Protein 8GHP (pdb70)

Structure (mmCIF, N/CA/C/O backbone):
data_8GHP
#
_entry.id   8GHP
#
_cell.length_a   199.629
_cell.length_b   199.629
_cell.length_c   123.267
_cell.angle_alpha   90.00
_cell.angle_beta   90.00
_cell.angle_gamma   120.00
#
_symmetry.space_group_name_H-M   'H 3'
#
loop_
_entity.id
_entity.type
_entity.pdbx_description
1 polymer 'Guanylyl cyclase C'
2 polymer 'anti-GUCY2C-scFv antibody heavy chain'
3 polymer 'anti-GUCY2C-scFv antibody light chain'
4 branched 2-acetamido-2-deoxy-beta-D-glucopyranose-(1-4)-2-acetamido-2-deoxy-beta-D-glucopyranose-(1-4)-2-acetamido-2-deoxy-beta-D-glucopyranose
#
loop_
_atom_site.group_PDB
_atom_site.id
_atom_site.type_symbol
_atom_site.label_atom_id
_atom_site.label_alt_id
_atom_site.label_comp_id
_atom_site.label_asym_id
_atom_site.label_entity_id
_atom_site.label_seq_id
_atom_site.pdbx_PDB_ins_code
_atom_site.Cartn_x
_atom_site.Cartn_y
_atom_site.Cartn_z
_atom_site.occupancy
_atom_site.B_iso_or_equiv
_atom_site.auth_seq_id
_atom_site.auth_comp_id
_atom_site.auth_asym_id
_atom_site.auth_atom_id
_atom_site.pdbx_PDB_model_num
ATOM 1 N N . SER A 1 7 ? -1.042 -40.042 39.516 1.00 94.67 4 SER A N 1
ATOM 2 C CA . SER A 1 7 ? -1.224 -40.857 38.319 1.00 94.67 4 SER A CA 1
ATOM 3 C C . SER A 1 7 ? -1.056 -40.010 37.042 1.00 94.67 4 SER A C 1
ATOM 4 O O . SER A 1 7 ? -1.852 -40.127 36.109 1.00 94.67 4 SER A O 1
ATOM 7 N N . GLN A 1 8 ? -0.029 -39.146 37.008 1.00 101.88 5 GLN A N 1
ATOM 8 C CA . GLN A 1 8 ? 0.225 -38.284 35.851 1.00 101.88 5 GLN A CA 1
ATOM 9 C C . GLN A 1 8 ? 1.649 -38.396 35.314 1.00 101.88 5 GLN A C 1
ATOM 10 O O . GLN A 1 8 ? 1.856 -38.267 34.106 1.00 101.88 5 GLN A O 1
ATOM 16 N N . ASN A 1 9 ? 2.625 -38.628 36.208 1.00 112.92 6 ASN A N 1
ATOM 17 C CA . ASN A 1 9 ? 4.047 -38.706 35.867 1.00 112.92 6 ASN A CA 1
ATOM 18 C C . ASN A 1 9 ? 4.625 -40.127 35.940 1.00 112.92 6 ASN A C 1
ATOM 19 O O . ASN A 1 9 ? 5.844 -40.297 35.859 1.00 112.92 6 ASN A O 1
ATOM 24 N N . CYS A 1 10 ? 3.749 -41.135 36.081 1.00 122.36 7 CYS A N 1
ATOM 25 C CA . CYS A 1 10 ? 4.109 -42.546 36.178 1.00 122.36 7 CYS A CA 1
ATOM 26 C C . CYS A 1 10 ? 3.381 -43.367 35.163 1.00 122.36 7 CYS A C 1
ATOM 27 O O . CYS A 1 10 ? 2.888 -44.454 35.476 1.00 122.36 7 CYS A O 1
ATOM 30 N N . HIS A 1 11 ? 3.288 -42.850 33.952 1.00 118.23 8 HIS A N 1
ATOM 31 C CA . HIS A 1 11 ? 2.564 -43.583 32.952 1.00 118.23 8 HIS A CA 1
ATOM 32 C C . HIS A 1 11 ? 3.472 -44.191 31.914 1.00 118.23 8 HIS A C 1
ATOM 33 O O . HIS A 1 11 ? 4.687 -44.274 32.109 1.00 118.23 8 HIS A O 1
ATOM 40 N N . ASN A 1 12 ? 2.858 -44.684 30.843 1.00 115.98 9 ASN A N 1
ATOM 41 C CA . ASN A 1 12 ? 3.480 -45.357 29.718 1.00 115.98 9 ASN A CA 1
ATOM 42 C C . ASN A 1 12 ? 4.655 -44.579 29.141 1.00 115.98 9 ASN A C 1
ATOM 43 O O . ASN A 1 12 ? 4.478 -43.496 28.573 1.00 115.98 9 ASN A O 1
ATOM 48 N N . GLY A 1 13 ? 5.848 -45.127 29.378 1.00 123.93 10 GLY A N 1
ATOM 49 C CA . GLY A 1 13 ? 7.128 -44.579 28.944 1.00 123.93 10 GLY A CA 1
ATOM 50 C C . GLY A 1 13 ? 7.420 -43.194 29.481 1.00 123.93 10 GLY A C 1
ATOM 51 O O . GLY A 1 13 ? 7.946 -42.353 28.753 1.00 123.93 10 GLY A O 1
ATOM 52 N N . SER A 1 14 ? 7.032 -42.935 30.738 1.00 130.39 11 SER A N 1
ATOM 53 C CA . SER A 1 14 ? 7.234 -41.661 31.422 1.00 130.39 11 SER A CA 1
ATOM 54 C C . SER A 1 14 ? 7.324 -41.968 32.892 1.00 130.39 11 SER A C 1
ATOM 55 O O . SER A 1 14 ? 6.302 -42.124 33.562 1.00 130.39 11 SER A O 1
ATOM 58 N N . TYR A 1 15 ? 8.544 -42.109 33.389 1.00 133.17 12 TYR A N 1
ATOM 59 C CA . TYR A 1 15 ? 8.720 -42.430 34.791 1.00 133.17 12 TYR A CA 1
ATOM 60 C C . TYR A 1 15 ? 9.531 -41.359 35.470 1.00 133.17 12 TYR A C 1
ATOM 61 O O . TYR A 1 15 ? 10.606 -40.992 34.990 1.00 133.17 12 TYR A O 1
ATOM 70 N N . GLU A 1 16 ? 8.947 -40.771 36.520 1.00 133.18 13 GLU A N 1
ATOM 71 C CA . GLU A 1 16 ? 9.569 -39.671 37.237 1.00 133.18 13 GLU A CA 1
ATOM 72 C C . GLU A 1 16 ? 9.929 -40.020 38.664 1.00 133.18 13 GLU A C 1
ATOM 73 O O . GLU A 1 16 ? 9.163 -40.690 39.353 1.00 133.18 13 GLU A O 1
ATOM 79 N N . ILE A 1 17 ? 11.118 -39.579 39.091 1.00 134.79 14 ILE A N 1
ATOM 80 C CA . ILE A 1 17 ? 11.646 -39.794 40.434 1.00 134.79 14 ILE A CA 1
ATOM 81 C C . ILE A 1 17 ? 11.666 -38.453 41.169 1.00 134.79 14 ILE A C 1
ATOM 82 O O . ILE A 1 17 ? 12.302 -37.508 40.698 1.00 134.79 14 ILE A O 1
ATOM 87 N N . SER A 1 18 ? 10.983 -38.376 42.321 1.00 132.83 15 SER A N 1
ATOM 88 C CA . SER A 1 18 ? 10.960 -37.167 43.138 1.00 132.83 15 SER A CA 1
ATOM 89 C C . SER A 1 18 ? 12.125 -37.220 44.118 1.00 132.83 15 SER A C 1
ATOM 90 O O . SER A 1 18 ? 12.184 -38.123 44.955 1.00 132.83 15 SER A O 1
ATOM 93 N N . VAL A 1 19 ? 13.083 -36.291 43.975 1.00 132.66 16 VAL A N 1
ATOM 94 C CA . VAL A 1 19 ? 14.269 -36.243 44.832 1.00 132.66 16 VAL A CA 1
ATOM 95 C C . VAL A 1 19 ? 14.210 -35.020 45.748 1.00 132.66 16 VAL A C 1
ATOM 96 O O . VAL A 1 19 ? 14.229 -33.883 45.266 1.00 132.66 16 VAL A O 1
ATOM 100 N N . LEU A 1 20 ? 14.121 -35.262 47.068 1.00 126.32 17 LEU A N 1
ATOM 101 C CA . LEU A 1 20 ? 14.078 -34.199 48.067 1.00 126.32 17 LEU A CA 1
ATOM 102 C C . LEU A 1 20 ? 15.483 -33.796 48.432 1.00 126.32 17 LEU A C 1
ATOM 103 O O . LEU A 1 20 ? 16.253 -34.621 48.931 1.00 126.32 17 LEU A O 1
ATOM 108 N N . MET A 1 21 ? 15.829 -32.538 48.169 1.00 122.32 18 MET A N 1
ATOM 109 C CA . MET A 1 21 ? 17.149 -32.028 48.504 1.00 122.32 18 MET A CA 1
ATOM 110 C C . MET A 1 21 ? 16.961 -30.968 49.577 1.00 122.32 18 MET A C 1
ATOM 111 O O . MET A 1 21 ? 16.812 -29.780 49.278 1.00 122.32 18 MET A O 1
ATOM 116 N N . MET A 1 22 ? 16.911 -31.418 50.839 1.00 114.60 19 MET A N 1
ATOM 117 C CA . MET A 1 22 ? 16.771 -30.538 51.993 1.00 114.60 19 MET A CA 1
ATOM 118 C C . MET A 1 22 ? 18.133 -29.891 52.280 1.00 114.60 19 MET 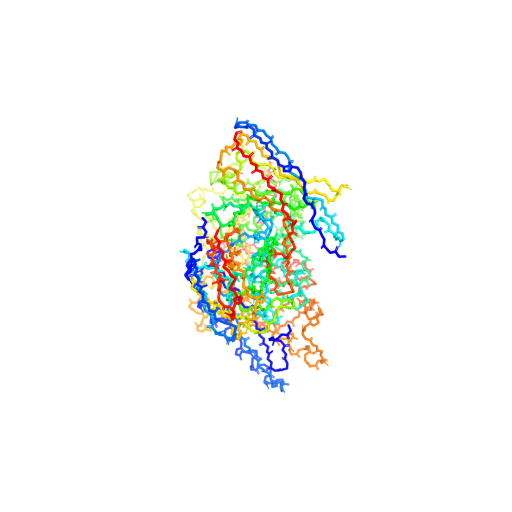A C 1
ATOM 119 O O . MET A 1 22 ? 19.007 -29.881 51.412 1.00 114.60 19 MET A O 1
ATOM 124 N N . GLY A 1 23 ? 18.301 -29.341 53.468 1.00 107.28 20 GLY A N 1
ATOM 125 C CA . GLY A 1 23 ? 19.554 -28.701 53.836 1.00 107.28 20 GLY A CA 1
ATOM 126 C C . GLY A 1 23 ? 19.692 -28.469 55.320 1.00 107.28 20 GLY A C 1
ATOM 127 O O . GLY A 1 23 ? 18.763 -28.748 56.086 1.00 107.28 20 GLY A O 1
ATOM 128 N N . ASN A 1 24 ? 20.875 -27.955 55.726 1.00 106.21 21 ASN A N 1
ATOM 129 C CA . ASN A 1 24 ? 21.239 -27.666 57.116 1.00 106.21 21 ASN A CA 1
ATOM 130 C C . ASN A 1 24 ? 20.901 -28.825 58.068 1.00 106.21 21 ASN A C 1
ATOM 131 O O . ASN A 1 24 ? 20.425 -28.623 59.187 1.00 106.21 21 ASN A O 1
ATOM 136 N N . SER A 1 25 ? 21.111 -30.045 57.571 1.00 101.89 22 SER A N 1
ATOM 137 C CA . SER A 1 25 ? 20.932 -31.304 58.281 1.00 101.89 22 SER A CA 1
ATOM 138 C C . SER A 1 25 ? 22.365 -31.793 58.442 1.00 101.89 22 SER A C 1
ATOM 139 O O . SER A 1 25 ? 23.277 -30.958 58.473 1.00 101.89 22 SER A O 1
ATOM 142 N N . ALA A 1 26 ? 22.590 -33.121 58.500 1.00 101.23 23 ALA A N 1
ATOM 143 C CA . ALA A 1 26 ? 23.949 -33.656 58.520 1.00 101.23 23 ALA A CA 1
ATOM 144 C C . ALA A 1 26 ? 24.540 -33.206 57.185 1.00 101.23 23 ALA A C 1
ATOM 145 O O . ALA A 1 26 ? 25.553 -32.507 57.162 1.00 101.23 23 ALA A O 1
ATOM 147 N N . PHE A 1 27 ? 23.794 -33.479 56.099 1.00 106.43 24 PHE A N 1
ATOM 148 C CA . PHE A 1 27 ? 24.143 -33.159 54.731 1.00 106.43 24 PHE A CA 1
ATOM 149 C C . PHE A 1 27 ? 23.600 -31.803 54.244 1.00 106.43 24 PHE A C 1
ATOM 150 O O . PHE A 1 27 ? 22.472 -31.701 53.756 1.00 106.43 24 PHE A O 1
ATOM 158 N N . ALA A 1 28 ? 24.434 -30.767 54.380 1.00 102.07 25 ALA A N 1
ATOM 159 C CA . ALA A 1 28 ? 24.196 -29.431 53.847 1.00 102.07 25 ALA A CA 1
ATOM 160 C C . ALA A 1 28 ? 25.230 -29.304 52.731 1.00 102.07 25 ALA A C 1
ATOM 161 O O . ALA A 1 28 ? 25.366 -28.246 52.114 1.00 102.07 25 ALA A O 1
ATOM 163 N N . GLU A 1 29 ? 25.948 -30.423 52.465 1.00 106.19 26 GLU A N 1
ATOM 164 C CA . GLU A 1 29 ? 26.982 -30.509 51.446 1.00 106.19 26 GLU A CA 1
ATOM 165 C C . GLU A 1 29 ? 26.433 -30.223 50.080 1.00 106.19 26 GLU A C 1
ATOM 166 O O . GLU A 1 29 ? 25.239 -30.455 49.848 1.00 106.19 26 GLU A O 1
ATOM 172 N N . PRO A 1 30 ? 27.253 -29.579 49.209 1.00 113.34 27 PRO A N 1
ATOM 173 C CA . PRO A 1 30 ? 26.745 -29.170 47.901 1.00 113.34 27 PRO A CA 1
ATOM 174 C C . PRO A 1 30 ? 25.824 -30.194 47.296 1.00 113.34 27 PRO A C 1
ATOM 175 O O . PRO A 1 30 ? 26.218 -31.327 47.015 1.00 113.34 27 PRO A O 1
ATOM 179 N N . LEU A 1 31 ? 24.555 -29.799 47.209 1.00 121.55 28 LEU A N 1
ATOM 180 C CA . LEU A 1 31 ? 23.496 -30.618 46.656 1.00 121.55 28 LEU A CA 1
ATOM 181 C C . LEU A 1 31 ? 23.832 -30.927 45.214 1.00 121.55 28 LEU A C 1
ATOM 182 O O . LEU A 1 31 ? 23.311 -31.893 44.688 1.00 121.55 28 LEU A O 1
ATOM 187 N N . LYS A 1 32 ? 24.795 -30.178 44.617 1.00 123.11 29 LYS A N 1
ATOM 188 C CA . LYS A 1 32 ? 25.320 -30.432 43.280 1.00 123.11 29 LYS A CA 1
ATOM 189 C C . LYS A 1 32 ? 25.945 -31.819 43.272 1.00 123.11 29 LYS A C 1
ATOM 190 O O . LYS A 1 32 ? 25.651 -32.581 42.365 1.00 123.11 29 LYS A O 1
ATOM 196 N N . ASN A 1 33 ? 26.770 -32.159 44.292 1.00 120.72 30 ASN A N 1
ATOM 197 C CA . ASN A 1 33 ? 27.383 -33.487 44.417 1.00 120.72 30 ASN A CA 1
ATOM 198 C C . ASN A 1 33 ? 26.277 -34.527 44.404 1.00 120.72 30 ASN A C 1
ATOM 199 O O . ASN A 1 33 ? 26.276 -35.410 43.548 1.00 120.72 30 ASN A O 1
ATOM 204 N N . LEU A 1 34 ? 25.287 -34.357 45.300 1.00 123.64 31 LEU A N 1
ATOM 205 C CA . LEU A 1 34 ? 24.124 -35.225 45.411 1.00 123.64 31 LEU A CA 1
ATOM 206 C C . LEU A 1 34 ? 23.355 -35.327 44.095 1.00 123.64 31 LEU A C 1
ATOM 207 O O . LEU A 1 34 ? 22.933 -36.418 43.727 1.00 123.64 31 LEU A O 1
ATOM 212 N N . GLU A 1 35 ? 23.224 -34.203 43.374 1.00 129.65 32 GLU A N 1
ATOM 213 C CA . GLU A 1 35 ? 22.561 -34.080 42.076 1.00 129.65 32 GLU A CA 1
ATOM 214 C C . GLU A 1 35 ? 23.354 -34.860 41.019 1.00 129.65 32 GLU A C 1
ATOM 215 O O . GLU A 1 35 ? 22.750 -35.549 40.197 1.00 129.65 32 GLU A O 1
ATOM 221 N N . ASP A 1 36 ? 24.701 -34.777 41.068 1.00 128.74 33 ASP A N 1
ATOM 222 C CA . ASP A 1 36 ? 25.623 -35.474 40.169 1.00 128.74 33 ASP A CA 1
ATOM 223 C C . ASP A 1 36 ? 25.563 -36.980 40.415 1.00 128.74 33 ASP A C 1
ATOM 224 O O . ASP A 1 36 ? 25.660 -37.753 39.463 1.00 128.74 33 ASP A O 1
ATOM 229 N N . ALA A 1 37 ? 25.378 -37.390 41.689 1.00 128.29 34 ALA A N 1
ATOM 230 C CA . ALA A 1 37 ? 25.250 -38.792 42.087 1.00 128.29 34 ALA A CA 1
ATOM 231 C C . ALA A 1 37 ? 23.948 -39.371 41.532 1.00 128.29 34 ALA A C 1
ATOM 232 O O . ALA A 1 37 ? 23.968 -40.463 40.969 1.00 128.29 34 ALA A O 1
ATOM 234 N N . VAL A 1 38 ? 22.833 -38.613 41.647 1.00 133.15 35 VAL A N 1
ATOM 235 C CA . VAL A 1 38 ? 21.506 -38.989 41.147 1.00 133.15 35 VAL A CA 1
ATOM 236 C C . VAL A 1 38 ? 21.547 -39.128 39.617 1.00 133.15 35 VAL A C 1
ATOM 237 O O . VAL A 1 38 ? 21.066 -40.130 39.084 1.00 133.15 35 VAL A O 1
ATOM 241 N N . ASN A 1 39 ? 22.169 -38.152 38.929 1.00 134.73 36 ASN A N 1
ATOM 242 C CA . ASN A 1 39 ? 22.309 -38.145 37.474 1.00 134.73 36 ASN A CA 1
ATOM 243 C C . ASN A 1 39 ? 23.157 -39.302 36.952 1.00 134.73 36 ASN A C 1
ATOM 244 O O . ASN A 1 39 ? 22.847 -39.839 35.888 1.00 134.73 36 ASN A O 1
ATOM 249 N N . GLU A 1 40 ? 24.202 -39.704 37.710 1.00 132.32 37 GLU A N 1
ATOM 250 C CA . GLU A 1 40 ? 25.065 -40.837 37.357 1.00 132.32 37 GLU A CA 1
ATOM 251 C C . GLU A 1 40 ? 24.259 -42.132 37.468 1.00 132.32 37 GLU A C 1
ATOM 252 O O . GLU A 1 40 ? 24.389 -43.008 36.614 1.00 132.32 37 GLU A O 1
ATOM 258 N N . GLY A 1 41 ? 23.416 -42.208 38.499 1.00 134.09 38 GLY A N 1
ATOM 259 C CA . GLY A 1 41 ? 22.529 -43.335 38.753 1.00 134.09 38 GLY A CA 1
ATOM 260 C C . GLY A 1 41 ? 21.485 -43.493 37.666 1.00 134.09 38 GLY A C 1
ATOM 261 O O . GLY A 1 41 ? 21.186 -44.618 37.263 1.00 134.09 38 GLY A O 1
ATOM 262 N N . LEU A 1 42 ? 20.945 -42.356 37.171 1.00 136.34 39 LEU A N 1
ATOM 263 C CA . LEU A 1 42 ? 19.945 -42.310 36.098 1.00 136.34 39 LEU A CA 1
ATOM 264 C C . LEU A 1 42 ? 20.501 -42.866 34.791 1.00 136.34 39 LEU A C 1
ATOM 265 O O . LEU A 1 42 ? 19.794 -43.596 34.097 1.00 136.34 39 LEU A O 1
ATOM 270 N N . GLU A 1 43 ? 21.770 -42.534 34.470 1.00 135.07 40 GLU A N 1
ATOM 271 C CA . GLU A 1 43 ? 22.468 -42.992 33.266 1.00 135.07 40 GLU A CA 1
ATOM 272 C C . GLU A 1 43 ? 22.678 -44.505 33.266 1.00 135.07 40 GLU A C 1
ATOM 273 O O . GLU A 1 43 ? 22.557 -45.132 32.212 1.00 135.07 40 GLU A O 1
ATOM 279 N N . ILE A 1 44 ? 22.969 -45.087 34.450 1.00 135.30 41 ILE A N 1
ATOM 280 C CA . ILE A 1 44 ? 23.155 -46.532 34.627 1.00 135.30 41 ILE A CA 1
ATOM 281 C C . ILE A 1 44 ? 21.798 -47.234 34.456 1.00 135.30 41 ILE A C 1
ATOM 282 O O . ILE A 1 44 ? 21.727 -48.240 33.752 1.00 135.30 41 ILE A O 1
ATOM 287 N N . VAL A 1 45 ? 20.726 -46.670 35.059 1.00 137.01 42 VAL A N 1
ATOM 288 C CA . VAL A 1 45 ? 19.346 -47.173 34.983 1.00 137.01 42 VAL A CA 1
ATOM 289 C C . VAL A 1 45 ? 18.856 -47.172 33.526 1.00 137.01 42 VAL A C 1
ATOM 290 O O . VAL A 1 45 ? 18.356 -48.197 33.058 1.00 137.01 42 VAL A O 1
ATOM 294 N N . ARG A 1 46 ? 19.049 -46.040 32.808 1.00 137.08 43 ARG A N 1
ATOM 295 C CA . ARG A 1 46 ? 18.689 -45.879 31.392 1.00 137.08 43 ARG A CA 1
ATOM 296 C C . ARG A 1 46 ? 19.401 -46.927 30.542 1.00 137.08 43 ARG A C 1
ATOM 297 O O . ARG A 1 46 ? 18.777 -47.533 29.672 1.00 137.08 43 ARG A O 1
ATOM 305 N N . GLY A 1 47 ? 20.683 -47.147 30.835 1.00 135.23 44 GLY A N 1
ATOM 306 C CA . GLY A 1 47 ? 21.513 -48.146 30.176 1.00 135.23 44 GLY A CA 1
ATOM 307 C C . GLY A 1 47 ? 21.009 -49.547 30.448 1.00 135.23 44 GLY A C 1
ATOM 308 O O . GLY A 1 47 ? 20.898 -50.346 29.520 1.00 135.23 44 GLY A O 1
ATOM 309 N N . ARG A 1 48 ? 20.649 -49.829 31.720 1.00 136.64 45 ARG A N 1
ATOM 310 C CA . ARG A 1 48 ? 20.122 -51.116 32.182 1.00 136.64 45 ARG A CA 1
ATOM 311 C C . ARG A 1 48 ? 18.796 -51.485 31.536 1.00 136.64 45 ARG A C 1
ATOM 312 O O . ARG A 1 48 ? 18.608 -52.640 31.151 1.00 136.64 45 ARG A O 1
ATOM 320 N N . LEU A 1 49 ? 17.885 -50.505 31.407 1.00 135.69 46 LEU A N 1
ATOM 321 C CA . LEU A 1 49 ? 16.566 -50.707 30.809 1.00 135.69 46 LEU A CA 1
ATOM 322 C C . LEU A 1 49 ? 16.629 -50.873 29.294 1.00 135.69 46 LEU A C 1
ATOM 323 O O . LEU A 1 49 ? 15.918 -51.722 28.753 1.00 135.69 46 LEU A O 1
ATOM 328 N N . GLN A 1 50 ? 17.493 -50.085 28.614 1.00 134.74 47 GLN A N 1
ATOM 329 C CA . GLN A 1 50 ? 17.712 -50.159 27.163 1.00 134.74 47 GLN A CA 1
ATOM 330 C C . GLN A 1 50 ? 18.293 -51.536 26.820 1.00 134.74 47 GLN A C 1
ATOM 331 O O . GLN A 1 50 ? 17.921 -52.124 25.805 1.00 134.74 47 GLN A O 1
ATOM 337 N N . ASN A 1 51 ? 19.178 -52.051 27.696 1.00 134.00 48 ASN A N 1
ATOM 338 C CA . ASN A 1 51 ? 19.809 -53.360 27.570 1.00 134.00 48 ASN A CA 1
ATOM 339 C C . ASN A 1 51 ? 18.817 -54.499 27.803 1.00 134.00 48 ASN A C 1
ATOM 340 O O . ASN A 1 51 ? 18.949 -55.556 27.188 1.00 134.00 48 ASN A O 1
ATOM 345 N N . ALA A 1 52 ? 17.792 -54.264 28.644 1.00 133.63 49 ALA A N 1
ATOM 346 C CA . ALA A 1 52 ? 16.729 -55.234 28.916 1.00 133.63 49 ALA A CA 1
ATOM 347 C C . ALA A 1 52 ? 15.696 -55.243 27.771 1.00 133.63 49 ALA A C 1
ATOM 348 O O . ALA A 1 52 ? 14.777 -56.067 27.768 1.00 133.63 49 ALA A O 1
ATOM 350 N N . GLY A 1 53 ? 15.877 -54.334 26.811 1.00 132.16 50 GLY A N 1
ATOM 351 C CA . GLY A 1 53 ? 15.009 -54.169 25.651 1.00 132.16 50 GLY A CA 1
ATOM 352 C C . GLY A 1 53 ? 13.774 -53.344 25.955 1.00 132.16 50 GLY A C 1
ATOM 353 O O . GLY A 1 53 ? 12.809 -53.368 25.188 1.00 132.16 50 GLY A O 1
ATOM 354 N N . LEU A 1 54 ? 13.801 -52.609 27.080 1.00 131.34 51 LEU A N 1
ATOM 355 C CA . LEU A 1 54 ? 12.690 -51.775 27.528 1.00 131.34 51 LEU A CA 1
ATOM 356 C C . LEU A 1 54 ? 12.892 -50.327 27.092 1.00 131.34 51 LEU A C 1
ATOM 357 O O . LEU A 1 54 ? 13.788 -49.644 27.596 1.00 131.34 51 LEU A O 1
ATOM 362 N N . ASN A 1 55 ? 12.078 -49.875 26.126 1.00 127.92 52 ASN A N 1
ATOM 363 C CA . ASN A 1 55 ? 12.140 -48.512 25.607 1.00 127.92 52 ASN A CA 1
ATOM 364 C C . ASN A 1 55 ? 11.296 -47.575 26.478 1.00 127.92 52 ASN A C 1
ATOM 365 O O . ASN A 1 55 ? 10.177 -47.209 26.111 1.00 127.92 52 ASN A O 1
ATOM 370 N N . VAL A 1 56 ? 11.831 -47.226 27.660 1.00 132.28 53 VAL A N 1
ATOM 371 C CA . VAL A 1 56 ? 11.179 -46.335 28.629 1.00 132.28 53 VAL A CA 1
ATOM 372 C C . VAL A 1 56 ? 12.086 -45.164 29.013 1.00 132.28 53 VAL A C 1
ATOM 373 O O . VAL A 1 56 ? 13.311 -45.304 29.008 1.00 132.28 53 VAL A O 1
ATOM 377 N N . THR A 1 57 ? 11.479 -44.015 29.346 1.00 132.12 54 THR A N 1
ATOM 378 C CA . THR A 1 57 ? 12.207 -42.813 29.750 1.00 132.12 54 THR A CA 1
ATOM 379 C C . THR A 1 57 ? 12.116 -42.626 31.253 1.00 132.12 54 THR A C 1
ATOM 380 O O . THR A 1 57 ? 11.024 -42.705 31.823 1.00 132.12 54 THR A O 1
ATOM 384 N N . VAL A 1 58 ? 13.268 -42.386 31.894 1.00 134.95 55 VAL A N 1
ATOM 385 C CA . VAL A 1 58 ? 13.344 -42.157 33.333 1.00 134.95 55 VAL A CA 1
ATOM 386 C C . VAL A 1 58 ? 13.944 -40.778 33.577 1.00 134.95 55 VAL A C 1
ATOM 387 O O . VAL A 1 58 ? 15.129 -40.550 33.318 1.00 134.95 55 VAL A O 1
ATOM 391 N N . ASN A 1 59 ? 13.101 -39.861 34.056 1.00 135.36 56 ASN A N 1
ATOM 392 C CA . ASN A 1 59 ? 13.462 -38.483 34.358 1.00 135.36 56 ASN A CA 1
ATOM 393 C C . ASN A 1 59 ? 13.298 -38.187 35.836 1.00 135.36 56 ASN A C 1
ATOM 394 O O . ASN A 1 59 ? 12.570 -38.904 36.515 1.00 135.36 56 ASN A O 1
ATOM 399 N N . ALA A 1 60 ? 13.997 -37.164 36.350 1.00 134.21 57 ALA A N 1
ATOM 400 C CA . ALA A 1 60 ? 13.924 -36.846 37.772 1.00 134.21 57 ALA A CA 1
ATOM 401 C C . ALA A 1 60 ? 13.542 -35.409 38.084 1.00 134.21 57 ALA A C 1
ATOM 402 O O . ALA A 1 60 ? 14.127 -34.473 37.537 1.00 134.21 57 ALA A O 1
ATOM 404 N N . THR A 1 61 ? 12.561 -35.244 38.986 1.00 131.83 58 THR A N 1
ATOM 405 C CA . THR A 1 61 ? 12.098 -33.940 39.457 1.00 131.83 58 THR A CA 1
ATOM 406 C C . THR A 1 61 ? 12.831 -33.655 40.767 1.00 131.83 58 THR A C 1
ATOM 407 O O . THR A 1 61 ? 12.595 -34.332 41.770 1.00 131.83 58 THR A O 1
ATOM 411 N N . PHE A 1 62 ? 13.761 -32.699 40.741 1.00 130.88 59 PHE A N 1
ATOM 412 C CA . PHE A 1 62 ? 14.552 -32.324 41.904 1.00 130.88 59 PHE A CA 1
ATOM 413 C C . PHE A 1 62 ? 13.791 -31.334 42.778 1.00 130.88 59 PHE A C 1
ATOM 414 O O . PHE A 1 62 ? 13.898 -30.119 42.591 1.00 130.88 59 PHE A O 1
ATOM 422 N N . MET A 1 63 ? 13.002 -31.860 43.723 1.00 124.17 60 MET A N 1
ATOM 423 C CA . MET A 1 63 ? 12.222 -31.039 44.643 1.00 124.17 60 MET A CA 1
ATOM 424 C C . MET A 1 63 ? 13.107 -30.533 45.778 1.00 124.17 60 MET A C 1
ATOM 425 O O . MET A 1 63 ? 13.106 -31.097 46.876 1.00 124.17 60 MET A O 1
ATOM 430 N N . TYR A 1 64 ? 13.894 -29.482 45.484 1.00 30.00 61 TYR A N 1
ATOM 431 C CA . TYR A 1 64 ? 14.783 -28.813 46.439 1.00 30.00 61 TYR A CA 1
ATOM 432 C C . TYR A 1 64 ? 13.912 -28.193 47.531 1.00 30.00 61 TYR A C 1
ATOM 433 O O . TYR A 1 64 ? 12.857 -27.627 47.225 1.00 30.00 61 TYR A O 1
ATOM 442 N N . SER A 1 65 ? 14.313 -28.343 48.799 1.00 30.00 62 SER A N 1
ATOM 443 C CA . SER A 1 65 ? 13.514 -27.817 49.901 1.00 30.00 62 SER A CA 1
ATOM 444 C C . SER A 1 65 ? 14.304 -26.898 50.841 1.00 30.00 62 SER A C 1
ATOM 445 O O . SER A 1 65 ? 14.164 -25.674 50.734 1.00 30.00 62 SER A O 1
ATOM 448 N N . ASP A 1 66 ? 15.122 -27.482 51.759 1.00 30.00 63 ASP A N 1
ATOM 449 C CA . ASP A 1 66 ? 15.882 -26.779 52.808 1.00 30.00 63 ASP A CA 1
ATOM 450 C C . ASP A 1 66 ? 14.911 -25.845 53.577 1.00 30.00 63 ASP A C 1
ATOM 451 O O . ASP A 1 66 ? 15.149 -24.639 53.723 1.00 30.00 63 ASP A O 1
ATOM 456 N N . GLY A 1 67 ? 13.787 -26.427 53.990 1.00 96.01 64 GLY A N 1
ATOM 457 C CA . GLY A 1 67 ? 12.727 -25.721 54.690 1.00 96.01 64 GLY A CA 1
ATOM 458 C C . GLY A 1 67 ? 12.632 -26.092 56.150 1.00 96.01 64 GLY A C 1
ATOM 459 O O . GLY A 1 67 ? 12.633 -25.202 57.006 1.00 96.01 64 GLY A O 1
ATOM 460 N N . LEU A 1 68 ? 12.546 -27.419 56.436 1.00 90.59 65 LEU A N 1
ATOM 461 C CA . LEU A 1 68 ? 12.388 -28.006 57.778 1.00 90.59 65 LEU A CA 1
ATOM 462 C C . LEU A 1 68 ? 11.172 -27.390 58.515 1.00 90.59 65 LEU A C 1
ATOM 463 O O . LEU A 1 68 ? 11.180 -27.222 59.739 1.00 90.59 65 LEU A O 1
ATOM 468 N N . ILE A 1 69 ? 10.128 -27.056 57.727 1.00 88.56 66 ILE A N 1
ATOM 469 C CA . ILE A 1 69 ? 8.877 -26.421 58.150 1.00 88.56 66 ILE A CA 1
ATOM 470 C C . ILE A 1 69 ? 8.043 -27.374 59.005 1.00 88.56 66 ILE A C 1
ATOM 471 O O . ILE A 1 69 ? 8.070 -28.590 58.793 1.00 88.56 66 ILE A O 1
ATOM 476 N N . HIS A 1 70 ? 7.306 -26.804 59.973 1.00 85.63 67 HIS A N 1
ATOM 477 C CA . HIS A 1 70 ? 6.407 -27.521 60.875 1.00 85.63 67 HIS A CA 1
ATOM 478 C C . HIS A 1 70 ? 5.190 -27.998 60.077 1.00 85.63 67 HIS A C 1
ATOM 479 O O . HIS A 1 70 ? 4.645 -27.245 59.261 1.00 85.63 67 HIS A O 1
ATOM 486 N N . ASN A 1 71 ? 4.791 -29.262 60.295 1.00 84.00 68 ASN A N 1
ATOM 487 C CA . ASN A 1 71 ? 3.684 -29.912 59.587 1.00 84.00 68 ASN A CA 1
ATOM 488 C C . ASN A 1 71 ? 2.277 -29.434 60.031 1.00 84.00 68 ASN A C 1
ATOM 489 O O . ASN A 1 71 ? 2.162 -28.443 60.752 1.00 84.00 68 ASN A O 1
ATOM 494 N N . SER A 1 72 ? 1.212 -30.134 59.573 1.00 87.97 69 SER A N 1
ATOM 495 C CA . SER A 1 72 ? -0.196 -29.829 59.848 1.00 87.97 69 SER A CA 1
ATOM 496 C C . SER A 1 72 ? -0.623 -29.993 61.320 1.00 87.97 69 SER A C 1
ATOM 497 O O . SER A 1 72 ? -1.708 -29.524 61.682 1.00 87.97 69 SER A O 1
ATOM 500 N N . GLY A 1 73 ? 0.226 -30.635 62.137 1.00 90.98 70 GLY A N 1
ATOM 501 C CA . GLY A 1 73 ? 0.002 -30.851 63.566 1.00 90.98 70 GLY A CA 1
ATOM 502 C C . GLY A 1 73 ? -0.352 -29.579 64.315 1.00 90.98 70 GLY A C 1
ATOM 503 O O . GLY A 1 73 ? -1.267 -29.582 65.145 1.00 90.98 70 GLY A O 1
ATOM 504 N N . ASP A 1 74 ? 0.349 -28.471 63.985 1.00 97.86 71 ASP A N 1
ATOM 505 C CA . ASP A 1 74 ? 0.097 -27.151 64.559 1.00 97.86 71 ASP A CA 1
ATOM 506 C C . ASP A 1 74 ? -0.687 -26.259 63.580 1.00 97.86 71 ASP A C 1
ATOM 507 O O . ASP A 1 74 ? -0.166 -25.878 62.525 1.00 97.86 71 ASP A O 1
ATOM 512 N N . CYS A 1 75 ? -1.967 -25.981 63.911 1.00 29.97 72 CYS A N 1
ATOM 513 C CA . CYS A 1 75 ? -2.834 -25.130 63.090 1.00 29.26 72 CYS A CA 1
ATOM 514 C C . CYS A 1 75 ? -3.527 -24.023 63.906 1.00 34.70 72 CYS A C 1
ATOM 515 O O . CYS A 1 75 ? -4.534 -24.279 64.586 1.00 35.13 72 CYS A O 1
ATOM 518 N N . ARG A 1 76 ? -2.963 -22.785 63.819 1.00 30.96 73 ARG A N 1
ATOM 519 C CA . ARG A 1 76 ? -3.429 -21.567 64.496 1.00 31.46 73 ARG A CA 1
ATOM 520 C C . ARG A 1 76 ? -4.904 -21.257 64.187 1.00 32.50 73 ARG A C 1
ATOM 521 O O . ARG A 1 76 ? -5.640 -20.830 65.083 1.00 31.57 73 ARG A O 1
ATOM 529 N N . SER A 1 77 ? -5.330 -21.484 62.921 1.00 26.52 74 SER A N 1
ATOM 530 C CA . SER A 1 77 ? -6.705 -21.240 62.458 1.00 24.58 74 SER A CA 1
ATOM 531 C C . SER A 1 77 ? -7.184 -22.241 61.361 1.00 23.89 74 SER A C 1
ATOM 532 O O . SER A 1 77 ? -6.508 -23.247 61.086 1.00 22.38 74 SER A O 1
ATOM 535 N N . SER A 1 78 ? -8.377 -21.966 60.775 1.00 18.60 75 SER A N 1
ATOM 536 C CA . SER A 1 78 ? -8.997 -22.744 59.693 1.00 16.47 75 SER A CA 1
ATOM 537 C C . SER A 1 78 ? -8.211 -22.553 58.408 1.00 20.47 75 SER A C 1
ATOM 538 O O . SER A 1 78 ? -8.010 -23.511 57.653 1.00 20.04 75 SER A O 1
ATOM 541 N N . THR A 1 79 ? -7.825 -21.277 58.148 1.00 18.48 76 THR A N 1
ATOM 542 C CA . THR A 1 79 ? -7.056 -20.792 56.999 1.00 18.81 76 THR A CA 1
ATOM 543 C C . THR A 1 79 ? -5.771 -21.619 56.875 1.00 22.52 76 THR A C 1
ATOM 544 O O . THR A 1 79 ? -5.458 -22.090 55.780 1.00 19.78 76 THR A O 1
ATOM 548 N N . CYS A 1 80 ? -5.094 -21.857 58.024 1.00 21.52 77 CYS A N 1
ATOM 549 C CA . CYS A 1 80 ? -3.904 -22.691 58.171 1.00 22.67 77 CYS A CA 1
ATOM 550 C C . CYS A 1 80 ? -4.147 -24.057 57.475 1.00 23.11 77 CYS A C 1
ATOM 551 O O . CYS A 1 80 ? -3.363 -24.432 56.593 1.00 22.06 77 CYS A O 1
ATOM 554 N N . GLU A 1 81 ? -5.266 -24.750 57.832 1.00 19.62 78 GLU A N 1
ATOM 555 C CA . GLU A 1 81 ? -5.658 -26.064 57.292 1.00 19.02 78 GLU A CA 1
ATOM 556 C C . GLU A 1 81 ? -5.852 -26.029 55.780 1.00 22.55 78 GLU A C 1
ATOM 557 O O . GLU A 1 81 ? -5.315 -26.891 55.079 1.00 22.24 78 GLU A O 1
ATOM 563 N N . GLY A 1 82 ? -6.621 -25.039 55.306 1.00 19.13 79 GLY A N 1
ATOM 564 C CA . GLY A 1 82 ? -6.908 -24.822 53.892 1.00 19.14 79 GLY A CA 1
ATOM 565 C C . GLY A 1 82 ? -5.649 -24.582 53.079 1.00 21.86 79 GLY A C 1
ATOM 566 O O . GLY A 1 82 ? -5.503 -25.126 51.974 1.00 20.66 79 GLY A O 1
ATOM 567 N N . LEU A 1 83 ? -4.719 -23.774 53.645 1.00 18.44 80 LEU A N 1
ATOM 568 C CA . LEU A 1 83 ? -3.418 -23.458 53.048 1.00 17.56 80 LEU A CA 1
ATOM 569 C C . LEU A 1 83 ? -2.560 -24.720 52.976 1.00 22.61 80 LEU A C 1
ATOM 570 O O . LEU A 1 83 ? -1.921 -24.965 51.950 1.00 21.66 80 LEU A O 1
ATOM 575 N N . ASP A 1 84 ? -2.580 -25.536 54.057 1.00 20.88 81 ASP A N 1
ATOM 576 C CA . ASP A 1 84 ? -1.841 -26.800 54.149 1.00 21.25 81 ASP A CA 1
ATOM 577 C C . ASP A 1 84 ? -2.261 -27.746 53.027 1.00 25.62 81 ASP A C 1
ATOM 578 O O . ASP A 1 84 ? -1.391 -28.269 52.327 1.00 24.29 81 ASP A O 1
ATOM 583 N N . LEU A 1 85 ? -3.596 -27.901 52.828 1.00 23.70 82 LEU A N 1
ATOM 584 C CA . LEU A 1 85 ? -4.215 -28.742 51.798 1.00 25.06 82 LEU A CA 1
ATOM 585 C C . LEU A 1 85 ? -3.846 -28.323 50.374 1.00 28.11 82 LEU A C 1
ATOM 586 O O . LEU A 1 85 ? -3.685 -29.197 49.514 1.00 28.73 82 LEU A O 1
ATOM 591 N N . LEU A 1 86 ? -3.722 -26.991 50.126 1.00 23.55 83 LEU A N 1
ATOM 592 C CA . LEU A 1 86 ? -3.352 -26.448 48.815 1.00 23.14 83 LEU A CA 1
ATOM 593 C C . LEU A 1 86 ? -1.863 -26.687 48.498 1.00 28.74 83 LEU A C 1
ATOM 594 O O . LEU A 1 86 ? -1.524 -26.994 47.349 1.00 29.59 83 LEU A O 1
ATOM 599 N N . ARG A 1 87 ? -0.987 -26.588 49.521 1.00 24.39 84 ARG A N 1
ATOM 600 C CA . ARG A 1 87 ? 0.448 -26.861 49.385 1.00 24.38 84 ARG A CA 1
ATOM 601 C C . ARG A 1 87 ? 0.626 -28.374 49.090 1.00 29.08 84 ARG A C 1
ATOM 602 O O . ARG A 1 87 ? 1.486 -28.760 48.289 1.00 27.77 84 ARG A O 1
ATOM 610 N N . LYS A 1 88 ? -0.245 -29.201 49.704 1.00 26.94 85 LYS A N 1
ATOM 611 C CA . LYS A 1 88 ? -0.304 -30.653 49.573 1.00 28.22 85 LYS A CA 1
ATOM 612 C C . LYS A 1 88 ? -0.670 -31.108 48.155 1.00 35.84 85 LYS A C 1
ATOM 613 O O . LYS A 1 88 ? 0.035 -31.958 47.605 1.00 35.91 85 LYS A O 1
ATOM 619 N N . ILE A 1 89 ? -1.762 -30.550 47.569 1.00 34.27 86 ILE A N 1
ATOM 620 C CA . ILE A 1 89 ? -2.251 -30.918 46.227 1.00 34.93 86 ILE A CA 1
ATOM 621 C C . ILE A 1 89 ? -1.202 -30.621 45.135 1.00 40.49 86 ILE A C 1
ATOM 622 O O . ILE A 1 89 ? -1.012 -31.450 44.238 1.00 41.72 86 ILE A O 1
ATOM 627 N N . SER A 1 90 ? -0.505 -29.464 45.243 1.00 36.01 87 SER A N 1
ATOM 628 C CA . SER A 1 90 ? 0.555 -29.022 44.330 1.00 43.83 87 SER A CA 1
ATOM 629 C C . SER A 1 90 ? 1.709 -30.043 44.347 1.00 84.04 87 SER A C 1
ATOM 630 O O . SER A 1 90 ? 2.144 -30.502 43.285 1.00 48.96 87 SER A O 1
ATOM 633 N N . ASN A 1 91 ? 2.147 -30.423 45.568 1.00 30.00 88 ASN A N 1
ATOM 634 C CA . ASN A 1 91 ? 3.188 -31.413 45.846 1.00 30.00 88 ASN A CA 1
ATOM 635 C C . ASN A 1 91 ? 2.832 -32.797 45.347 1.00 30.00 88 ASN A C 1
ATOM 636 O O . ASN A 1 91 ? 3.703 -33.507 44.832 1.00 30.00 88 ASN A O 1
ATOM 641 N N . ALA A 1 92 ? 1.553 -33.177 45.516 1.00 30.00 89 ALA A N 1
ATOM 642 C CA . ALA A 1 92 ? 1.021 -34.473 45.114 1.00 30.00 89 ALA A CA 1
ATOM 643 C C . ALA A 1 92 ? 0.989 -34.641 43.594 1.00 30.00 89 ALA A C 1
ATOM 644 O O . ALA A 1 92 ? 1.292 -35.730 43.105 1.00 30.00 89 ALA A O 1
ATOM 646 N N . GLN A 1 93 ? 0.636 -33.571 42.854 1.00 114.40 90 GLN A N 1
ATOM 647 C CA . GLN A 1 93 ? 0.562 -33.594 41.392 1.00 114.40 90 GLN A CA 1
ATOM 648 C C . GLN A 1 93 ? 1.941 -33.667 40.733 1.00 114.40 90 GLN A C 1
ATOM 649 O O . GLN A 1 93 ? 2.091 -34.318 39.697 1.00 114.40 90 GLN A O 1
ATOM 655 N N . ARG A 1 94 ? 2.945 -33.020 41.346 1.00 117.02 91 ARG A N 1
ATOM 656 C CA . ARG A 1 94 ? 4.318 -33.017 40.850 1.00 117.02 91 ARG A CA 1
ATOM 657 C C . ARG A 1 94 ? 5.098 -34.269 41.237 1.00 117.02 91 ARG A C 1
ATOM 658 O O . ARG A 1 94 ? 6.008 -34.663 40.502 1.00 117.02 91 ARG A O 1
ATOM 666 N N . MET A 1 95 ? 4.749 -34.888 42.387 1.00 123.20 92 MET A N 1
ATOM 667 C CA . MET A 1 95 ? 5.383 -36.104 42.903 1.00 123.20 92 MET A CA 1
ATOM 668 C C . MET A 1 95 ? 5.252 -37.259 41.910 1.00 123.20 92 MET A C 1
ATOM 669 O O . MET A 1 95 ? 4.195 -37.440 41.305 1.00 123.20 92 MET A O 1
ATOM 674 N N . GLY A 1 96 ? 6.337 -38.006 41.750 1.00 127.84 93 GLY A N 1
ATOM 675 C CA . GLY A 1 96 ? 6.414 -39.121 40.817 1.00 127.84 93 GLY A CA 1
ATOM 676 C C . GLY A 1 96 ? 6.213 -40.500 41.408 1.00 127.84 93 GLY A C 1
ATOM 677 O O . GLY A 1 96 ? 5.399 -40.690 42.313 1.00 127.84 93 GLY A O 1
ATOM 678 N N . CYS A 1 97 ? 6.970 -41.470 40.866 1.00 131.10 94 CYS A N 1
ATOM 679 C CA . CYS A 1 97 ? 6.934 -42.902 41.179 1.00 131.10 94 CYS A CA 1
ATOM 680 C C . CYS A 1 97 ? 7.541 -43.246 42.506 1.00 131.10 94 CYS A C 1
ATOM 681 O O . CYS A 1 97 ? 7.014 -44.104 43.206 1.00 131.10 94 CYS A O 1
ATOM 684 N N . VAL A 1 98 ? 8.684 -42.628 42.826 1.00 133.50 95 VAL A N 1
ATOM 685 C CA . VAL A 1 98 ? 9.407 -42.877 44.064 1.00 133.50 95 VAL A CA 1
ATOM 686 C C . VAL A 1 98 ? 9.925 -41.563 44.667 1.00 133.50 95 VAL A C 1
ATOM 687 O O . VAL A 1 98 ? 10.234 -40.618 43.935 1.00 133.50 95 VAL A O 1
ATOM 691 N N . LEU A 1 99 ? 9.975 -41.501 46.002 1.00 132.77 96 LEU A N 1
ATOM 692 C CA . LEU A 1 99 ? 10.455 -40.333 46.722 1.00 132.77 96 LEU A CA 1
ATOM 693 C C . LEU A 1 99 ? 11.758 -40.667 47.439 1.00 132.77 96 LEU A C 1
ATOM 694 O O . LEU A 1 99 ? 11.761 -41.423 48.413 1.00 132.77 96 LEU A O 1
ATOM 699 N N . ILE A 1 100 ? 12.867 -40.120 46.928 1.00 134.36 97 ILE A N 1
ATOM 700 C CA . ILE A 1 100 ? 14.203 -40.313 47.495 1.00 134.36 97 ILE A CA 1
ATOM 701 C C . ILE A 1 100 ? 14.512 -39.077 48.326 1.00 134.36 97 ILE A C 1
ATOM 702 O O . ILE A 1 100 ? 14.552 -37.969 47.777 1.00 134.36 97 ILE A O 1
ATOM 707 N N . GLY A 1 101 ? 14.688 -39.262 49.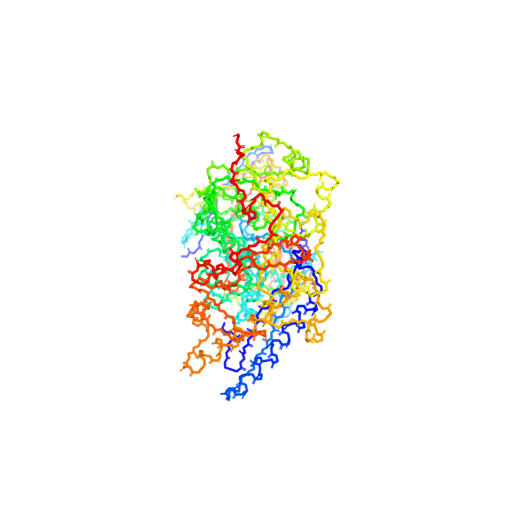633 1.00 125.19 98 GLY A N 1
ATOM 708 C CA . GLY A 1 101 ? 14.932 -38.139 50.526 1.00 125.19 98 GLY A CA 1
ATOM 709 C C . GLY A 1 101 ? 15.740 -38.411 51.782 1.00 125.19 98 GLY A C 1
ATOM 710 O O . GLY A 1 101 ? 16.183 -39.538 52.020 1.00 125.19 98 GLY A O 1
ATOM 711 N N . PRO A 1 102 ? 15.896 -37.372 52.641 1.00 30.00 99 PRO A N 1
ATOM 712 C CA . PRO A 1 102 ? 16.752 -37.508 53.834 1.00 30.00 99 PRO A CA 1
ATOM 713 C C . PRO A 1 102 ? 16.071 -37.602 55.208 1.00 30.00 99 PRO A C 1
ATOM 714 O O . PRO A 1 102 ? 16.783 -37.748 56.212 1.00 30.00 99 PRO A O 1
ATOM 718 N N . SER A 1 103 ? 14.735 -37.446 55.287 1.00 30.00 100 SER A N 1
ATOM 719 C CA . SER A 1 103 ? 14.075 -37.537 56.585 1.00 30.00 100 SER A CA 1
ATOM 720 C C . SER A 1 103 ? 12.993 -38.627 56.602 1.00 30.00 100 SER A C 1
ATOM 721 O O . SER A 1 103 ? 13.038 -39.538 55.765 1.00 30.00 100 SER A O 1
ATOM 724 N N . CYS A 1 104 ? 12.053 -38.556 57.558 1.00 30.00 101 CYS A N 1
ATOM 725 C CA . CYS A 1 104 ? 11.158 -39.646 57.815 1.00 30.00 101 CYS A CA 1
ATOM 726 C C . CYS A 1 104 ? 9.663 -39.322 57.900 1.00 30.00 101 CYS A C 1
ATOM 727 O O . CYS A 1 104 ? 8.867 -39.922 57.156 1.00 30.00 101 CYS A O 1
ATOM 730 N N . THR A 1 105 ? 9.281 -38.481 58.895 1.00 80.20 102 THR A N 1
ATOM 731 C CA . THR A 1 105 ? 7.907 -38.294 59.357 1.00 80.20 102 THR A CA 1
ATOM 732 C C . THR A 1 105 ? 7.130 -36.977 59.049 1.00 80.20 102 THR A C 1
ATOM 733 O O . THR A 1 105 ? 5.982 -36.860 59.484 1.00 80.20 102 THR A O 1
ATOM 737 N N . TYR A 1 106 ? 7.694 -36.013 58.319 1.00 76.37 103 TYR A N 1
ATOM 738 C CA . TYR A 1 106 ? 6.936 -34.790 57.960 1.00 76.37 103 TYR A CA 1
ATOM 739 C C . TYR A 1 106 ? 6.107 -35.121 56.714 1.00 76.37 103 TYR A C 1
ATOM 740 O O . TYR A 1 106 ? 5.183 -34.396 56.335 1.00 76.37 103 TYR A O 1
ATOM 749 N N . SER A 1 107 ? 6.515 -36.209 56.060 1.00 75.85 104 SER A N 1
ATOM 750 C CA . SER A 1 107 ? 5.943 -36.779 54.863 1.00 75.85 104 SER A CA 1
ATOM 751 C C . SER A 1 107 ? 4.854 -37.774 55.250 1.00 75.85 104 SER A C 1
ATOM 752 O O . SER A 1 107 ? 4.182 -38.270 54.357 1.00 75.85 104 SER A O 1
ATOM 755 N N . THR A 1 108 ? 4.676 -38.066 56.566 1.00 80.10 105 THR A N 1
ATOM 756 C CA . THR A 1 108 ? 3.725 -39.079 57.041 1.00 80.10 105 THR A CA 1
ATOM 757 C C . THR A 1 108 ? 2.278 -38.570 57.258 1.00 80.10 105 THR A C 1
ATOM 758 O O . THR A 1 108 ? 1.375 -39.409 57.320 1.00 80.10 105 THR A O 1
ATOM 762 N N . PHE A 1 109 ? 2.031 -37.238 57.325 1.00 79.38 106 PHE A N 1
ATOM 763 C CA . PHE A 1 109 ? 0.645 -36.744 57.393 1.00 79.38 106 PHE A CA 1
ATOM 764 C C . PHE A 1 109 ? 0.126 -36.768 55.960 1.00 79.38 106 PHE A C 1
ATOM 765 O O . PHE A 1 109 ? -1.066 -36.982 55.712 1.00 79.38 106 PHE A O 1
ATOM 773 N N . GLN A 1 110 ? 1.064 -36.555 55.020 1.00 75.20 107 GLN A N 1
ATOM 774 C CA . GLN A 1 110 ? 0.858 -36.563 53.584 1.00 75.20 107 GLN A CA 1
ATOM 775 C C . GLN A 1 110 ? 1.254 -37.930 52.974 1.00 75.20 107 GLN A C 1
ATOM 776 O O . GLN A 1 110 ? 1.242 -38.087 51.750 1.00 75.20 107 GLN A O 1
ATOM 782 N N . MET A 1 111 ? 1.571 -38.927 53.826 1.00 76.80 108 MET A N 1
ATOM 783 C CA . MET A 1 111 ? 1.874 -40.280 53.358 1.00 76.80 108 MET A CA 1
ATOM 784 C C . MET A 1 111 ? 0.517 -40.919 53.141 1.00 76.80 108 MET A C 1
ATOM 785 O O . MET A 1 111 ? 0.342 -41.723 52.222 1.00 76.80 108 MET A O 1
ATOM 790 N N . TYR A 1 112 ? -0.458 -40.502 53.980 1.00 76.54 109 TYR A N 1
ATOM 791 C CA . TYR A 1 112 ? -1.833 -40.979 53.970 1.00 76.54 109 TYR A CA 1
ATOM 792 C C . TYR A 1 112 ? -2.731 -40.175 53.029 1.00 76.54 109 TYR A C 1
ATOM 793 O O . TYR A 1 112 ? -3.891 -40.556 52.837 1.00 76.54 109 TYR A O 1
ATOM 802 N N . LEU A 1 113 ? -2.186 -39.112 52.383 1.00 71.36 110 LEU A N 1
ATOM 803 C CA . LEU A 1 113 ? -2.916 -38.416 51.326 1.00 71.36 110 LEU A CA 1
ATOM 804 C C . LEU A 1 113 ? -2.792 -39.381 50.148 1.00 71.36 110 LEU A C 1
ATOM 805 O O . LEU A 1 113 ? -1.806 -40.130 50.091 1.00 71.36 110 LEU A O 1
ATOM 810 N N . ASP A 1 114 ? -3.812 -39.447 49.273 1.00 59.85 111 ASP A N 1
ATOM 811 C CA . ASP A 1 114 ? -3.857 -40.429 48.184 1.00 59.85 111 ASP A CA 1
ATOM 812 C C . ASP A 1 114 ? -2.541 -40.600 47.430 1.00 59.85 111 ASP A C 1
ATOM 813 O O . ASP A 1 114 ? -2.022 -41.726 47.414 1.00 59.85 111 ASP A O 1
ATOM 818 N N . THR A 1 115 ? -1.965 -39.487 46.896 1.00 58.84 112 THR A N 1
ATOM 819 C CA . THR A 1 115 ? -0.699 -39.463 46.142 1.00 58.84 112 THR A CA 1
ATOM 820 C C . THR A 1 115 ? -0.710 -40.611 45.097 1.00 58.84 112 THR A C 1
ATOM 821 O O . THR A 1 115 ? -1.593 -40.623 44.239 1.00 58.84 112 THR A O 1
ATOM 825 N N . GLU A 1 116 ? 0.202 -41.598 45.216 1.00 59.61 113 GLU A N 1
ATOM 826 C CA . GLU A 1 116 ? 0.252 -42.778 44.343 1.00 59.61 113 GLU A CA 1
ATOM 827 C C . GLU A 1 116 ? 0.239 -44.014 45.239 1.00 59.61 113 GLU A C 1
ATOM 828 O O . GLU A 1 116 ? 1.173 -44.828 45.194 1.00 59.61 113 GLU A O 1
ATOM 834 N N . LEU A 1 117 ? -0.813 -44.115 46.090 1.00 62.73 114 LEU A N 1
ATOM 835 C CA . LEU A 1 117 ? -1.035 -45.199 47.057 1.00 62.73 114 LEU A CA 1
ATOM 836 C C . LEU A 1 117 ? 0.211 -45.464 47.914 1.00 62.73 114 LEU A C 1
ATOM 837 O O . LEU A 1 117 ? 0.897 -46.487 47.758 1.00 62.73 114 LEU A O 1
ATOM 842 N N . SER A 1 118 ? 0.503 -44.482 48.801 1.00 145.11 115 SER A N 1
ATOM 843 C CA . SER A 1 118 ? 1.649 -44.403 49.710 1.00 143.64 115 SER A CA 1
ATOM 844 C C . SER A 1 118 ? 2.938 -44.492 48.903 1.00 137.90 115 SER A C 1
ATOM 845 O O . SER A 1 118 ? 3.551 -45.556 48.820 1.00 137.00 115 SER A O 1
ATOM 848 N N . TYR A 1 119 ? 3.299 -43.377 48.251 1.00 144.82 116 TYR A N 1
ATOM 849 C CA . TYR A 1 119 ? 4.492 -43.253 47.421 1.00 140.13 116 TYR A CA 1
ATOM 850 C C . TYR A 1 119 ? 5.658 -44.017 48.008 1.00 136.52 116 TYR A C 1
ATOM 851 O O . TYR A 1 119 ? 6.018 -43.799 49.171 1.00 137.18 116 TYR A O 1
ATOM 860 N N . PRO A 1 120 ? 6.192 -45.000 47.241 1.00 145.12 117 PRO A N 1
ATOM 861 C CA . PRO A 1 120 ? 7.357 -45.753 47.725 1.00 142.39 117 PRO A CA 1
ATOM 862 C C . PRO A 1 120 ? 8.426 -44.759 48.155 1.00 140.82 117 PRO A C 1
ATOM 863 O O . PRO A 1 120 ? 8.763 -43.857 47.386 1.00 140.24 117 PRO A O 1
ATOM 867 N N . MET A 1 121 ? 8.847 -44.830 49.411 1.00 133.06 118 MET A N 1
ATOM 868 C CA . MET A 1 121 ? 9.829 -43.886 49.908 1.00 133.06 118 MET A CA 1
ATOM 869 C C . MET A 1 121 ? 11.140 -44.559 50.147 1.00 133.06 118 MET A C 1
ATOM 870 O O . MET A 1 121 ? 11.196 -45.598 50.806 1.00 133.06 118 MET A O 1
ATOM 875 N N . ILE A 1 122 ? 12.205 -43.960 49.623 1.00 136.35 119 ILE A N 1
ATOM 876 C CA . ILE A 1 122 ? 13.556 -44.455 49.832 1.00 136.35 119 ILE A CA 1
ATOM 877 C C . ILE A 1 122 ? 14.332 -43.346 50.510 1.00 136.35 119 ILE A C 1
ATOM 878 O O . ILE A 1 122 ? 14.534 -42.279 49.928 1.00 136.35 119 ILE A O 1
ATOM 883 N N . SER A 1 123 ? 14.743 -43.591 51.748 1.00 133.05 120 SER A N 1
ATOM 884 C CA . SER A 1 123 ? 15.506 -42.621 52.499 1.00 133.05 120 SER A CA 1
ATOM 885 C C . SER A 1 123 ? 16.960 -43.019 52.586 1.00 133.05 120 SER A C 1
ATOM 886 O O . SER A 1 123 ? 17.281 -44.178 52.850 1.00 133.05 120 SER A O 1
ATOM 889 N N . ALA A 1 124 ? 17.840 -42.041 52.371 1.00 124.55 121 ALA A N 1
ATOM 890 C CA . ALA A 1 124 ? 19.283 -42.205 52.474 1.00 124.55 121 ALA A CA 1
ATOM 891 C C . ALA A 1 124 ? 19.725 -41.771 53.878 1.00 124.55 121 ALA A C 1
ATOM 892 O O . ALA A 1 124 ? 20.883 -41.425 54.098 1.00 124.55 121 ALA A O 1
ATOM 894 N N . GLY A 1 125 ? 18.774 -41.791 54.805 1.00 115.70 122 GLY A N 1
ATOM 895 C CA . GLY A 1 125 ? 18.960 -41.439 56.205 1.00 115.70 122 GLY A CA 1
ATOM 896 C C . GLY A 1 125 ? 17.961 -42.169 57.074 1.00 115.70 122 GLY A C 1
ATOM 897 O O . GLY A 1 125 ? 17.745 -43.372 56.889 1.00 115.70 122 GLY A O 1
ATOM 898 N N . SER A 1 126 ? 17.329 -41.435 58.015 1.00 127.22 123 SER A N 1
ATOM 899 C CA . SER A 1 126 ? 16.311 -41.920 58.960 1.00 127.22 123 SER A CA 1
ATOM 900 C C . SER A 1 126 ? 16.839 -43.035 59.889 1.00 127.22 123 SER A C 1
ATOM 901 O O . SER A 1 126 ? 16.231 -44.100 60.012 1.00 127.22 123 SER A O 1
ATOM 904 N N . PHE A 1 127 ? 17.969 -42.762 60.558 1.00 129.10 124 PHE A N 1
ATOM 905 C CA . PHE A 1 127 ? 18.650 -43.689 61.466 1.00 129.10 124 PHE A CA 1
ATOM 906 C C . PHE A 1 127 ? 17.847 -44.048 62.720 1.00 129.10 124 PHE A C 1
ATOM 907 O O . PHE A 1 127 ? 17.968 -45.171 63.210 1.00 129.10 124 PHE A O 1
ATOM 915 N N . GLY A 1 128 ? 17.043 -43.100 63.209 1.00 129.03 125 GLY A N 1
ATOM 916 C CA . GLY A 1 128 ? 16.223 -43.225 64.412 1.00 129.03 125 GLY A CA 1
ATOM 917 C C . GLY A 1 128 ? 15.284 -44.413 64.479 1.00 129.03 125 GLY A C 1
ATOM 918 O O . GLY A 1 128 ? 14.807 -44.890 63.445 1.00 129.03 125 GLY A O 1
ATOM 919 N N . LEU A 1 129 ? 15.006 -44.884 65.718 1.00 130.73 126 LEU A N 1
ATOM 920 C CA . LEU A 1 129 ? 14.121 -46.019 66.019 1.00 130.73 126 LEU A CA 1
ATOM 921 C C . LEU A 1 129 ? 12.656 -45.721 65.677 1.00 130.73 126 LEU A C 1
ATOM 922 O O . LEU A 1 129 ? 11.862 -46.653 65.531 1.00 130.73 126 LEU A O 1
ATOM 927 N N . SER A 1 130 ? 12.307 -44.423 65.545 1.00 128.17 127 SER A N 1
ATOM 928 C CA . SER A 1 130 ? 10.971 -43.921 65.205 1.00 128.17 127 SER A CA 1
ATOM 929 C C . SER A 1 130 ? 10.546 -44.287 63.775 1.00 128.17 127 SER A C 1
ATOM 930 O O . SER A 1 130 ? 9.356 -44.240 63.453 1.00 128.17 127 SER A O 1
ATOM 933 N N . CYS A 1 131 ? 11.520 -44.649 62.929 1.00 129.90 128 CYS A N 1
ATOM 934 C CA . CYS A 1 131 ? 11.328 -45.008 61.527 1.00 129.90 128 CYS A CA 1
ATOM 935 C C . CYS A 1 131 ? 11.261 -46.503 61.293 1.00 129.90 128 CYS A C 1
ATOM 936 O O . CYS A 1 131 ? 10.973 -46.939 60.174 1.00 129.90 128 CYS A O 1
ATOM 939 N N . ASP A 1 132 ? 11.548 -47.288 62.337 1.00 130.85 129 ASP A N 1
ATOM 940 C CA . ASP A 1 132 ? 11.532 -48.736 62.252 1.00 130.85 129 ASP A CA 1
ATOM 941 C C . ASP A 1 132 ? 10.151 -49.254 61.934 1.00 130.85 129 ASP A C 1
ATOM 942 O O . ASP A 1 132 ? 9.150 -48.722 62.416 1.00 130.85 129 ASP A O 1
ATOM 947 N N . TYR A 1 133 ? 10.114 -50.284 61.094 1.00 130.52 130 TYR A N 1
ATOM 948 C CA . TYR A 1 133 ? 8.931 -51.034 60.707 1.00 130.52 130 TYR A CA 1
ATOM 949 C C . TYR A 1 133 ? 7.900 -50.256 59.859 1.00 130.52 130 TYR A C 1
ATOM 950 O O . TYR A 1 133 ? 6.734 -50.655 59.813 1.00 130.52 130 TYR A O 1
ATOM 959 N N . LYS A 1 134 ? 8.335 -49.216 59.129 1.00 131.29 131 LYS A N 1
ATOM 960 C CA . LYS A 1 134 ? 7.422 -48.460 58.266 1.00 131.29 131 LYS A CA 1
ATOM 961 C C . LYS A 1 134 ? 7.216 -49.179 56.925 1.00 131.29 131 LYS A C 1
ATOM 962 O O . LYS A 1 134 ? 8.189 -49.554 56.268 1.00 131.29 131 LYS A O 1
ATOM 968 N N . GLU A 1 135 ? 5.938 -49.382 56.548 1.00 128.14 132 GLU A N 1
ATOM 969 C CA . GLU A 1 135 ? 5.469 -50.117 55.368 1.00 128.14 132 GLU A CA 1
ATOM 970 C C . GLU A 1 135 ? 5.876 -49.545 53.984 1.00 128.14 132 GLU A C 1
ATOM 971 O O . GLU A 1 135 ? 5.896 -50.288 53.000 1.00 128.14 132 GLU A O 1
ATOM 977 N N . THR A 1 136 ? 6.166 -48.268 53.862 1.00 131.06 133 THR A N 1
ATOM 978 C CA . THR A 1 136 ? 6.552 -47.831 52.518 1.00 131.06 133 THR A CA 1
ATOM 979 C C . THR A 1 136 ? 7.943 -47.215 52.514 1.00 131.06 133 THR A C 1
ATOM 980 O O . THR A 1 136 ? 8.375 -46.671 51.496 1.00 131.06 133 THR A O 1
ATOM 984 N N . LEU A 1 137 ? 8.666 -47.362 53.635 1.00 134.02 134 LEU A N 1
ATOM 985 C CA . LEU A 1 137 ? 10.000 -46.806 53.814 1.00 134.02 134 LEU A CA 1
ATOM 986 C C . LEU A 1 137 ? 11.126 -47.815 53.625 1.00 134.02 134 LEU A C 1
ATOM 987 O O . LEU A 1 137 ? 11.100 -48.909 54.196 1.00 134.02 134 LEU A O 1
ATOM 992 N N . THR A 1 138 ? 12.128 -47.409 52.835 1.00 136.88 135 THR A N 1
ATOM 993 C CA . THR A 1 138 ? 13.337 -48.171 52.543 1.00 136.88 135 THR A CA 1
ATOM 994 C C . THR A 1 138 ? 14.531 -47.339 52.999 1.00 136.88 135 THR A C 1
ATOM 995 O O . THR A 1 138 ? 14.640 -46.178 52.614 1.00 136.88 135 THR A O 1
ATOM 999 N N . ARG A 1 139 ? 15.409 -47.916 53.829 1.00 135.56 136 ARG A N 1
ATOM 1000 C CA . ARG A 1 139 ? 16.578 -47.198 54.333 1.00 135.56 136 ARG A CA 1
ATOM 1001 C C . ARG A 1 139 ? 17.858 -47.780 53.754 1.00 135.56 136 ARG A C 1
ATOM 1002 O O . ARG A 1 139 ? 18.123 -48.970 53.931 1.00 135.56 136 ARG A O 1
ATOM 1010 N N . LEU A 1 140 ? 18.628 -46.951 53.021 1.00 135.01 137 LEU A N 1
ATOM 1011 C CA . LEU A 1 140 ? 19.864 -47.384 52.365 1.00 135.01 137 LEU A CA 1
ATOM 1012 C C . LEU A 1 140 ? 21.142 -47.048 53.153 1.00 135.01 137 LEU A C 1
ATOM 1013 O O . LEU A 1 140 ? 22.249 -47.167 52.621 1.00 135.01 137 LEU A O 1
ATOM 1018 N N . MET A 1 141 ? 20.980 -46.707 54.444 1.00 131.93 138 MET A N 1
ATOM 1019 C CA . MET A 1 141 ? 22.061 -46.459 55.401 1.00 131.93 138 MET A CA 1
ATOM 1020 C C . MET A 1 141 ? 21.693 -47.149 56.710 1.00 131.93 138 MET A C 1
ATOM 1021 O O . MET A 1 141 ? 20.544 -47.042 57.145 1.00 131.93 138 MET A O 1
ATOM 1026 N N . SER A 1 142 ? 22.642 -47.919 57.286 1.00 132.57 139 SER A N 1
ATOM 1027 C CA . SER A 1 142 ? 22.475 -48.718 58.509 1.00 132.57 139 SER A CA 1
ATOM 1028 C C . SER A 1 142 ? 21.714 -48.002 59.633 1.00 132.57 139 SER A C 1
ATOM 1029 O O . SER A 1 142 ? 22.248 -47.056 60.216 1.00 132.57 139 SER A O 1
ATOM 1032 N N . PRO A 1 143 ? 20.455 -48.411 59.934 1.00 134.85 140 PRO A N 1
ATOM 1033 C CA . PRO A 1 143 ? 19.712 -47.742 61.015 1.00 134.85 140 PRO A CA 1
ATOM 1034 C C . PRO A 1 143 ? 20.276 -48.095 62.384 1.00 134.85 140 PRO A C 1
ATOM 1035 O O . PRO A 1 143 ? 20.983 -49.096 62.516 1.00 134.85 140 PRO A O 1
ATOM 1039 N N . ALA A 1 144 ? 19.949 -47.286 63.403 1.00 108.83 141 ALA A N 1
ATOM 1040 C CA . ALA A 1 144 ? 20.403 -47.481 64.780 1.00 108.83 141 ALA A CA 1
ATOM 1041 C C . ALA A 1 144 ? 20.005 -48.842 65.357 1.00 108.83 141 ALA A C 1
ATOM 1042 O O . ALA A 1 144 ? 20.694 -49.351 66.242 1.00 108.83 141 ALA A O 1
ATOM 1044 N N . ARG A 1 145 ? 18.919 -49.437 64.823 1.00 108.60 142 ARG A N 1
ATOM 1045 C CA . ARG A 1 145 ? 18.393 -50.747 65.199 1.00 108.60 142 ARG A CA 1
ATOM 1046 C C . ARG A 1 145 ? 19.423 -51.853 64.933 1.00 108.60 142 ARG A C 1
ATOM 1047 O O . ARG A 1 145 ? 19.594 -52.734 65.775 1.00 108.60 142 ARG A O 1
ATOM 1055 N N . LYS A 1 146 ? 20.106 -51.796 63.774 1.00 108.57 143 LYS A N 1
ATOM 1056 C CA . LYS A 1 146 ? 21.116 -52.780 63.376 1.00 108.57 143 LYS A CA 1
ATOM 1057 C C . LYS A 1 146 ? 22.377 -52.698 64.224 1.00 108.57 143 LYS A C 1
ATOM 1058 O O . LYS A 1 146 ? 22.959 -53.736 64.543 1.00 108.57 143 LYS A O 1
ATOM 1064 N N . LEU A 1 147 ? 22.776 -51.474 64.615 1.00 109.32 144 LEU A N 1
ATOM 1065 C CA . LEU A 1 147 ? 23.931 -51.217 65.475 1.00 109.32 144 LEU A CA 1
ATOM 1066 C C . LEU A 1 147 ? 23.648 -51.783 66.866 1.00 109.32 144 LEU A C 1
ATOM 1067 O O . LEU A 1 147 ? 24.514 -52.421 67.469 1.00 109.32 144 LEU A O 1
ATOM 1072 N N . MET A 1 148 ? 22.423 -51.536 67.356 1.00 109.27 145 MET A N 1
ATOM 1073 C CA . MET A 1 148 ? 21.902 -51.988 68.639 1.00 109.27 145 MET A CA 1
ATOM 1074 C C . MET A 1 148 ? 21.912 -53.519 68.692 1.00 109.27 145 MET A C 1
ATOM 1075 O O . MET A 1 148 ? 22.357 -54.079 69.691 1.00 109.27 145 MET A O 1
ATOM 1080 N N . TYR A 1 149 ? 21.482 -54.187 67.600 1.00 109.11 146 TYR A N 1
ATOM 1081 C CA . TYR A 1 149 ? 21.469 -55.648 67.515 1.00 109.11 146 TYR A CA 1
ATOM 1082 C C . TYR A 1 149 ? 22.852 -56.241 67.601 1.00 109.11 146 TYR A C 1
ATOM 1083 O O . TYR A 1 149 ? 22.997 -57.334 68.147 1.00 109.11 146 TYR A O 1
ATOM 1092 N N . PHE A 1 150 ? 23.862 -55.539 67.049 1.00 111.09 147 PHE A N 1
ATOM 1093 C CA . PHE A 1 150 ? 25.248 -55.985 67.099 1.00 111.09 147 PHE A CA 1
ATOM 1094 C C . PHE A 1 150 ? 25.761 -55.912 68.526 1.00 111.09 147 PHE A C 1
ATOM 1095 O O . PHE A 1 150 ? 26.371 -56.870 68.999 1.00 111.09 147 PHE A O 1
ATOM 1103 N N . LEU A 1 151 ? 25.558 -54.759 69.187 1.00 110.96 148 LEU A N 1
ATOM 1104 C CA . LEU A 1 151 ? 26.034 -54.519 70.544 1.00 110.96 148 LEU A CA 1
ATOM 1105 C C . LEU A 1 151 ? 25.437 -55.480 71.562 1.00 110.96 148 LEU A C 1
ATOM 1106 O O . LEU A 1 151 ? 26.177 -55.967 72.412 1.00 110.96 148 LEU A O 1
ATOM 1111 N N . VAL A 1 152 ? 24.132 -55.806 71.445 1.00 108.88 149 VAL A N 1
ATOM 1112 C CA . VAL A 1 152 ? 23.464 -56.758 72.345 1.00 108.88 149 VAL A CA 1
ATOM 1113 C C . VAL A 1 152 ? 24.064 -58.157 72.146 1.00 108.88 149 VAL A C 1
ATOM 1114 O O . VAL A 1 152 ? 24.407 -58.817 73.131 1.00 108.88 149 VAL A O 1
ATOM 1118 N N . ASN A 1 153 ? 24.223 -58.582 70.874 1.00 108.96 150 ASN A N 1
ATOM 1119 C CA . ASN A 1 153 ? 24.806 -59.873 70.514 1.00 108.96 150 ASN A CA 1
ATOM 1120 C C . ASN A 1 153 ? 26.244 -59.980 71.032 1.00 108.96 150 ASN A C 1
ATOM 1121 O O . ASN A 1 153 ? 26.579 -60.992 71.640 1.00 108.96 150 ASN A O 1
ATOM 1126 N N . PHE A 1 154 ? 27.064 -58.920 70.840 1.00 110.43 151 PHE A N 1
ATOM 1127 C CA . PHE A 1 154 ? 28.454 -58.865 71.298 1.00 110.43 151 PHE A CA 1
ATOM 1128 C C . PHE A 1 154 ? 28.558 -58.896 72.824 1.00 110.43 151 PHE A C 1
ATOM 1129 O O . PHE A 1 154 ? 29.450 -59.558 73.349 1.00 110.43 151 PHE A O 1
ATOM 1137 N N . TRP A 1 155 ? 27.640 -58.204 73.526 1.00 110.06 152 TRP A N 1
ATOM 1138 C CA . TRP A 1 155 ? 27.582 -58.150 74.991 1.00 110.06 152 TRP A CA 1
ATOM 1139 C C . TRP A 1 155 ? 27.305 -59.529 75.587 1.00 110.06 152 TRP A C 1
ATOM 1140 O O . TRP A 1 155 ? 27.941 -59.905 76.567 1.00 110.06 152 TRP A O 1
ATOM 1151 N N . LYS A 1 156 ? 26.378 -60.286 74.979 1.00 108.65 153 LYS A N 1
ATOM 1152 C CA . LYS A 1 156 ? 25.994 -61.625 75.428 1.00 108.65 153 LYS A CA 1
ATOM 1153 C C . LYS A 1 156 ? 27.072 -62.681 75.171 1.00 108.65 153 LYS A C 1
ATOM 1154 O O . LYS A 1 156 ? 27.148 -63.656 75.920 1.00 108.65 153 LYS A O 1
ATOM 1160 N N . THR A 1 157 ? 27.899 -62.484 74.120 1.00 106.71 154 THR A N 1
ATOM 1161 C CA . THR A 1 157 ? 28.973 -63.399 73.718 1.00 106.71 154 THR A CA 1
ATOM 1162 C C . THR A 1 157 ? 30.027 -63.573 74.815 1.00 106.71 154 THR A C 1
ATOM 1163 O O . THR A 1 157 ? 30.629 -62.595 75.261 1.00 106.71 154 THR A O 1
ATOM 1167 N N . ASN A 1 158 ? 30.234 -64.828 75.240 1.00 106.12 155 ASN A N 1
ATOM 1168 C CA . ASN A 1 158 ? 31.199 -65.214 76.270 1.00 106.12 155 ASN A CA 1
ATOM 1169 C C . ASN A 1 158 ? 31.918 -66.511 75.883 1.00 106.12 155 ASN A C 1
ATOM 1170 O O . ASN A 1 158 ? 32.712 -67.037 76.668 1.00 106.12 155 ASN A O 1
ATOM 1175 N N . ASP A 1 159 ? 31.645 -67.013 74.664 1.00 106.31 156 ASP A N 1
ATOM 1176 C CA . ASP A 1 159 ? 32.210 -68.256 74.146 1.00 106.31 156 ASP A CA 1
ATOM 1177 C C . ASP A 1 159 ? 33.459 -68.074 73.251 1.00 106.31 156 ASP A C 1
ATOM 1178 O O . ASP A 1 159 ? 33.967 -69.062 72.724 1.00 106.31 156 ASP A O 1
ATOM 1183 N N . LEU A 1 160 ? 33.983 -66.845 73.119 1.00 107.74 157 LEU A N 1
ATOM 1184 C CA . LEU A 1 160 ? 35.178 -66.596 72.304 1.00 107.74 157 LEU A CA 1
ATOM 1185 C C . LEU A 1 160 ? 36.473 -66.710 73.131 1.00 107.74 157 LEU A C 1
ATOM 1186 O O . LEU A 1 160 ? 36.431 -66.401 74.322 1.00 107.74 157 LEU A O 1
ATOM 1191 N N . PRO A 1 161 ? 37.625 -67.148 72.553 1.00 107.36 158 PRO A N 1
ATOM 1192 C CA . PRO A 1 161 ? 38.857 -67.270 73.362 1.00 107.36 158 PRO A CA 1
ATOM 1193 C C . PRO A 1 161 ? 39.386 -65.945 73.905 1.00 107.36 158 PRO A C 1
ATOM 1194 O O . PRO A 1 161 ? 40.074 -65.941 74.924 1.00 107.36 158 PRO A O 1
ATOM 1198 N N . PHE A 1 162 ? 39.056 -64.831 73.230 1.00 109.15 159 PHE A N 1
ATOM 1199 C CA . PHE A 1 162 ? 39.436 -63.475 73.628 1.00 109.15 159 PHE A CA 1
ATOM 1200 C C . PHE A 1 162 ? 38.344 -62.803 74.471 1.00 109.15 159 PHE A C 1
ATOM 1201 O O . PHE A 1 162 ? 38.668 -61.999 75.347 1.00 109.15 159 PHE A O 1
ATOM 1209 N N . LYS A 1 163 ? 37.057 -63.122 74.204 1.00 109.40 160 LYS A N 1
ATOM 1210 C CA . LYS A 1 163 ? 35.929 -62.588 74.969 1.00 109.40 160 LYS A CA 1
ATOM 1211 C C . LYS A 1 163 ? 35.291 -63.710 75.773 1.00 109.40 160 LYS A C 1
ATOM 1212 O O . LYS A 1 163 ? 34.451 -64.465 75.280 1.00 109.40 160 LYS A O 1
ATOM 1218 N N . THR A 1 164 ? 35.703 -63.792 77.028 1.00 105.65 161 THR A N 1
ATOM 1219 C CA . THR A 1 164 ? 35.361 -64.849 77.965 1.00 105.65 161 THR A CA 1
ATOM 1220 C C . THR A 1 164 ? 34.317 -64.443 79.014 1.00 105.65 161 THR A C 1
ATOM 1221 O O . THR A 1 164 ? 33.912 -65.270 79.836 1.00 105.65 161 THR A O 1
ATOM 1225 N N . TYR A 1 165 ? 33.845 -63.197 78.950 1.00 107.46 162 TYR A N 1
ATOM 1226 C CA . TYR A 1 165 ? 32.844 -62.683 79.876 1.00 107.46 162 TYR A CA 1
ATOM 1227 C C . TYR A 1 165 ? 31.639 -62.145 79.134 1.00 107.46 162 TYR A C 1
ATOM 1228 O O . TYR A 1 165 ? 31.781 -61.541 78.067 1.00 107.46 162 TYR A O 1
ATOM 1237 N N . SER A 1 166 ? 30.455 -62.331 79.723 1.00 109.01 163 SER A N 1
ATOM 1238 C CA . SER A 1 166 ? 29.219 -61.786 79.182 1.00 109.01 163 SER A CA 1
ATOM 1239 C C . SER A 1 166 ? 29.051 -60.418 79.838 1.00 109.01 163 SER A C 1
ATOM 1240 O O . SER A 1 166 ? 29.017 -60.327 81.068 1.00 109.01 163 SER A O 1
ATOM 1243 N N . TRP A 1 167 ? 29.031 -59.356 79.029 1.00 111.09 164 TRP A N 1
ATOM 1244 C CA . TRP A 1 167 ? 28.907 -57.988 79.520 1.00 111.09 164 TRP A CA 1
ATOM 1245 C C . TRP A 1 167 ? 27.466 -57.617 79.829 1.00 111.09 164 TRP A C 1
ATOM 1246 O O . TRP A 1 167 ? 26.547 -58.051 79.130 1.00 111.09 164 TRP A O 1
ATOM 1257 N N . SER A 1 168 ? 27.278 -56.820 80.892 1.00 109.23 165 SER A N 1
ATOM 1258 C CA . SER A 1 168 ? 25.968 -56.375 81.371 1.00 109.23 165 SER A CA 1
ATOM 1259 C C . SER A 1 168 ? 25.968 -54.913 81.808 1.00 109.23 165 SER A C 1
ATOM 1260 O O . SER A 1 168 ? 24.900 -54.392 82.132 1.00 109.23 165 SER A O 1
ATOM 1263 N N . THR A 1 169 ? 27.154 -54.268 81.871 1.00 110.85 166 THR A N 1
ATOM 1264 C CA . THR A 1 169 ? 27.320 -52.865 82.282 1.00 110.85 166 THR A CA 1
ATOM 1265 C C . THR A 1 169 ? 28.005 -52.061 81.175 1.00 110.85 166 THR A C 1
ATOM 1266 O O . THR A 1 169 ? 28.874 -52.603 80.487 1.00 110.85 166 THR A O 1
ATOM 1270 N N . SER A 1 170 ? 27.635 -50.768 81.018 1.00 111.07 167 SER A N 1
ATOM 1271 C CA . SER A 1 170 ? 28.220 -49.857 80.020 1.00 111.07 167 SER A CA 1
ATOM 1272 C C . SER A 1 170 ? 27.930 -48.376 80.279 1.00 111.07 167 SER A C 1
ATOM 1273 O O . SER A 1 170 ? 26.876 -48.033 80.815 1.00 111.07 167 SER A O 1
ATOM 1276 N N . TYR A 1 171 ? 28.867 -47.506 79.861 1.00 112.01 168 TYR A N 1
ATOM 1277 C CA . TYR A 1 171 ? 28.748 -46.050 79.921 1.00 112.01 168 TYR A CA 1
ATOM 1278 C C . TYR A 1 171 ? 28.570 -45.564 78.485 1.00 112.01 168 TYR A C 1
ATOM 1279 O O . TYR A 1 171 ? 29.286 -46.030 77.601 1.00 112.01 168 TYR A O 1
ATOM 1288 N N . VAL A 1 172 ? 27.610 -44.665 78.235 1.00 111.65 169 VAL A N 1
ATOM 1289 C CA . VAL A 1 172 ? 27.374 -44.145 76.884 1.00 111.65 169 VAL A CA 1
ATOM 1290 C C . VAL A 1 172 ? 27.697 -42.649 76.860 1.00 111.65 169 VAL A C 1
ATOM 1291 O O . VAL A 1 172 ? 26.965 -41.856 77.454 1.00 111.65 169 VAL A O 1
ATOM 1295 N N . TYR A 1 173 ? 28.803 -42.265 76.200 1.00 111.76 170 TYR A N 1
ATOM 1296 C CA . TYR A 1 173 ? 29.188 -40.856 76.122 1.00 111.76 170 TYR A CA 1
ATOM 1297 C C . TYR A 1 173 ? 28.404 -40.118 75.030 1.00 111.76 170 TYR A C 1
ATOM 1298 O O . TYR A 1 173 ? 28.409 -40.547 73.875 1.00 111.76 170 TYR A O 1
ATOM 1307 N N . LYS A 1 174 ? 27.759 -38.992 75.401 1.00 108.63 171 LYS A N 1
ATOM 1308 C CA . LYS A 1 174 ? 26.956 -38.153 74.504 1.00 108.63 171 LYS A CA 1
ATOM 1309 C C . LYS A 1 174 ? 26.906 -36.688 74.993 1.00 108.63 171 LYS A C 1
ATOM 1310 O O . LYS A 1 174 ? 26.210 -36.400 75.969 1.00 108.63 171 LYS A O 1
ATOM 1316 N N . ASN A 1 175 ? 27.621 -35.766 74.298 1.00 101.49 172 ASN A N 1
ATOM 1317 C CA . ASN A 1 175 ? 27.682 -34.339 74.659 1.00 101.49 172 ASN A CA 1
ATOM 1318 C C . ASN A 1 175 ? 26.703 -33.425 73.880 1.00 101.49 172 ASN A C 1
ATOM 1319 O O . ASN A 1 175 ? 26.483 -32.285 74.295 1.00 101.49 172 ASN A O 1
ATOM 1324 N N . GLY A 1 176 ? 26.148 -33.925 72.776 1.00 95.50 173 GLY A N 1
ATOM 1325 C CA . GLY A 1 176 ? 25.199 -33.191 71.942 1.00 95.50 173 GLY A CA 1
ATOM 1326 C C . GLY A 1 176 ? 25.800 -32.411 70.786 1.00 95.50 173 GLY A C 1
ATOM 1327 O O . GLY A 1 176 ? 25.075 -31.693 70.093 1.00 95.50 173 GLY A O 1
ATOM 1328 N N . THR A 1 177 ? 27.124 -32.543 70.566 1.00 97.62 174 THR A N 1
ATOM 1329 C CA . THR A 1 177 ? 27.848 -31.857 69.483 1.00 97.62 174 THR A CA 1
ATOM 1330 C C . THR A 1 177 ? 28.245 -32.821 68.346 1.00 97.62 174 THR A C 1
ATOM 1331 O O . THR A 1 177 ? 28.990 -32.440 67.439 1.00 97.62 174 THR A O 1
ATOM 1335 N N . GLU A 1 178 ? 27.728 -34.061 68.394 1.00 95.34 175 GLU A N 1
ATOM 1336 C CA . GLU A 1 178 ? 27.998 -35.119 67.415 1.00 95.34 175 GLU A CA 1
ATOM 1337 C C . GLU A 1 178 ? 27.268 -34.867 66.093 1.00 95.34 175 GLU A C 1
ATOM 1338 O O . GLU A 1 178 ? 26.352 -34.042 66.034 1.00 95.34 175 GLU A O 1
ATOM 1344 N N . THR A 1 179 ? 27.655 -35.621 65.043 1.00 95.81 176 THR A N 1
ATOM 1345 C CA . THR A 1 179 ? 27.035 -35.603 63.711 1.00 95.81 176 THR A CA 1
ATOM 1346 C C . THR A 1 179 ? 25.659 -36.287 63.819 1.00 95.81 176 THR A C 1
ATOM 1347 O O . THR A 1 179 ? 25.466 -37.082 64.744 1.00 95.81 176 THR A O 1
ATOM 1351 N N . GLU A 1 180 ? 24.706 -35.983 62.898 1.00 94.15 177 GLU A N 1
ATOM 1352 C CA . GLU A 1 180 ? 23.342 -36.543 62.938 1.00 94.15 177 GLU A CA 1
ATOM 1353 C C . GLU A 1 180 ? 23.305 -38.068 63.136 1.00 94.15 177 GLU A C 1
ATOM 1354 O O . GLU A 1 180 ? 22.590 -38.532 64.030 1.00 94.15 177 GLU A O 1
ATOM 1360 N N . ASP A 1 181 ? 24.082 -38.829 62.337 1.00 99.08 178 ASP A N 1
ATOM 1361 C CA . ASP A 1 181 ? 24.144 -40.288 62.443 1.00 99.08 178 ASP A CA 1
ATOM 1362 C C . ASP A 1 181 ? 24.524 -40.713 63.863 1.00 99.08 178 ASP A C 1
ATOM 1363 O O . ASP A 1 181 ? 23.783 -41.478 64.478 1.00 99.08 178 ASP A O 1
ATOM 1368 N N . CYS A 1 182 ? 25.603 -40.120 64.413 1.00 106.07 179 CYS A N 1
ATOM 1369 C CA . CYS A 1 182 ? 26.112 -40.364 65.761 1.00 106.07 179 CYS A CA 1
ATOM 1370 C C . CYS A 1 182 ? 25.105 -40.013 66.850 1.00 106.07 179 CYS A C 1
ATOM 1371 O O . CYS A 1 182 ? 25.010 -40.739 67.839 1.00 106.07 179 CYS A O 1
ATOM 1374 N N . PHE A 1 183 ? 24.347 -38.916 66.655 1.00 104.54 180 PHE A N 1
ATOM 1375 C CA . PHE A 1 183 ? 23.310 -38.445 67.576 1.00 104.54 180 PHE A CA 1
ATOM 1376 C C . PHE A 1 183 ? 22.195 -39.486 67.706 1.00 104.54 180 PHE A C 1
ATOM 1377 O O . PHE A 1 183 ? 21.823 -39.831 68.828 1.00 104.54 180 PHE A O 1
ATOM 1385 N N . TRP A 1 184 ? 21.713 -40.023 66.567 1.00 105.49 181 TRP A N 1
ATOM 1386 C CA . TRP A 1 184 ? 20.664 -41.041 66.532 1.00 105.49 181 TRP A CA 1
ATOM 1387 C C . TRP A 1 184 ? 21.125 -42.399 67.048 1.00 105.49 181 TRP A C 1
ATOM 1388 O O . TRP A 1 184 ? 20.349 -43.079 67.722 1.00 105.49 181 TRP A O 1
ATOM 1399 N N . TYR A 1 185 ? 22.383 -42.789 66.742 1.00 108.79 182 TYR A N 1
ATOM 1400 C CA . TYR A 1 185 ? 22.969 -44.053 67.199 1.00 108.79 182 TYR A CA 1
ATOM 1401 C C . TYR A 1 185 ? 23.081 -44.059 68.723 1.00 108.79 182 TYR A C 1
ATOM 1402 O O . TYR A 1 185 ? 22.693 -45.043 69.357 1.00 108.79 182 TYR A O 1
ATOM 1411 N N . LEU A 1 186 ? 23.566 -42.942 69.307 1.00 109.82 183 LEU A N 1
ATOM 1412 C CA . LEU A 1 186 ? 23.702 -42.787 70.754 1.00 109.82 183 LEU A CA 1
ATOM 1413 C C . LEU A 1 186 ? 22.341 -42.590 71.430 1.00 109.82 183 LEU A C 1
ATOM 1414 O O . LEU A 1 186 ? 22.194 -42.958 72.595 1.00 109.82 183 LEU A O 1
ATOM 1419 N N . ASN A 1 187 ? 21.343 -42.048 70.689 1.00 107.36 184 ASN A N 1
ATOM 1420 C CA . ASN A 1 187 ? 19.968 -41.849 71.165 1.00 107.36 184 ASN A CA 1
ATOM 1421 C C . ASN A 1 187 ? 19.287 -43.188 71.356 1.00 107.36 184 ASN A C 1
ATOM 1422 O O . ASN A 1 187 ? 18.548 -43.364 72.324 1.00 107.36 184 ASN A O 1
ATOM 1427 N N . ALA A 1 188 ? 19.532 -44.127 70.420 1.00 107.43 185 ALA A N 1
ATOM 1428 C CA . ALA A 1 188 ? 18.991 -45.483 70.449 1.00 107.43 185 ALA A CA 1
ATOM 1429 C C . ALA A 1 188 ? 19.531 -46.238 71.652 1.00 107.43 185 ALA A C 1
ATOM 1430 O O . ALA A 1 188 ? 18.796 -47.006 72.259 1.00 107.43 185 ALA A O 1
ATOM 1432 N N . LEU A 1 189 ? 20.799 -45.998 72.015 1.00 109.01 186 LEU A N 1
ATOM 1433 C CA . LEU A 1 189 ? 21.415 -46.632 73.175 1.00 109.01 186 LEU A CA 1
ATOM 1434 C C . LEU A 1 189 ? 20.943 -45.966 74.468 1.00 109.01 186 LEU A C 1
ATOM 1435 O O . LEU A 1 189 ? 20.905 -46.623 75.504 1.00 109.01 186 LEU A O 1
ATOM 1440 N N . GLU A 1 190 ? 20.544 -44.679 74.393 1.00 106.96 187 GLU A N 1
ATOM 1441 C CA . GLU A 1 190 ? 20.050 -43.877 75.519 1.00 106.96 187 GLU A CA 1
ATOM 1442 C C . GLU A 1 190 ? 18.584 -44.186 75.862 1.00 106.96 187 GLU A C 1
ATOM 1443 O O . GLU A 1 190 ? 18.241 -44.240 77.045 1.00 106.96 187 GLU A O 1
ATOM 1449 N N . ALA A 1 191 ? 17.725 -44.349 74.832 1.00 104.43 188 ALA A N 1
ATOM 1450 C CA . ALA A 1 191 ? 16.288 -44.618 74.965 1.00 104.43 188 ALA A CA 1
ATOM 1451 C C . ALA A 1 191 ? 15.990 -45.838 75.835 1.00 104.43 188 ALA A C 1
ATOM 1452 O O . ALA A 1 191 ? 16.479 -46.930 75.552 1.00 104.43 188 ALA A O 1
ATOM 1454 N N . SER A 1 192 ? 15.199 -45.635 76.904 1.00 95.56 189 SER A N 1
ATOM 1455 C CA . SER A 1 192 ? 14.806 -46.664 77.876 1.00 95.56 189 SER A CA 1
ATOM 1456 C C . SER A 1 192 ? 14.029 -47.841 77.262 1.00 95.56 189 SER A C 1
ATOM 1457 O O . SER A 1 192 ? 14.115 -48.960 77.775 1.00 95.56 189 SER A O 1
ATOM 1460 N N . VAL A 1 193 ? 13.281 -47.583 76.169 1.00 97.23 190 VAL A N 1
ATOM 1461 C CA . VAL A 1 193 ? 12.467 -48.581 75.461 1.00 97.23 190 VAL A CA 1
ATOM 1462 C C . VAL A 1 193 ? 13.282 -49.440 74.477 1.00 97.23 190 VAL A C 1
ATOM 1463 O O . VAL A 1 193 ? 12.762 -50.442 73.975 1.00 97.23 190 VAL A O 1
ATOM 1467 N N . SER A 1 194 ? 14.543 -49.053 74.200 1.00 100.53 191 SER A N 1
ATOM 1468 C CA . SER A 1 194 ? 15.419 -49.768 73.272 1.00 100.53 191 SER A CA 1
ATOM 1469 C C . SER A 1 194 ? 15.828 -51.143 73.783 1.00 100.53 191 SER A C 1
ATOM 1470 O O . SER A 1 194 ? 15.919 -51.346 74.996 1.00 100.53 191 SER A O 1
ATOM 1473 N N . TYR A 1 195 ? 16.105 -52.072 72.847 1.00 104.95 192 TYR A N 1
ATOM 1474 C CA . TYR A 1 195 ? 16.534 -53.443 73.128 1.00 104.95 192 TYR A CA 1
ATOM 1475 C C . TYR A 1 195 ? 17.838 -53.483 73.933 1.00 104.95 192 TYR A C 1
ATOM 1476 O O . TYR A 1 195 ? 18.004 -54.376 74.760 1.00 104.95 192 TYR A O 1
ATOM 1485 N N . PHE A 1 196 ? 18.729 -52.488 73.725 1.00 106.91 193 PHE A N 1
ATOM 1486 C CA . PHE A 1 196 ? 20.006 -52.351 74.428 1.00 106.91 193 PHE A CA 1
ATOM 1487 C C . PHE A 1 196 ? 19.794 -52.035 75.907 1.00 106.91 193 PHE A C 1
ATOM 1488 O O . PHE A 1 196 ? 20.410 -52.681 76.753 1.00 106.91 193 PHE A O 1
ATOM 1496 N N . SER A 1 197 ? 18.905 -51.067 76.213 1.00 105.13 194 SER A N 1
ATOM 1497 C CA . SER A 1 197 ? 18.572 -50.650 77.579 1.00 105.13 194 SER A CA 1
ATOM 1498 C C . SER A 1 197 ? 17.897 -51.773 78.359 1.00 105.13 194 SER A C 1
ATOM 1499 O O . SER A 1 197 ? 18.214 -51.976 79.533 1.00 105.13 194 SER A O 1
ATOM 1502 N N . HIS A 1 198 ? 16.987 -52.517 77.695 1.00 105.65 195 HIS A N 1
ATOM 1503 C CA . HIS A 1 198 ? 16.287 -53.663 78.270 1.00 105.65 195 HIS A CA 1
ATOM 1504 C C . HIS A 1 198 ? 17.297 -54.768 78.593 1.00 105.65 195 HIS A C 1
ATOM 1505 O O . HIS A 1 198 ? 17.194 -55.395 79.648 1.00 105.65 195 HIS A O 1
ATOM 1512 N N . GLU A 1 199 ? 18.308 -54.955 77.713 1.00 104.79 196 GLU A N 1
ATOM 1513 C CA . GLU A 1 199 ? 19.375 -55.945 77.893 1.00 104.79 196 GLU A CA 1
ATOM 1514 C C . GLU A 1 199 ? 20.619 -55.363 78.608 1.00 104.79 196 GLU A C 1
ATOM 1515 O O . GLU A 1 199 ? 21.723 -55.897 78.461 1.00 104.79 196 GLU A O 1
ATOM 1521 N N . LEU A 1 200 ? 20.436 -54.288 79.402 1.00 105.77 197 LEU A N 1
ATOM 1522 C CA . LEU A 1 200 ? 21.523 -53.696 80.179 1.00 105.77 197 LEU A CA 1
ATOM 1523 C C . LEU A 1 200 ? 21.089 -53.337 81.600 1.00 105.77 197 LEU A C 1
ATOM 1524 O O . LEU A 1 200 ? 20.195 -52.507 81.793 1.00 105.77 197 LEU A O 1
ATOM 1529 N N . GLY A 1 201 ? 21.714 -54.015 82.567 1.00 103.16 198 GLY A N 1
ATOM 1530 C CA . GLY A 1 201 ? 21.461 -53.886 84.002 1.00 103.16 198 GLY A CA 1
ATOM 1531 C C . GLY A 1 201 ? 22.008 -52.627 84.646 1.00 103.16 198 GLY A C 1
ATOM 1532 O O . GLY A 1 201 ? 21.546 -52.225 85.718 1.00 103.16 198 GLY A O 1
ATOM 1533 N N . PHE A 1 202 ? 23.027 -52.028 84.015 1.00 107.33 199 PHE A N 1
ATOM 1534 C CA . PHE A 1 202 ? 23.636 -50.766 84.416 1.00 107.33 199 PHE A CA 1
ATOM 1535 C C . PHE A 1 202 ? 23.996 -50.016 83.153 1.00 107.33 199 PHE A C 1
ATOM 1536 O O . PHE A 1 202 ? 24.774 -50.510 82.333 1.00 107.33 199 PHE A O 1
ATOM 1544 N N . LYS A 1 203 ? 23.424 -48.824 82.999 1.00 108.49 200 LYS A N 1
ATOM 1545 C CA . LYS A 1 203 ? 23.664 -47.974 81.846 1.00 108.49 200 LYS A CA 1
ATOM 1546 C C . LYS A 1 203 ? 23.523 -46.527 82.276 1.00 108.49 200 LYS A C 1
ATOM 1547 O O . LYS A 1 203 ? 22.466 -46.127 82.767 1.00 108.49 200 LYS A O 1
ATOM 1553 N N . VAL A 1 204 ? 24.612 -45.762 82.139 1.00 109.52 201 VAL A N 1
ATOM 1554 C CA . VAL A 1 204 ? 24.672 -44.352 82.513 1.00 109.52 201 VAL A CA 1
ATOM 1555 C C . VAL A 1 204 ? 25.194 -43.518 81.347 1.00 109.52 201 VAL A C 1
ATOM 1556 O O . VAL A 1 204 ? 26.236 -43.843 80.770 1.00 109.52 201 VAL A O 1
ATOM 1560 N N . VAL A 1 205 ? 24.448 -42.456 80.992 1.00 109.43 202 VAL A N 1
ATOM 1561 C CA . VAL A 1 205 ? 24.796 -41.551 79.898 1.00 109.43 202 VAL A CA 1
ATOM 1562 C C . VAL A 1 205 ? 25.691 -40.417 80.410 1.00 109.43 202 VAL A C 1
ATOM 1563 O O . VAL A 1 205 ? 25.281 -39.649 81.282 1.00 109.43 202 VAL A O 1
ATOM 1567 N N . LEU A 1 206 ? 26.919 -40.334 79.872 1.00 109.70 203 LEU A N 1
ATOM 1568 C CA . LEU A 1 206 ? 27.891 -39.303 80.233 1.00 109.70 203 LEU A CA 1
ATOM 1569 C C . LEU A 1 206 ? 27.682 -38.127 79.301 1.00 109.70 203 LEU A C 1
ATOM 1570 O O . LEU A 1 206 ? 27.895 -38.253 78.094 1.00 109.70 203 LEU A O 1
ATOM 1575 N N . ARG A 1 207 ? 27.211 -37.000 79.854 1.00 108.24 204 ARG A N 1
ATOM 1576 C CA . ARG A 1 207 ? 26.878 -35.804 79.079 1.00 108.24 204 ARG A CA 1
ATOM 1577 C C . ARG A 1 207 ? 27.984 -34.744 79.019 1.00 108.24 204 ARG A C 1
ATOM 1578 O O . ARG A 1 207 ? 28.000 -33.938 78.085 1.00 108.24 204 ARG A O 1
ATOM 1586 N N . GLN A 1 208 ? 28.900 -34.742 79.996 1.00 106.67 205 GLN A N 1
ATOM 1587 C CA . GLN A 1 208 ? 29.987 -33.767 80.049 1.00 106.67 205 GLN A CA 1
ATOM 1588 C C . GLN A 1 208 ? 31.338 -34.393 79.740 1.00 106.67 205 GLN A C 1
ATOM 1589 O O . GLN A 1 208 ? 31.560 -35.566 80.050 1.00 106.67 205 GLN A O 1
ATOM 1595 N N . ASP A 1 209 ? 32.245 -33.594 79.142 1.00 106.89 206 ASP A N 1
ATOM 1596 C CA . ASP A 1 209 ? 33.613 -33.985 78.784 1.00 106.89 206 ASP A CA 1
ATOM 1597 C C . ASP A 1 209 ? 34.422 -34.352 80.025 1.00 106.89 206 ASP A C 1
ATOM 1598 O O . ASP A 1 209 ? 35.280 -35.231 79.958 1.00 106.89 206 ASP A O 1
ATOM 1603 N N . LYS A 1 210 ? 34.125 -33.686 81.157 1.00 105.15 207 LYS A N 1
ATOM 1604 C CA . LYS A 1 210 ? 34.747 -33.915 82.459 1.00 105.15 207 LYS A CA 1
ATOM 1605 C C . LYS A 1 210 ? 34.329 -35.287 83.012 1.00 105.15 207 LYS A C 1
ATOM 1606 O O . LYS A 1 210 ? 35.187 -36.011 83.513 1.00 105.15 207 LYS A O 1
ATOM 1612 N N . GLU A 1 211 ? 33.023 -35.646 82.895 1.00 107.12 208 GLU A N 1
ATOM 1613 C CA . GLU A 1 211 ? 32.448 -36.920 83.355 1.00 107.12 208 GLU A CA 1
ATOM 1614 C C . GLU A 1 211 ? 33.153 -38.123 82.725 1.00 107.12 208 GLU A C 1
ATOM 1615 O O . GLU A 1 211 ? 33.428 -39.104 83.420 1.00 107.12 208 GLU A O 1
ATOM 1621 N N . PHE A 1 212 ? 33.455 -38.030 81.413 1.00 108.24 209 PHE A N 1
ATOM 1622 C CA . PHE A 1 212 ? 34.165 -39.047 80.635 1.00 108.24 209 PHE A CA 1
ATOM 1623 C C . PHE A 1 212 ? 35.618 -39.133 81.119 1.00 108.24 209 PHE A C 1
ATOM 1624 O O . PHE A 1 212 ? 36.108 -40.232 81.387 1.00 108.24 209 PHE A O 1
ATOM 1632 N N . GLN A 1 213 ? 36.292 -37.966 81.216 1.00 108.00 210 GLN A N 1
ATOM 1633 C CA . GLN A 1 213 ? 37.682 -37.801 81.647 1.00 108.00 210 GLN A CA 1
ATOM 1634 C C . GLN A 1 213 ? 37.939 -38.339 83.057 1.00 108.00 210 GLN A C 1
ATOM 1635 O O . GLN A 1 213 ? 38.992 -38.933 83.297 1.00 108.00 210 GLN A O 1
ATOM 1641 N N . ASP A 1 214 ? 36.983 -38.124 83.982 1.00 106.31 211 ASP A N 1
ATOM 1642 C CA . ASP A 1 214 ? 37.077 -38.573 85.371 1.00 106.31 211 ASP A CA 1
ATOM 1643 C C . ASP A 1 214 ? 36.921 -40.091 85.508 1.00 106.31 211 ASP A C 1
ATOM 1644 O O . ASP A 1 214 ? 37.547 -40.683 86.388 1.00 106.31 211 ASP A O 1
ATOM 1649 N N . ILE A 1 215 ? 36.102 -40.716 84.636 1.00 107.10 212 ILE A N 1
ATOM 1650 C CA . ILE A 1 215 ? 35.855 -42.160 84.645 1.00 107.10 212 ILE A CA 1
ATOM 1651 C C . ILE A 1 215 ? 37.070 -42.937 84.091 1.00 107.10 212 ILE A C 1
ATOM 1652 O O . ILE A 1 215 ? 37.326 -44.049 84.560 1.00 107.10 212 ILE A O 1
ATOM 1657 N N . LEU A 1 216 ? 37.852 -42.331 83.164 1.00 107.03 213 LEU A N 1
ATOM 1658 C CA . LEU A 1 216 ? 39.059 -42.941 82.577 1.00 107.03 213 LEU A CA 1
ATOM 1659 C C . LEU A 1 216 ? 40.133 -43.311 83.620 1.00 107.03 213 LEU A C 1
ATOM 1660 O O . LEU A 1 216 ? 40.977 -44.172 83.351 1.00 107.03 213 LEU A O 1
ATOM 1665 N N . MET A 1 217 ? 40.094 -42.655 84.800 1.00 98.79 214 MET A N 1
ATOM 1666 C CA . MET A 1 217 ? 41.044 -42.835 85.902 1.00 98.79 214 MET A CA 1
ATOM 1667 C C . MET A 1 217 ? 40.427 -43.445 87.169 1.00 98.79 214 MET A C 1
ATOM 1668 O O . MET A 1 217 ? 41.153 -44.070 87.946 1.00 98.79 214 MET A O 1
ATOM 1673 N N . ASP A 1 218 ? 39.107 -43.235 87.390 1.00 101.17 215 ASP A N 1
ATOM 1674 C CA . ASP A 1 218 ? 38.363 -43.703 88.567 1.00 101.17 215 ASP A CA 1
ATOM 1675 C C . ASP A 1 218 ? 38.388 -45.225 88.751 1.00 101.17 215 ASP A C 1
ATOM 1676 O O . ASP A 1 218 ? 37.769 -45.950 87.974 1.00 101.17 215 ASP A O 1
ATOM 1681 N N . HIS A 1 219 ? 39.072 -45.694 89.813 1.00 97.39 216 HIS A N 1
ATOM 1682 C CA . HIS A 1 219 ? 39.168 -47.115 90.165 1.00 97.39 216 HIS A CA 1
ATOM 1683 C C . HIS A 1 219 ? 37.852 -47.639 90.773 1.00 97.39 216 HIS A C 1
ATOM 1684 O O . HIS A 1 219 ? 37.689 -48.853 90.922 1.00 97.39 216 HIS A O 1
ATOM 1691 N N . ASN A 1 220 ? 36.917 -46.722 91.107 1.00 98.95 217 ASN A N 1
ATOM 1692 C CA . ASN A 1 220 ? 35.610 -47.029 91.696 1.00 98.95 217 ASN A CA 1
ATOM 1693 C C . ASN A 1 220 ? 34.435 -46.910 90.705 1.00 98.95 217 ASN A C 1
ATOM 1694 O O . ASN A 1 220 ? 33.275 -46.859 91.131 1.00 98.95 217 ASN A O 1
ATOM 1699 N N . ARG A 1 221 ? 34.734 -46.901 89.387 1.00 104.83 218 ARG A N 1
ATOM 1700 C CA . ARG A 1 221 ? 33.737 -46.834 88.308 1.00 104.83 218 ARG A CA 1
ATOM 1701 C C . ARG A 1 221 ? 32.881 -48.116 88.283 1.00 104.83 218 ARG A C 1
ATOM 1702 O O . ARG A 1 221 ? 33.366 -49.181 88.664 1.00 104.83 218 ARG A O 1
ATOM 1710 N N . LYS A 1 222 ? 31.613 -48.013 87.868 1.00 104.85 219 LYS A N 1
ATOM 1711 C CA . LYS A 1 222 ? 30.729 -49.181 87.829 1.00 104.85 219 LYS A CA 1
ATOM 1712 C C . LYS A 1 222 ? 30.888 -50.021 86.555 1.00 104.85 219 LYS A C 1
ATOM 1713 O O . LYS A 1 222 ? 30.489 -51.187 86.545 1.00 104.85 219 LYS A O 1
ATOM 1719 N N . SER A 1 223 ? 31.488 -49.446 85.496 1.00 109.42 220 SER A N 1
ATOM 1720 C CA . SER A 1 223 ? 31.712 -50.153 84.237 1.00 109.42 220 SER A CA 1
ATOM 1721 C C . SER A 1 223 ? 33.055 -49.830 83.597 1.00 109.42 220 SER A C 1
ATOM 1722 O O . SER A 1 223 ? 33.511 -48.688 83.644 1.00 109.42 220 SER A O 1
ATOM 1725 N N . ASN A 1 224 ? 33.666 -50.846 82.975 1.00 110.29 221 ASN A N 1
ATOM 1726 C CA . ASN A 1 224 ? 34.941 -50.747 82.269 1.00 110.29 221 ASN A CA 1
ATOM 1727 C C . ASN A 1 224 ? 34.733 -50.461 80.774 1.00 110.29 221 ASN A C 1
ATOM 1728 O O . ASN A 1 224 ? 35.701 -50.176 80.067 1.00 110.29 221 ASN A O 1
ATOM 1733 N N . VAL A 1 225 ? 33.474 -50.534 80.297 1.00 111.98 222 VAL A N 1
ATOM 1734 C CA . VAL A 1 225 ? 33.133 -50.319 78.888 1.00 111.98 222 VAL A CA 1
ATOM 1735 C C . VAL A 1 225 ? 32.456 -48.967 78.664 1.00 111.98 222 VAL A C 1
ATOM 1736 O O . VAL A 1 225 ? 31.451 -48.665 79.312 1.00 111.98 222 VAL A O 1
ATOM 1740 N N . ILE A 1 226 ? 33.014 -48.163 77.736 1.00 112.18 223 ILE A N 1
ATOM 1741 C CA . ILE A 1 226 ? 32.488 -46.849 77.355 1.00 112.18 223 ILE A CA 1
ATOM 1742 C C . ILE A 1 226 ? 32.211 -46.830 75.845 1.00 112.18 223 ILE A C 1
ATOM 1743 O O . ILE A 1 226 ? 33.123 -47.057 75.052 1.00 112.18 223 ILE A O 1
ATOM 1748 N N . ILE A 1 227 ? 30.951 -46.565 75.457 1.00 112.98 224 ILE A N 1
ATOM 1749 C CA . ILE A 1 227 ? 30.521 -46.475 74.059 1.00 112.98 224 ILE A CA 1
ATOM 1750 C C . ILE A 1 227 ? 30.398 -45.005 73.683 1.00 112.98 224 ILE A C 1
ATOM 1751 O O . ILE A 1 227 ? 29.758 -44.232 74.400 1.00 112.98 224 ILE A O 1
ATOM 1756 N N . MET A 1 228 ? 31.016 -44.629 72.559 1.00 111.99 225 MET A N 1
ATOM 1757 C CA . MET A 1 228 ? 30.992 -43.272 72.019 1.00 111.99 225 MET A CA 1
ATOM 1758 C C . MET A 1 228 ? 30.981 -43.295 70.492 1.00 111.99 225 MET A C 1
ATOM 1759 O O . MET A 1 228 ? 31.409 -44.282 69.892 1.00 111.99 225 MET A O 1
ATOM 1764 N N . CYS A 1 229 ? 30.486 -42.216 69.869 1.00 110.35 226 CYS A N 1
ATOM 1765 C CA . CYS A 1 229 ? 30.432 -42.104 68.416 1.00 110.35 226 CYS A CA 1
ATOM 1766 C C . CYS A 1 229 ? 31.274 -40.933 67.919 1.00 110.35 226 CYS A C 1
ATOM 1767 O O . CYS A 1 229 ? 31.279 -39.868 68.538 1.00 110.35 226 CYS A O 1
ATOM 1770 N N . GLY A 1 230 ? 31.981 -41.152 66.814 1.00 105.93 227 GLY A N 1
ATOM 1771 C CA . GLY A 1 230 ? 32.850 -40.155 66.197 1.00 105.93 227 GLY A CA 1
ATOM 1772 C C . GLY A 1 230 ? 34.171 -40.717 65.717 1.00 105.93 227 GLY A C 1
ATOM 1773 O O . GLY A 1 230 ? 34.388 -41.931 65.753 1.00 105.93 227 GLY A O 1
ATOM 1774 N N . GLY A 1 231 ? 35.047 -39.827 65.264 1.00 104.63 228 GLY A N 1
ATOM 1775 C CA . GLY A 1 231 ? 36.367 -40.186 64.756 1.00 104.63 228 GLY A CA 1
ATOM 1776 C C . GLY A 1 231 ? 37.437 -40.304 65.826 1.00 104.63 228 GLY A C 1
ATOM 1777 O O . GLY A 1 231 ? 37.198 -39.921 66.977 1.00 104.63 228 GLY A O 1
ATOM 1778 N N . PRO A 1 232 ? 38.649 -40.815 65.471 1.00 106.27 229 PRO A N 1
ATOM 1779 C CA . PRO A 1 232 ? 39.729 -40.932 66.473 1.00 106.27 229 PRO A CA 1
ATOM 1780 C C . PRO A 1 232 ? 40.236 -39.581 66.973 1.00 106.27 229 PRO A C 1
ATOM 1781 O O . PRO A 1 232 ? 40.715 -39.489 68.105 1.00 106.27 229 PRO A O 1
ATOM 1785 N N . GLU A 1 233 ? 40.109 -38.533 66.132 1.00 104.76 230 GLU A N 1
ATOM 1786 C CA . GLU A 1 233 ? 40.494 -37.157 66.451 1.00 104.76 230 GLU A CA 1
ATOM 1787 C C . GLU A 1 233 ? 39.581 -36.580 67.529 1.00 104.76 230 GLU A C 1
ATOM 1788 O O . GLU A 1 233 ? 40.042 -35.784 68.350 1.00 104.76 230 GLU A O 1
ATOM 1794 N N . PHE A 1 234 ? 38.292 -36.994 67.528 1.00 105.49 231 PHE A N 1
ATOM 1795 C CA . PHE A 1 234 ? 37.300 -36.580 68.519 1.00 105.49 231 PHE A CA 1
ATOM 1796 C C . PHE A 1 234 ? 37.653 -37.177 69.880 1.00 105.49 231 PHE A C 1
ATOM 1797 O O . PHE A 1 234 ? 37.599 -36.467 70.886 1.00 105.49 231 PHE A O 1
ATOM 1805 N N . LEU A 1 235 ? 38.056 -38.464 69.898 1.00 107.28 232 LEU A N 1
ATOM 1806 C CA . LEU A 1 235 ? 38.472 -39.168 71.110 1.00 107.28 232 LEU A CA 1
ATOM 1807 C C . LEU A 1 235 ? 39.758 -38.562 71.687 1.00 107.28 232 LEU A C 1
ATOM 1808 O O . LEU A 1 235 ? 39.840 -38.402 72.903 1.00 107.28 232 LEU A O 1
ATOM 1813 N N . TYR A 1 236 ? 40.736 -38.202 70.822 1.00 107.89 233 TYR A N 1
ATOM 1814 C CA . TYR A 1 236 ? 42.009 -37.589 71.227 1.00 107.89 233 TYR A CA 1
ATOM 1815 C C . TYR A 1 236 ? 41.806 -36.252 71.950 1.00 107.89 233 TYR A C 1
ATOM 1816 O O . TYR A 1 236 ? 42.449 -36.013 72.974 1.00 107.89 233 TYR A O 1
ATOM 1825 N N . LYS A 1 237 ? 40.921 -35.389 71.407 1.00 106.29 234 LYS A N 1
ATOM 1826 C CA . LYS A 1 237 ? 40.579 -34.081 71.971 1.00 106.29 234 LYS A CA 1
ATOM 1827 C C . LYS A 1 237 ? 39.858 -34.248 73.307 1.00 106.29 234 LYS A C 1
ATOM 1828 O O . LYS A 1 237 ? 40.098 -33.477 74.237 1.00 106.29 234 LYS A O 1
ATOM 1834 N N . LEU A 1 238 ? 38.987 -35.270 73.393 1.00 105.42 235 LEU A N 1
ATOM 1835 C CA . LEU A 1 238 ? 38.187 -35.605 74.568 1.00 105.42 235 LEU A CA 1
ATOM 1836 C C . LEU A 1 238 ? 39.020 -36.211 75.707 1.00 105.42 235 LEU A C 1
ATOM 1837 O O . LEU A 1 238 ? 38.864 -35.795 76.853 1.00 105.42 235 LEU A O 1
ATOM 1842 N N . LYS A 1 239 ? 39.882 -37.196 75.392 1.00 104.22 236 LYS A N 1
ATOM 1843 C CA . LYS A 1 239 ? 40.759 -37.891 76.341 1.00 104.22 236 LYS A CA 1
ATOM 1844 C C . LYS A 1 239 ? 41.896 -36.970 76.815 1.00 104.22 236 LYS A C 1
ATOM 1845 O O . LYS A 1 239 ? 42.152 -36.879 78.018 1.00 104.22 236 LYS A O 1
ATOM 1851 N N . GLY A 1 240 ? 42.554 -36.310 75.861 1.00 99.10 237 GLY A N 1
ATOM 1852 C CA . GLY A 1 240 ? 43.675 -35.416 76.120 1.00 99.10 237 GLY A CA 1
ATOM 1853 C C . GLY A 1 240 ? 44.937 -36.177 76.466 1.00 99.10 237 GLY A C 1
ATOM 1854 O O . GLY A 1 240 ? 45.190 -37.255 75.914 1.00 99.10 237 GLY A O 1
ATOM 1855 N N . ASP A 1 241 ? 45.734 -35.625 77.398 1.00 96.74 238 ASP A N 1
ATOM 1856 C CA . ASP A 1 241 ? 46.985 -36.234 77.861 1.00 96.74 238 ASP A CA 1
ATOM 1857 C C . ASP A 1 241 ? 46.758 -37.226 79.019 1.00 96.74 238 ASP A C 1
ATOM 1858 O O . ASP A 1 241 ? 47.713 -37.870 79.470 1.00 96.74 238 ASP A O 1
ATOM 1863 N N . ARG A 1 242 ? 45.488 -37.360 79.474 1.00 98.35 239 ARG A N 1
ATOM 1864 C CA . ARG A 1 242 ? 45.070 -38.252 80.560 1.00 98.35 239 ARG A CA 1
ATOM 1865 C C . ARG A 1 242 ? 45.290 -39.713 80.188 1.00 98.35 239 ARG A C 1
ATOM 1866 O O . ARG A 1 242 ? 44.924 -40.129 79.089 1.00 98.35 239 ARG A O 1
ATOM 1874 N N . ALA A 1 243 ? 45.892 -40.485 81.105 1.00 98.26 240 ALA A N 1
ATOM 1875 C CA . ALA A 1 243 ? 46.130 -41.913 80.918 1.00 98.26 240 ALA A CA 1
ATOM 1876 C C . ALA A 1 243 ? 44.805 -42.668 81.075 1.00 98.26 240 ALA A C 1
ATOM 1877 O O . ALA A 1 243 ? 43.856 -42.135 81.655 1.00 98.26 240 ALA A O 1
ATOM 1879 N N . VAL A 1 244 ? 44.726 -43.886 80.524 1.00 103.02 241 VAL A N 1
ATOM 1880 C CA . VAL A 1 244 ? 43.518 -44.714 80.595 1.00 103.02 241 VAL A CA 1
ATOM 1881 C C . VAL A 1 244 ? 43.826 -45.987 81.393 1.00 103.02 241 VAL A C 1
ATOM 1882 O O . VAL A 1 244 ? 44.862 -46.619 81.154 1.00 103.02 241 VAL A O 1
ATOM 1886 N N . ALA A 1 245 ? 42.935 -46.342 82.352 1.00 103.39 242 ALA A N 1
ATOM 1887 C CA . ALA A 1 245 ? 43.067 -47.536 83.195 1.00 103.39 242 ALA A CA 1
ATOM 1888 C C . ALA A 1 245 ? 43.201 -48.796 82.335 1.00 103.39 242 ALA A C 1
ATOM 1889 O O . ALA A 1 245 ? 42.477 -48.950 81.347 1.00 103.39 242 ALA A O 1
ATOM 1891 N N . GLU A 1 246 ? 44.160 -49.668 82.700 1.00 102.81 243 GLU A N 1
ATOM 1892 C CA . GLU A 1 246 ? 44.540 -50.903 82.004 1.00 102.81 243 GLU A CA 1
ATOM 1893 C C . GLU A 1 246 ? 43.386 -51.846 81.635 1.00 102.81 243 GLU A C 1
ATOM 1894 O O . GLU A 1 246 ? 43.543 -52.642 80.711 1.00 102.81 243 GLU A O 1
ATOM 1900 N N . ASP A 1 247 ? 42.246 -51.754 82.331 1.00 106.63 244 ASP A N 1
ATOM 1901 C CA . ASP A 1 247 ? 41.093 -52.617 82.083 1.00 106.63 244 ASP A CA 1
ATOM 1902 C C . ASP A 1 247 ? 39.890 -51.889 81.434 1.00 106.63 244 ASP A C 1
ATOM 1903 O O . ASP A 1 247 ? 38.786 -52.436 81.431 1.00 106.63 244 ASP A O 1
ATOM 1908 N N . ILE A 1 248 ? 40.108 -50.692 80.838 1.00 109.12 245 ILE A N 1
ATOM 1909 C CA . ILE A 1 248 ? 39.045 -49.926 80.168 1.00 109.12 245 ILE A CA 1
ATOM 1910 C C . ILE A 1 248 ? 38.985 -50.241 78.670 1.00 109.12 245 ILE A C 1
ATOM 1911 O O . ILE A 1 248 ? 40.019 -50.267 78.000 1.00 109.12 245 ILE A O 1
ATOM 1916 N N . VAL A 1 249 ? 37.755 -50.450 78.156 1.00 111.59 246 VAL A N 1
ATOM 1917 C CA . VAL A 1 249 ? 37.467 -50.706 76.744 1.00 111.59 246 VAL A CA 1
ATOM 1918 C C . VAL A 1 249 ? 36.606 -49.557 76.205 1.00 111.59 246 VAL A C 1
ATOM 1919 O O . VAL A 1 249 ? 35.516 -49.311 76.727 1.00 111.59 246 VAL A O 1
ATOM 1923 N N . ILE A 1 250 ? 37.090 -48.863 75.162 1.00 112.35 247 ILE A N 1
ATOM 1924 C CA . ILE A 1 250 ? 36.339 -47.776 74.538 1.00 112.35 247 ILE A CA 1
ATOM 1925 C C . ILE A 1 250 ? 35.845 -48.244 73.177 1.00 112.35 247 ILE A C 1
ATOM 1926 O O . ILE A 1 250 ? 36.653 -48.519 72.292 1.00 112.35 247 ILE A O 1
ATOM 1931 N N . ILE A 1 251 ? 34.522 -48.362 73.019 1.00 113.26 248 ILE A N 1
ATOM 1932 C CA . ILE A 1 251 ? 33.946 -48.772 71.745 1.00 113.26 248 ILE A CA 1
ATOM 1933 C C . ILE A 1 251 ? 33.609 -47.522 70.947 1.00 113.26 248 ILE A C 1
ATOM 1934 O O . ILE A 1 251 ? 32.655 -46.807 71.265 1.00 113.26 248 ILE A O 1
ATOM 1939 N N . LEU A 1 252 ? 34.455 -47.228 69.950 1.00 113.12 249 LEU A N 1
ATOM 1940 C CA . LEU A 1 252 ? 34.302 -46.068 69.088 1.00 113.12 249 LEU A CA 1
ATOM 1941 C C . LEU A 1 252 ? 33.477 -46.448 67.871 1.00 113.12 249 LEU A C 1
ATOM 1942 O O . LEU A 1 252 ? 33.909 -47.260 67.050 1.00 113.12 249 LEU A O 1
ATOM 1947 N N . VAL A 1 253 ? 32.267 -45.889 67.788 1.00 112.07 250 VAL A N 1
ATOM 1948 C CA . VAL A 1 253 ? 31.342 -46.110 66.684 1.00 112.07 250 VAL A CA 1
ATOM 1949 C C . VAL A 1 253 ? 31.699 -45.106 65.584 1.00 112.07 250 VAL A C 1
ATOM 1950 O O . VAL A 1 253 ? 31.569 -43.897 65.777 1.00 112.07 250 VAL A O 1
ATOM 1954 N N . ASP A 1 254 ? 32.204 -45.616 64.455 1.00 108.55 251 ASP A N 1
ATOM 1955 C CA . ASP A 1 254 ? 32.603 -44.819 63.296 1.00 108.55 251 ASP A CA 1
ATOM 1956 C C . ASP A 1 254 ? 32.344 -45.672 62.057 1.00 108.55 251 ASP A C 1
ATOM 1957 O O . ASP A 1 254 ? 33.275 -46.102 61.374 1.00 108.55 251 ASP A O 1
ATOM 1962 N N . LEU A 1 255 ? 31.054 -45.932 61.796 1.00 104.85 252 LEU A N 1
ATOM 1963 C CA . LEU A 1 255 ? 30.556 -46.785 60.718 1.00 104.85 252 LEU A CA 1
ATOM 1964 C C . LEU A 1 255 ? 30.922 -46.351 59.298 1.00 104.85 252 LEU A C 1
ATOM 1965 O O . LEU A 1 255 ? 31.027 -47.213 58.428 1.00 104.85 252 LEU A O 1
ATOM 1970 N N . PHE A 1 256 ? 31.106 -45.047 59.046 1.00 99.29 253 PHE A N 1
ATOM 1971 C CA . PHE A 1 256 ? 31.363 -44.580 57.681 1.00 99.29 253 PHE A CA 1
ATOM 1972 C C . PHE A 1 256 ? 32.784 -44.016 57.455 1.00 99.29 253 PHE A C 1
ATOM 1973 O O . PHE A 1 256 ? 32.966 -43.084 56.666 1.00 99.29 253 PHE A O 1
ATOM 1981 N N . ASN A 1 257 ? 33.795 -44.644 58.078 1.00 99.63 254 ASN A N 1
ATOM 1982 C CA . ASN A 1 257 ? 35.191 -44.239 57.931 1.00 99.63 254 ASN A CA 1
ATOM 1983 C C . ASN A 1 257 ? 36.026 -45.414 57.425 1.00 99.63 254 ASN A C 1
ATOM 1984 O O . ASN A 1 257 ? 36.207 -46.395 58.147 1.00 99.63 254 ASN A O 1
ATOM 1989 N N . ASP A 1 258 ? 36.502 -45.327 56.171 1.00 96.07 255 ASP A N 1
ATOM 1990 C CA . ASP A 1 258 ? 37.305 -46.374 55.529 1.00 96.07 255 ASP A CA 1
ATOM 1991 C C . ASP A 1 258 ? 38.816 -46.246 55.783 1.00 96.07 255 ASP A C 1
ATOM 1992 O O . ASP A 1 258 ? 39.571 -47.139 55.383 1.00 96.07 255 ASP A O 1
ATOM 1997 N N . GLN A 1 259 ? 39.250 -45.158 56.465 1.00 100.57 256 GLN A N 1
ATOM 1998 C CA . GLN A 1 259 ? 40.657 -44.873 56.782 1.00 100.57 256 GLN A CA 1
ATOM 1999 C C . GLN A 1 259 ? 41.365 -46.010 57.540 1.00 100.57 256 GLN A C 1
ATOM 2000 O O . GLN A 1 259 ? 42.572 -46.179 57.379 1.00 100.57 256 GLN A O 1
ATOM 2006 N N . TYR A 1 260 ? 40.612 -46.793 58.336 1.00 103.97 257 TYR A N 1
ATOM 2007 C CA . TYR A 1 260 ? 41.128 -47.906 59.135 1.00 103.97 257 TYR A CA 1
ATOM 2008 C C . TYR A 1 260 ? 41.609 -49.085 58.285 1.00 103.97 257 TYR A C 1
ATOM 2009 O O . TYR A 1 260 ? 42.404 -49.896 58.765 1.00 103.97 257 TYR A O 1
ATOM 2018 N N . PHE A 1 261 ? 41.127 -49.180 57.032 1.00 102.71 258 PHE A N 1
ATOM 2019 C CA . PHE A 1 261 ? 41.454 -50.264 56.106 1.00 102.71 258 PHE A CA 1
ATOM 2020 C C . PHE A 1 261 ? 42.606 -49.927 55.137 1.00 102.71 258 PHE A C 1
ATOM 2021 O O . PHE A 1 261 ? 43.020 -50.793 54.359 1.00 102.71 258 PHE A O 1
ATOM 2029 N N . GLU A 1 262 ? 43.146 -48.694 55.213 1.00 100.94 259 GLU A N 1
ATOM 2030 C CA . GLU A 1 262 ? 44.279 -48.258 54.387 1.00 100.94 259 GLU A CA 1
ATOM 2031 C C . GLU A 1 262 ? 45.576 -48.845 54.962 1.00 100.94 259 GLU A C 1
ATOM 2032 O O . GLU A 1 262 ? 45.792 -48.775 56.175 1.00 100.94 259 GLU A O 1
ATOM 2038 N N . ASP A 1 263 ? 46.422 -49.434 54.094 1.00 92.70 260 ASP A N 1
ATOM 2039 C CA . ASP A 1 263 ? 47.687 -50.089 54.464 1.00 92.70 260 ASP A CA 1
ATOM 2040 C C . ASP A 1 263 ? 48.724 -49.189 55.151 1.00 92.70 260 ASP A C 1
ATOM 2041 O O . ASP A 1 263 ? 49.470 -49.671 56.007 1.00 92.70 260 ASP A O 1
ATOM 2046 N N . ASN A 1 264 ? 48.783 -47.900 54.769 1.00 97.01 261 ASN A N 1
ATOM 2047 C CA . ASN A 1 264 ? 49.735 -46.922 55.312 1.00 97.01 261 ASN A CA 1
ATOM 2048 C C . ASN A 1 264 ? 49.309 -46.375 56.687 1.00 97.01 261 ASN A C 1
ATOM 2049 O O . ASN A 1 264 ? 50.013 -45.553 57.282 1.00 97.01 261 ASN A O 1
ATOM 2054 N N . VAL A 1 265 ? 48.169 -46.843 57.199 1.00 99.45 262 VAL A N 1
ATOM 2055 C CA . VAL A 1 265 ? 47.646 -46.351 58.460 1.00 99.45 262 VAL A CA 1
ATOM 2056 C C . VAL A 1 265 ? 48.247 -47.090 59.634 1.00 99.45 262 VAL A C 1
ATOM 2057 O O . VAL A 1 265 ? 48.176 -48.319 59.746 1.00 99.45 262 VAL A O 1
ATOM 2061 N N . THR A 1 266 ? 48.895 -46.295 60.477 1.00 104.39 263 THR A N 1
ATOM 2062 C CA . THR A 1 266 ? 49.450 -46.692 61.750 1.00 104.39 263 THR A CA 1
ATOM 2063 C C . THR A 1 266 ? 48.408 -46.242 62.741 1.00 104.39 263 THR A C 1
ATOM 2064 O O . THR A 1 266 ? 47.626 -45.328 62.464 1.00 104.39 263 THR A O 1
ATOM 2068 N N . ALA A 1 267 ? 48.375 -46.889 63.876 1.00 105.34 264 ALA A N 1
ATOM 2069 C CA . ALA A 1 267 ? 47.446 -46.530 64.905 1.00 105.34 264 ALA A CA 1
ATOM 2070 C C . ALA A 1 267 ? 48.080 -45.452 65.714 1.00 105.34 264 ALA A C 1
ATOM 2071 O O . ALA A 1 267 ? 49.292 -45.491 65.953 1.00 105.34 264 ALA A O 1
ATOM 2073 N N . PRO A 1 268 ? 47.274 -44.519 66.235 1.00 105.97 265 PRO A N 1
ATOM 2074 C CA . PRO A 1 268 ? 47.822 -43.562 67.185 1.00 105.97 265 PRO A CA 1
ATOM 2075 C C . PRO A 1 268 ? 48.099 -44.368 68.463 1.00 105.97 265 PRO A C 1
ATOM 2076 O O . PRO A 1 268 ? 47.821 -45.576 68.525 1.00 105.97 265 PRO A O 1
ATOM 2080 N N . ASP A 1 269 ? 48.666 -43.722 69.465 1.00 104.25 266 ASP A N 1
ATOM 2081 C CA . ASP A 1 269 ? 49.006 -44.399 70.706 1.00 104.25 266 ASP A CA 1
ATOM 2082 C C . ASP A 1 269 ? 47.968 -44.136 71.791 1.00 104.25 266 ASP A C 1
ATOM 2083 O O . ASP A 1 269 ? 48.258 -44.258 72.982 1.00 104.25 266 ASP A O 1
ATOM 2088 N N . TYR A 1 270 ? 46.748 -43.778 71.368 1.00 105.81 267 TYR A N 1
ATOM 2089 C CA . TYR A 1 270 ? 45.627 -43.547 72.272 1.00 105.81 267 TYR A CA 1
ATOM 2090 C C . TYR A 1 270 ? 44.527 -44.531 71.952 1.00 105.81 267 TYR A C 1
ATOM 2091 O O . TYR A 1 270 ? 43.788 -44.957 72.843 1.00 105.81 267 TYR A O 1
ATOM 2100 N N . MET A 1 271 ? 44.472 -44.943 70.678 1.00 108.55 268 MET A N 1
ATOM 2101 C CA . MET A 1 271 ? 43.543 -45.937 70.167 1.00 108.55 268 MET A CA 1
ATOM 2102 C C . MET A 1 271 ? 44.208 -47.271 70.417 1.00 108.55 268 MET A C 1
ATOM 2103 O O . MET A 1 271 ? 44.676 -47.896 69.477 1.00 108.55 268 MET A O 1
ATOM 2108 N N . LYS A 1 272 ? 44.350 -47.659 71.682 1.00 107.30 269 LYS A N 1
ATOM 2109 C CA . LYS A 1 272 ? 44.999 -48.914 72.055 1.00 107.30 269 LYS A CA 1
ATOM 2110 C C . LYS A 1 272 ? 44.064 -49.666 72.966 1.00 107.30 269 LYS A C 1
ATOM 2111 O O . LYS A 1 272 ? 43.984 -50.894 72.912 1.00 107.30 269 LYS A O 1
ATOM 2117 N N . ASN A 1 273 ? 43.304 -48.906 73.760 1.00 107.70 270 ASN A N 1
ATOM 2118 C CA . ASN A 1 273 ? 42.266 -49.412 74.643 1.00 107.70 270 ASN A CA 1
ATOM 2119 C C . ASN A 1 273 ? 40.933 -49.133 73.933 1.00 107.70 270 ASN A C 1
ATOM 2120 O O . ASN A 1 273 ? 39.882 -49.022 74.572 1.00 107.70 270 ASN A O 1
ATOM 2125 N N . VAL A 1 274 ? 40.993 -49.030 72.586 1.00 110.97 271 VAL A N 1
ATOM 2126 C CA . VAL A 1 274 ? 39.859 -48.699 71.732 1.00 110.97 271 VAL A CA 1
ATOM 2127 C C . VAL A 1 274 ? 39.546 -49.794 70.716 1.00 110.97 271 VAL A C 1
ATOM 2128 O O . VAL A 1 274 ? 40.435 -50.273 70.007 1.00 110.97 271 VAL A O 1
ATOM 2132 N N . LEU A 1 275 ? 38.260 -50.174 70.659 1.00 112.84 272 LEU A N 1
ATOM 2133 C CA . LEU A 1 275 ? 37.700 -51.118 69.699 1.00 112.84 272 LEU A CA 1
ATOM 2134 C C . LEU A 1 275 ? 36.849 -50.277 68.750 1.00 112.84 272 LEU A C 1
ATOM 2135 O O . LEU A 1 275 ? 35.963 -49.549 69.205 1.00 112.84 272 LEU A O 1
ATOM 2140 N N . VAL A 1 276 ? 37.153 -50.322 67.449 1.00 112.58 273 VAL A N 1
ATOM 2141 C CA . VAL A 1 276 ? 36.443 -49.502 66.469 1.00 112.58 273 VAL A CA 1
ATOM 2142 C C . VAL A 1 276 ? 35.356 -50.278 65.741 1.00 112.58 273 VAL A C 1
ATOM 2143 O O . VAL A 1 276 ? 35.647 -51.262 65.064 1.00 112.58 273 VAL A O 1
ATOM 2147 N N . LEU A 1 277 ? 34.107 -49.808 65.854 1.00 112.21 274 LEU A N 1
ATOM 2148 C CA . LEU A 1 277 ? 32.990 -50.408 65.143 1.00 112.21 274 LEU A CA 1
ATOM 2149 C C . LEU A 1 277 ? 32.743 -49.590 63.886 1.00 112.21 274 LEU A C 1
ATOM 2150 O O . LEU A 1 277 ? 32.372 -48.416 63.957 1.00 112.21 274 LEU A O 1
ATOM 2155 N N . THR A 1 278 ? 32.998 -50.209 62.737 1.00 109.96 275 THR A N 1
ATOM 2156 C CA . THR A 1 278 ? 32.841 -49.597 61.424 1.00 109.96 275 THR A CA 1
ATOM 2157 C C . THR A 1 278 ? 32.143 -50.563 60.477 1.00 109.96 275 THR A C 1
ATOM 2158 O O . THR A 1 278 ? 31.923 -51.721 60.835 1.00 109.96 275 THR A O 1
ATOM 2162 N N . LEU A 1 279 ? 31.804 -50.100 59.275 1.00 105.66 276 LEU A N 1
ATOM 2163 C CA . LEU A 1 279 ? 31.204 -50.978 58.287 1.00 105.66 276 LEU A CA 1
ATOM 2164 C C . LEU A 1 279 ? 32.307 -51.507 57.413 1.00 105.66 276 LEU A C 1
ATOM 2165 O O . LEU A 1 279 ? 33.337 -50.845 57.253 1.00 105.66 276 LEU A O 1
ATOM 2170 N N . SER A 1 280 ? 32.086 -52.696 56.826 1.00 100.25 277 SER A N 1
ATOM 2171 C CA . SER A 1 280 ? 33.011 -53.337 55.893 1.00 100.25 277 SER A CA 1
ATOM 2172 C C . SER A 1 280 ? 33.402 -52.285 54.860 1.00 100.25 277 SER A C 1
ATOM 2173 O O . SER A 1 280 ? 32.534 -51.509 54.433 1.00 100.25 277 SER A O 1
ATOM 2176 N N . PRO A 1 281 ? 34.696 -52.174 54.498 1.00 88.15 278 PRO A N 1
ATOM 2177 C CA . PRO A 1 281 ? 35.084 -51.165 53.506 1.00 88.15 278 PRO A CA 1
ATOM 2178 C C . PRO A 1 281 ? 34.280 -51.363 52.238 1.00 88.15 278 PRO A C 1
ATOM 2179 O O . PRO A 1 281 ? 33.958 -52.516 51.904 1.00 88.15 278 PRO A O 1
ATOM 2183 N N . GLY A 1 282 ? 33.921 -50.259 51.578 1.00 104.92 279 GLY A N 1
ATOM 2184 C CA . GLY A 1 282 ? 33.222 -50.339 50.306 1.00 104.92 279 GLY A CA 1
ATOM 2185 C C . GLY A 1 282 ? 34.030 -51.322 49.493 1.00 104.92 279 GLY A C 1
ATOM 2186 O O . GLY A 1 282 ? 35.249 -51.138 49.360 1.00 104.92 279 GLY A O 1
ATOM 2187 N N . ASN A 1 283 ? 33.405 -52.464 49.116 1.00 93.39 280 ASN A N 1
ATOM 2188 C CA . ASN A 1 283 ? 34.040 -53.583 48.395 1.00 93.39 280 ASN A CA 1
ATOM 2189 C C . ASN A 1 283 ? 35.034 -53.111 47.337 1.00 93.39 280 ASN A C 1
ATOM 2190 O O . ASN A 1 283 ? 36.071 -53.736 47.105 1.00 93.39 280 ASN A O 1
ATOM 2195 N N . SER A 1 284 ? 34.729 -51.958 46.764 1.00 85.86 281 SER A N 1
ATOM 2196 C CA . SER A 1 284 ? 35.574 -51.209 45.868 1.00 85.86 281 SER A CA 1
ATOM 2197 C C . SER A 1 284 ? 35.657 -49.826 46.512 1.00 85.86 281 SER A C 1
ATOM 2198 O O . SER A 1 284 ? 34.647 -49.299 46.999 1.00 85.86 281 SER A O 1
ATOM 2201 N N . LEU A 1 285 ? 36.859 -49.276 46.580 1.00 85.13 282 LEU A N 1
ATOM 2202 C CA . LEU A 1 285 ? 37.061 -47.941 47.121 1.00 85.13 282 LEU A CA 1
ATOM 2203 C C . LEU A 1 285 ? 38.096 -47.225 46.289 1.00 85.13 282 LEU A C 1
ATOM 2204 O O . LEU A 1 285 ? 38.916 -47.881 45.630 1.00 85.13 282 LEU A O 1
ATOM 2209 N N . LEU A 1 286 ? 38.064 -45.880 46.331 1.00 86.76 283 LEU A N 1
ATOM 2210 C CA . LEU A 1 286 ? 39.004 -44.987 45.648 1.00 86.76 283 LEU A CA 1
ATOM 2211 C C . LEU A 1 286 ? 39.272 -45.394 44.206 1.00 86.76 283 LEU A C 1
ATOM 2212 O O . LEU A 1 286 ? 40.380 -45.839 43.875 1.00 86.76 283 LEU A O 1
ATOM 2217 N N . ASN A 1 287 ? 38.249 -45.292 43.359 1.00 87.41 284 ASN A N 1
ATOM 2218 C CA . ASN A 1 287 ? 38.432 -45.668 41.970 1.00 87.41 284 ASN A CA 1
ATOM 2219 C C . ASN A 1 287 ? 37.892 -44.616 41.025 1.00 87.41 284 ASN A C 1
ATOM 2220 O O . ASN A 1 287 ? 38.678 -43.989 40.308 1.00 87.41 284 ASN A O 1
ATOM 2225 N N . SER A 1 288 ? 36.560 -44.405 41.038 1.00 94.96 285 SER A N 1
ATOM 2226 C CA . SER A 1 288 ? 35.896 -43.422 40.188 1.00 94.96 285 SER A CA 1
ATOM 2227 C C . SER A 1 288 ? 36.373 -42.005 40.504 1.00 94.96 285 SER A C 1
ATOM 2228 O O . SER A 1 288 ? 36.726 -41.712 41.652 1.00 94.96 285 SER A O 1
ATOM 2231 N N . SER A 1 289 ? 36.415 -41.146 39.464 1.00 96.34 286 SER A N 1
ATOM 2232 C CA . SER A 1 289 ? 36.829 -39.742 39.533 1.00 96.34 286 SER A CA 1
ATOM 2233 C C . SER A 1 289 ? 36.026 -38.986 40.588 1.00 96.34 286 SER A C 1
ATOM 2234 O O . SER A 1 289 ? 36.603 -38.245 41.388 1.00 96.34 286 SER A O 1
ATOM 2237 N N . PHE A 1 290 ? 34.692 -39.190 40.587 1.00 99.51 287 PHE A N 1
ATOM 2238 C CA . PHE A 1 290 ? 33.779 -38.549 41.522 1.00 99.51 287 PHE A CA 1
ATOM 2239 C C . PHE A 1 290 ? 33.954 -39.079 42.953 1.00 99.51 287 PHE A C 1
ATOM 2240 O O . PHE A 1 290 ? 33.811 -38.293 43.887 1.00 99.51 287 PHE A O 1
ATOM 2248 N N . SER A 1 291 ? 34.360 -40.368 43.131 1.00 97.06 288 SER A N 1
ATOM 2249 C CA . SER A 1 291 ? 34.658 -40.915 44.468 1.00 97.06 288 SER A CA 1
ATOM 2250 C C . SER A 1 291 ? 35.959 -40.285 45.001 1.00 97.06 288 SER A C 1
ATOM 2251 O O . SER A 1 291 ? 36.134 -40.180 46.212 1.00 97.06 288 SER A O 1
ATOM 2254 N N . ARG A 1 292 ? 36.871 -39.883 44.091 1.00 97.02 289 ARG A N 1
ATOM 2255 C CA . ARG A 1 292 ? 38.151 -39.269 44.447 1.00 97.02 289 ARG A CA 1
ATOM 2256 C C . ARG A 1 292 ? 38.032 -37.829 44.989 1.00 97.02 289 ARG A C 1
ATOM 2257 O O . ARG A 1 292 ? 38.928 -37.386 45.713 1.00 97.02 289 ARG A O 1
ATOM 2265 N N . ASN A 1 293 ? 36.947 -37.099 44.639 1.00 97.84 290 ASN A N 1
ATOM 2266 C CA . ASN A 1 293 ? 36.750 -35.711 45.079 1.00 97.84 290 ASN A CA 1
ATOM 2267 C C . ASN A 1 293 ? 35.735 -35.563 46.207 1.00 97.84 290 ASN A C 1
ATOM 2268 O O . ASN A 1 293 ? 35.833 -34.626 47.003 1.00 97.84 290 ASN A O 1
ATOM 2273 N N . LEU A 1 294 ? 34.773 -36.491 46.283 1.00 99.59 291 LEU A N 1
ATOM 2274 C CA . LEU A 1 294 ? 33.809 -36.551 47.380 1.00 99.59 291 LEU A CA 1
ATOM 2275 C C . LEU A 1 294 ? 34.490 -37.465 48.349 1.00 99.59 291 LEU A C 1
ATOM 2276 O O . LEU A 1 294 ? 34.759 -38.619 47.997 1.00 99.59 291 LEU A O 1
ATOM 2281 N N . SER A 1 295 ? 34.816 -36.988 49.547 1.00 99.10 292 SER A N 1
ATOM 2282 C CA . SER A 1 295 ? 35.582 -37.885 50.391 1.00 99.10 292 SER A CA 1
ATOM 2283 C C . SER A 1 295 ? 35.092 -38.134 51.826 1.00 99.10 292 SER A C 1
ATOM 2284 O O . SER A 1 295 ? 35.462 -39.202 52.316 1.00 99.10 292 SER A O 1
ATOM 2287 N N . PRO A 1 296 ? 34.300 -37.295 52.564 1.00 101.88 293 PRO A N 1
ATOM 2288 C CA . PRO A 1 296 ? 33.919 -37.716 53.927 1.00 101.88 293 PRO A CA 1
ATOM 2289 C C . PRO A 1 296 ? 32.951 -38.908 53.922 1.00 101.88 293 PRO A C 1
ATOM 2290 O O . PRO A 1 296 ? 32.783 -39.581 52.902 1.00 101.88 293 PRO A O 1
ATOM 2294 N N . THR A 1 297 ? 32.302 -39.157 55.061 1.00 98.57 294 THR A N 1
ATOM 2295 C CA . THR A 1 297 ? 31.283 -40.191 55.242 1.00 98.57 294 THR A CA 1
ATOM 2296 C C . THR A 1 297 ? 30.104 -39.886 54.303 1.00 98.57 294 THR A C 1
ATOM 2297 O O . THR A 1 297 ? 29.243 -40.737 54.074 1.00 98.57 294 THR A O 1
ATOM 2301 N N . LYS A 1 298 ? 30.074 -38.644 53.785 1.00 103.37 295 LYS A N 1
ATOM 2302 C CA . LYS A 1 298 ? 29.073 -38.142 52.854 1.00 103.37 295 LYS A CA 1
ATOM 2303 C C . LYS A 1 298 ? 29.231 -38.764 51.492 1.00 103.37 295 LYS A C 1
ATOM 2304 O O . LYS A 1 298 ? 28.372 -38.572 50.625 1.00 103.37 295 LYS A O 1
ATOM 2310 N N . ARG A 1 299 ? 30.317 -39.536 51.306 1.00 115.20 296 ARG A N 1
ATOM 2311 C CA . ARG A 1 299 ? 30.509 -40.327 50.109 1.00 115.20 296 ARG A CA 1
ATOM 2312 C C . ARG A 1 299 ? 29.400 -41.363 50.215 1.00 115.20 296 ARG A C 1
ATOM 2313 O O . ARG A 1 299 ? 28.633 -41.521 49.270 1.00 115.20 296 ARG A O 1
ATOM 2321 N N . ASP A 1 300 ? 29.272 -42.001 51.404 1.00 121.16 297 ASP A N 1
ATOM 2322 C CA . ASP A 1 300 ? 28.243 -42.995 51.686 1.00 121.16 297 ASP A CA 1
ATOM 2323 C C . ASP A 1 300 ? 26.840 -42.395 51.683 1.00 121.16 297 ASP A C 1
ATOM 2324 O O . ASP A 1 300 ? 25.914 -43.082 51.252 1.00 121.16 297 ASP A O 1
ATOM 2329 N N . PHE A 1 301 ? 26.685 -41.109 52.100 1.00 122.00 298 PHE A N 1
ATOM 2330 C CA . PHE A 1 301 ? 25.388 -40.425 52.075 1.00 122.00 298 PHE A CA 1
ATOM 2331 C C . PHE A 1 301 ? 24.904 -40.286 50.647 1.00 122.00 298 PHE A C 1
ATOM 2332 O O . PHE A 1 301 ? 23.752 -40.607 50.352 1.00 122.00 298 PHE A O 1
ATOM 2340 N N . ALA A 1 302 ? 25.786 -39.792 49.768 1.00 124.31 299 ALA A N 1
ATOM 2341 C CA . ALA A 1 302 ? 25.504 -39.618 48.355 1.00 124.31 299 ALA A CA 1
ATOM 2342 C C . ALA A 1 302 ? 25.348 -40.969 47.689 1.00 124.31 299 ALA A C 1
ATOM 2343 O O . ALA A 1 302 ? 24.494 -41.107 46.812 1.00 124.31 299 ALA A O 1
ATOM 2345 N N . LEU A 1 303 ? 26.137 -41.977 48.131 1.00 128.05 300 LEU A N 1
ATOM 2346 C CA . LEU A 1 303 ? 26.060 -43.322 47.574 1.00 128.05 300 LEU A CA 1
ATOM 2347 C C . LEU A 1 303 ? 24.681 -43.931 47.706 1.00 128.05 300 LEU A C 1
ATOM 2348 O O . LEU A 1 303 ? 24.219 -44.585 46.769 1.00 128.05 300 LEU A O 1
ATOM 2353 N N . ALA A 1 304 ? 24.018 -43.707 48.850 1.00 131.66 301 ALA A N 1
ATOM 2354 C CA . ALA A 1 304 ? 22.667 -44.210 49.055 1.00 131.66 301 ALA A CA 1
ATOM 2355 C C . ALA A 1 304 ? 21.743 -43.595 48.002 1.00 131.66 301 ALA A C 1
ATOM 2356 O O . ALA A 1 304 ? 21.045 -44.350 47.335 1.00 131.66 301 ALA A O 1
ATOM 2358 N N . TYR A 1 305 ? 21.837 -42.260 47.762 1.00 132.62 302 TYR A N 1
ATOM 2359 C CA . TYR A 1 305 ? 21.053 -41.565 46.735 1.00 132.62 302 TYR A CA 1
ATOM 2360 C C . TYR A 1 305 ? 21.195 -42.220 45.358 1.00 132.62 302 TYR A C 1
ATOM 2361 O O . TYR A 1 305 ? 20.183 -42.443 44.696 1.00 132.62 302 TYR A O 1
ATOM 2370 N N . LEU A 1 306 ? 22.435 -42.597 44.972 1.00 133.83 303 LEU A N 1
ATOM 2371 C CA . LEU A 1 306 ? 22.739 -43.282 43.712 1.00 133.83 303 LEU A CA 1
ATOM 2372 C C . LEU A 1 306 ? 22.103 -44.677 43.694 1.00 133.83 303 LEU A C 1
ATOM 2373 O O . LEU A 1 306 ? 21.438 -45.025 42.718 1.00 133.83 303 LEU A O 1
ATOM 2378 N N . ASN A 1 307 ? 22.298 -45.464 44.774 1.00 135.89 304 ASN A N 1
ATOM 2379 C CA . ASN A 1 307 ? 21.732 -46.808 44.906 1.00 135.89 304 ASN A CA 1
ATOM 2380 C C . ASN A 1 307 ? 20.199 -46.783 44.989 1.00 135.89 3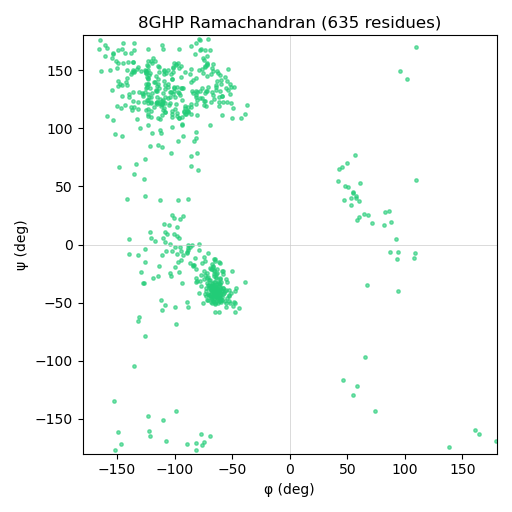04 ASN A C 1
ATOM 2381 O O . ASN A 1 307 ? 19.558 -47.778 44.661 1.00 135.89 304 ASN A O 1
ATOM 2386 N N . GLY A 1 308 ? 19.640 -45.638 45.388 1.00 136.74 305 GLY A N 1
ATOM 2387 C CA . GLY A 1 308 ? 18.206 -45.396 45.486 1.00 136.74 305 GLY A CA 1
ATOM 2388 C C . GLY A 1 308 ? 17.571 -45.354 44.117 1.00 136.74 305 GLY A C 1
ATOM 2389 O O . GLY A 1 308 ? 16.464 -45.863 43.925 1.00 136.74 305 GLY A O 1
ATOM 2390 N N . ILE A 1 309 ? 18.291 -44.752 43.155 1.00 137.97 306 ILE A N 1
ATOM 2391 C CA . ILE A 1 309 ? 17.891 -44.653 41.753 1.00 137.97 306 ILE A CA 1
ATOM 2392 C C . ILE A 1 309 ? 18.004 -46.054 41.134 1.00 137.97 306 ILE A C 1
ATOM 2393 O O . ILE A 1 309 ? 17.098 -46.471 40.411 1.00 137.97 306 ILE A O 1
ATOM 2398 N N . LEU A 1 310 ? 19.099 -46.784 41.457 1.00 138.05 307 LEU A N 1
ATOM 2399 C CA . LEU A 1 310 ? 19.365 -48.144 40.976 1.00 138.05 307 LEU A CA 1
ATOM 2400 C C . LEU A 1 310 ? 18.340 -49.147 41.487 1.00 138.05 307 LEU A C 1
ATOM 2401 O O . LEU A 1 310 ? 17.939 -50.031 40.733 1.00 138.05 307 LEU A O 1
ATOM 2406 N N . LEU A 1 311 ? 17.912 -49.001 42.759 1.00 139.03 308 LEU A N 1
ATOM 2407 C CA . LEU A 1 311 ? 16.893 -49.847 43.382 1.00 139.03 308 LEU A CA 1
ATOM 2408 C C . LEU A 1 311 ? 15.558 -49.611 42.683 1.00 139.03 308 LEU A C 1
ATOM 2409 O O . LEU A 1 311 ? 14.852 -50.578 42.400 1.00 139.03 308 LEU A O 1
ATOM 2414 N N . PHE A 1 312 ? 15.239 -48.336 42.366 1.00 137.96 309 PHE A N 1
ATOM 2415 C CA . PHE A 1 312 ? 14.021 -47.981 41.641 1.00 137.96 309 PHE A CA 1
ATOM 2416 C C . PHE A 1 312 ? 14.069 -48.567 40.234 1.00 137.96 309 PHE A C 1
ATOM 2417 O O . PHE A 1 312 ? 13.074 -49.127 39.788 1.00 137.96 309 PHE A O 1
ATOM 2425 N N . GLY A 1 313 ? 15.221 -48.440 39.569 1.00 137.06 310 GLY A N 1
ATOM 2426 C CA . GLY A 1 313 ? 15.459 -48.964 38.228 1.00 137.06 310 GLY A CA 1
ATOM 2427 C C . GLY A 1 313 ? 15.315 -50.471 38.155 1.00 137.06 310 GLY A C 1
ATOM 2428 O O . GLY A 1 313 ? 14.778 -50.998 37.177 1.00 137.06 310 GLY A O 1
ATOM 2429 N N . HIS A 1 314 ? 15.771 -51.164 39.217 1.00 138.12 311 HIS A N 1
ATOM 2430 C CA . HIS A 1 314 ? 15.687 -52.615 39.370 1.00 138.12 311 HIS A CA 1
ATOM 2431 C C . HIS A 1 314 ? 14.226 -53.036 39.546 1.00 138.12 311 HIS A C 1
ATOM 2432 O O . HIS A 1 314 ? 13.791 -53.984 38.896 1.00 138.12 311 HIS A O 1
ATOM 2439 N N . MET A 1 315 ? 13.470 -52.314 40.401 1.00 136.90 312 MET A N 1
ATOM 2440 C CA . MET A 1 315 ? 12.053 -52.580 40.667 1.00 136.90 312 MET A CA 1
ATOM 2441 C C . MET A 1 315 ? 11.172 -52.230 39.468 1.00 136.90 312 MET A C 1
ATOM 2442 O O . MET A 1 315 ? 10.173 -52.912 39.235 1.00 136.90 312 MET A O 1
ATOM 2447 N N . LEU A 1 316 ? 11.541 -51.168 38.716 1.00 135.46 313 LEU A N 1
ATOM 2448 C CA . LEU A 1 316 ? 10.835 -50.703 37.519 1.00 135.46 313 LEU A CA 1
ATOM 2449 C C . LEU A 1 316 ? 10.937 -51.748 36.422 1.00 135.46 313 LEU A C 1
ATOM 2450 O O . LEU A 1 316 ? 9.933 -52.027 35.765 1.00 135.46 313 LEU A O 1
ATOM 2455 N N . LYS A 1 317 ? 12.140 -52.333 36.237 1.00 135.89 314 LYS A N 1
ATOM 2456 C CA . LYS A 1 317 ? 12.361 -53.383 35.252 1.00 135.89 314 LYS A CA 1
ATOM 2457 C C . LYS A 1 317 ? 11.487 -54.575 35.612 1.00 135.89 314 LYS A C 1
ATOM 2458 O O . LYS A 1 317 ? 10.634 -54.937 34.813 1.00 135.89 314 LYS A O 1
ATOM 2464 N N . ILE A 1 318 ? 11.658 -55.128 36.836 1.00 135.83 315 ILE A N 1
ATOM 2465 C CA . ILE A 1 318 ? 10.923 -56.283 37.368 1.00 135.83 315 ILE A CA 1
ATOM 2466 C C . ILE A 1 318 ? 9.416 -56.169 37.158 1.00 135.83 315 ILE A C 1
ATOM 2467 O O . ILE A 1 318 ? 8.834 -57.051 36.522 1.00 135.83 315 ILE A O 1
ATOM 2472 N N . PHE A 1 319 ? 8.798 -55.093 37.679 1.00 135.08 316 PHE A N 1
ATOM 2473 C CA . PHE A 1 319 ? 7.361 -54.860 37.568 1.00 135.08 316 PHE A CA 1
ATOM 2474 C C . PHE A 1 319 ? 6.872 -54.811 36.143 1.00 135.08 316 PHE A C 1
ATOM 2475 O O . PHE A 1 319 ? 5.795 -55.330 35.853 1.00 135.08 316 PHE A O 1
ATOM 2483 N N . LEU A 1 320 ? 7.680 -54.234 35.247 1.00 132.99 317 LEU A N 1
ATOM 2484 C CA . LEU A 1 320 ? 7.354 -54.154 33.832 1.00 132.99 317 LEU A CA 1
ATOM 2485 C C . LEU A 1 320 ? 7.588 -55.458 33.099 1.00 132.99 317 LEU A C 1
ATOM 2486 O O . LEU A 1 320 ? 6.884 -55.740 32.128 1.00 132.99 317 LEU A O 1
ATOM 2491 N N . GLU A 1 321 ? 8.587 -56.239 33.549 1.00 133.94 318 GLU A N 1
ATOM 2492 C CA . GLU A 1 321 ? 8.940 -57.541 32.992 1.00 133.94 318 GLU A CA 1
ATOM 2493 C C . GLU A 1 321 ? 7.780 -58.473 33.238 1.00 133.94 318 GLU A C 1
ATOM 2494 O O . GLU A 1 321 ? 7.176 -58.953 32.274 1.00 133.94 318 GLU A O 1
ATOM 2500 N N . ASN A 1 322 ? 7.403 -58.646 34.527 1.00 133.09 319 ASN A N 1
ATOM 2501 C CA . ASN A 1 322 ? 6.248 -59.441 34.920 1.00 133.09 319 ASN A CA 1
ATOM 2502 C C . ASN A 1 322 ? 5.033 -58.882 34.189 1.00 133.09 319 ASN A C 1
ATOM 2503 O O . ASN A 1 322 ? 4.346 -59.626 33.491 1.00 133.09 319 ASN A O 1
ATOM 2508 N N . GLY A 1 323 ? 4.864 -57.563 34.250 1.00 127.25 320 GLY A N 1
ATOM 2509 C CA . GLY A 1 323 ? 3.815 -56.873 33.521 1.00 127.25 320 GLY A CA 1
ATOM 2510 C C . GLY A 1 323 ? 2.701 -56.322 34.373 1.00 127.25 320 GLY A C 1
ATOM 2511 O O . GLY A 1 323 ? 1.532 -56.630 34.140 1.00 127.25 320 GLY A O 1
ATOM 2512 N N . GLU A 1 324 ? 3.054 -55.494 35.348 1.00 128.29 321 GLU A N 1
ATOM 2513 C CA . GLU A 1 324 ? 2.052 -54.864 36.186 1.00 128.29 321 GLU A CA 1
ATOM 2514 C C . GLU A 1 324 ? 2.200 -53.359 36.071 1.00 128.29 321 GLU A C 1
ATOM 2515 O O . GLU A 1 324 ? 2.839 -52.866 35.136 1.00 128.29 321 GLU A O 1
ATOM 2521 N N . ASN A 1 325 ? 1.581 -52.629 36.991 1.00 123.04 322 ASN A N 1
ATOM 2522 C CA . ASN A 1 325 ? 1.670 -51.185 37.017 1.00 123.04 322 ASN A CA 1
ATOM 2523 C C . ASN A 1 325 ? 2.475 -50.747 38.220 1.00 123.04 322 ASN A C 1
ATOM 2524 O O . ASN A 1 325 ? 2.853 -51.580 39.047 1.00 123.04 322 ASN A O 1
ATOM 2529 N N . ILE A 1 326 ? 2.786 -49.458 38.293 1.00 124.77 323 ILE A N 1
ATOM 2530 C CA . ILE A 1 326 ? 3.612 -48.918 39.364 1.00 124.77 323 ILE A CA 1
ATOM 2531 C C . ILE A 1 326 ? 2.761 -48.156 40.393 1.00 124.77 323 ILE A C 1
ATOM 2532 O O . ILE A 1 326 ? 3.144 -48.084 41.563 1.00 124.77 323 ILE A O 1
ATOM 2537 N N . THR A 1 327 ? 1.582 -47.656 39.977 1.00 118.67 324 THR A N 1
ATOM 2538 C CA . THR A 1 327 ? 0.651 -46.944 40.859 1.00 118.67 324 THR A CA 1
ATOM 2539 C C . THR A 1 327 ? 0.056 -47.885 41.902 1.00 118.67 324 THR A C 1
ATOM 2540 O O . THR A 1 327 ? -0.487 -47.420 42.905 1.00 118.67 324 THR A O 1
ATOM 2544 N N . THR A 1 328 ? 0.166 -49.209 41.656 1.00 120.42 325 THR A N 1
ATOM 2545 C CA . THR A 1 328 ? -0.306 -50.266 42.544 1.00 120.42 325 THR A CA 1
ATOM 2546 C C . THR A 1 328 ? 0.308 -50.058 43.924 1.00 120.42 325 THR A C 1
ATOM 2547 O O . THR A 1 328 ? 1.505 -49.754 44.009 1.00 120.42 325 THR A O 1
ATOM 2551 N N . PRO A 1 329 ? -0.449 -50.280 45.017 1.00 124.23 326 PRO A N 1
ATOM 2552 C CA . PRO A 1 329 ? 0.168 -50.201 46.348 1.00 124.23 326 PRO A CA 1
ATOM 2553 C C . PRO A 1 329 ? 1.206 -51.316 46.502 1.00 124.23 326 PRO A C 1
ATOM 2554 O O . PRO A 1 329 ? 2.000 -51.264 47.435 1.00 124.23 326 PRO A O 1
ATOM 2558 N N . LYS A 1 330 ? 1.223 -52.310 45.576 1.00 129.68 327 LYS A N 1
ATOM 2559 C CA . LYS A 1 330 ? 2.208 -53.381 45.632 1.00 129.68 327 LYS A CA 1
ATOM 2560 C C . LYS A 1 330 ? 3.601 -52.836 45.426 1.00 129.68 327 LYS A C 1
ATOM 2561 O O . LYS A 1 330 ? 4.444 -53.082 46.281 1.00 129.68 327 LYS A O 1
ATOM 2567 N N . PHE A 1 331 ? 3.825 -52.043 44.350 1.00 131.87 328 PHE A N 1
ATOM 2568 C CA . PHE A 1 331 ? 5.112 -51.402 44.080 1.00 131.87 328 PHE A CA 1
ATOM 2569 C C . PHE A 1 331 ? 5.612 -50.737 45.346 1.00 131.87 328 PHE A C 1
ATOM 2570 O O . PHE A 1 331 ? 6.733 -51.005 45.772 1.00 131.87 328 PHE A O 1
ATOM 2578 N N . ALA A 1 332 ? 4.733 -49.935 45.982 1.00 128.70 329 ALA A N 1
ATOM 2579 C CA . ALA A 1 332 ? 4.960 -49.224 47.235 1.00 128.70 329 ALA A CA 1
ATOM 2580 C C . ALA A 1 332 ? 5.455 -50.160 48.339 1.00 128.70 329 ALA A C 1
ATOM 2581 O O . ALA A 1 332 ? 6.476 -49.869 48.964 1.00 128.70 329 ALA A O 1
ATOM 2583 N N . HIS A 1 333 ? 4.780 -51.310 48.530 1.00 131.48 330 HIS A N 1
ATOM 2584 C CA . HIS A 1 333 ? 5.172 -52.301 49.533 1.00 131.48 330 HIS A CA 1
ATOM 2585 C C . HIS A 1 333 ? 6.009 -53.419 48.912 1.00 131.48 330 HIS A C 1
ATOM 2586 O O . HIS A 1 333 ? 5.838 -54.586 49.265 1.00 131.48 330 HIS A O 1
ATOM 2593 N N . ALA A 1 334 ? 6.887 -53.078 47.968 1.00 134.42 331 ALA A N 1
ATOM 2594 C CA . ALA A 1 334 ? 7.734 -54.076 47.328 1.00 134.42 331 ALA A CA 1
ATOM 2595 C C . ALA A 1 334 ? 9.148 -53.539 47.239 1.00 134.42 331 ALA A C 1
ATOM 2596 O O . ALA A 1 334 ? 9.677 -53.337 46.157 1.00 134.42 331 ALA A O 1
ATOM 2598 N N . PHE A 1 335 ? 9.747 -53.251 48.384 1.00 136.20 332 PHE A N 1
ATOM 2599 C CA . PHE A 1 335 ? 11.103 -52.715 48.420 1.00 136.20 332 PHE A CA 1
ATOM 2600 C C . PHE A 1 335 ? 11.839 -53.329 49.566 1.00 136.20 332 PHE A C 1
ATOM 2601 O O . PHE A 1 335 ? 12.570 -52.657 50.302 1.00 136.20 332 PHE A O 1
ATOM 2609 N N . ARG A 1 336 ? 11.593 -54.614 49.759 1.00 135.67 333 ARG A N 1
ATOM 2610 C CA . ARG A 1 336 ? 12.149 -55.354 50.870 1.00 135.67 333 ARG A CA 1
ATOM 2611 C C . ARG A 1 336 ? 12.438 -56.738 50.393 1.00 135.67 333 ARG A C 1
ATOM 2612 O O . ARG A 1 336 ? 12.090 -57.083 49.257 1.00 135.67 333 ARG A O 1
ATOM 2620 N N . ASN A 1 337 ? 13.083 -57.539 51.257 1.00 135.35 334 ASN A N 1
ATOM 2621 C CA . ASN A 1 337 ? 13.437 -58.920 50.974 1.00 135.35 334 ASN A CA 1
ATOM 2622 C C . ASN A 1 337 ? 13.966 -59.052 49.550 1.00 135.35 334 ASN A C 1
ATOM 2623 O O . ASN A 1 337 ? 13.397 -59.784 48.735 1.00 135.35 334 ASN A O 1
ATOM 2628 N N . LEU A 1 338 ? 14.992 -58.257 49.223 1.00 137.19 335 LEU A N 1
ATOM 2629 C CA . LEU A 1 338 ? 15.543 -58.279 47.881 1.00 137.19 335 LEU A CA 1
ATOM 2630 C C . LEU A 1 338 ? 17.016 -57.954 47.847 1.00 137.19 335 LEU A C 1
ATOM 2631 O O . LEU A 1 338 ? 17.544 -57.285 48.739 1.00 137.19 335 LEU A O 1
ATOM 2636 N N . THR A 1 339 ? 17.668 -58.430 46.795 1.00 137.34 336 THR A N 1
ATOM 2637 C CA . THR A 1 339 ? 19.062 -58.159 46.531 1.00 137.34 336 THR A CA 1
ATOM 2638 C C . THR A 1 339 ? 19.105 -57.541 45.151 1.00 137.34 336 THR A C 1
ATOM 2639 O O . THR A 1 339 ? 18.747 -58.190 44.164 1.00 137.34 336 THR A O 1
ATOM 2643 N N . PHE A 1 340 ? 19.455 -56.255 45.098 1.00 137.30 337 PHE A N 1
ATOM 2644 C CA . PHE A 1 340 ? 19.564 -55.530 43.844 1.00 137.30 337 PHE A CA 1
ATOM 2645 C C . PHE A 1 340 ? 21.013 -55.221 43.538 1.00 137.30 337 PHE A C 1
ATOM 2646 O O . PHE A 1 340 ? 21.885 -55.370 44.395 1.00 137.30 337 PHE A O 1
ATOM 2654 N N . GLU A 1 341 ? 21.263 -54.782 42.317 1.00 136.30 338 GLU A N 1
ATOM 2655 C CA . GLU A 1 341 ? 22.599 -54.496 41.838 1.00 136.30 338 GLU A CA 1
ATOM 2656 C C . GLU A 1 341 ? 22.944 -53.039 42.037 1.00 136.30 338 GLU A C 1
ATOM 2657 O O . GLU A 1 341 ? 22.467 -52.172 41.310 1.00 136.30 338 GLU A O 1
ATOM 2663 N N . GLY A 1 342 ? 23.744 -52.784 43.063 1.00 132.11 339 GLY A N 1
ATOM 2664 C CA . GLY A 1 342 ? 24.192 -51.445 43.414 1.00 132.11 339 GLY A CA 1
ATOM 2665 C C . GLY A 1 342 ? 25.364 -50.983 42.578 1.00 132.11 339 GLY A C 1
ATOM 2666 O O . GLY A 1 342 ? 25.730 -51.632 41.593 1.00 132.11 339 GLY A O 1
ATOM 2667 N N . TYR A 1 343 ? 25.952 -49.846 42.966 1.00 129.78 340 TYR A N 1
ATOM 2668 C CA . TYR A 1 343 ? 27.089 -49.250 42.269 1.00 129.78 340 TYR A CA 1
ATOM 2669 C C . TYR A 1 343 ? 28.376 -50.012 42.564 1.00 129.78 340 TYR A C 1
ATOM 2670 O O . TYR A 1 343 ? 29.081 -50.394 41.629 1.00 129.78 340 TYR A O 1
ATOM 2679 N N . ASP A 1 344 ? 28.667 -50.248 43.859 1.00 122.10 341 ASP A N 1
ATOM 2680 C CA . ASP A 1 344 ? 29.883 -50.918 44.321 1.00 122.10 341 ASP A CA 1
ATOM 2681 C C . ASP A 1 344 ? 29.744 -52.429 44.561 1.00 122.10 341 ASP A C 1
ATOM 2682 O O . ASP A 1 344 ? 30.750 -53.090 44.832 1.00 122.10 341 ASP A O 1
ATOM 2687 N N . GLY A 1 345 ? 28.531 -52.959 44.438 1.00 128.17 342 GLY A N 1
ATOM 2688 C CA . GLY A 1 345 ? 28.279 -54.385 44.625 1.00 128.17 342 GLY A CA 1
ATOM 2689 C C . GLY A 1 345 ? 26.822 -54.754 44.820 1.00 128.17 342 GLY A C 1
ATOM 2690 O O . GLY A 1 345 ? 25.936 -53.962 44.487 1.00 128.17 342 GLY A O 1
ATOM 2691 N N . PRO A 1 346 ? 26.520 -55.967 45.341 1.00 133.85 343 PRO A N 1
ATOM 2692 C CA . PRO A 1 346 ? 25.112 -56.323 45.556 1.00 133.85 343 PRO A CA 1
ATOM 2693 C C . PRO A 1 346 ? 24.598 -55.726 46.861 1.00 133.85 343 PRO A C 1
ATOM 2694 O O . PRO A 1 346 ? 25.270 -55.809 47.891 1.00 133.85 343 PRO A O 1
ATOM 2698 N N . VAL A 1 347 ? 23.431 -55.081 46.807 1.00 133.98 344 VAL A N 1
ATOM 2699 C CA . VAL A 1 347 ? 22.840 -54.457 47.986 1.00 133.98 344 VAL A CA 1
ATOM 2700 C C . VAL A 1 347 ? 21.612 -55.256 48.407 1.00 133.98 344 VAL A C 1
ATOM 2701 O O . VAL A 1 347 ? 20.659 -55.377 47.635 1.00 133.98 344 VAL A O 1
ATOM 2705 N N . THR A 1 348 ? 21.663 -55.832 49.619 1.00 136.00 345 THR A N 1
ATOM 2706 C CA . THR A 1 348 ? 20.590 -56.649 50.182 1.00 136.00 345 THR A CA 1
ATOM 2707 C C . THR A 1 348 ? 19.754 -55.839 51.170 1.00 136.00 345 THR A C 1
ATOM 2708 O O . THR A 1 348 ? 20.304 -55.122 52.006 1.00 136.00 345 THR A O 1
ATOM 2712 N N . LEU A 1 349 ? 18.422 -55.961 51.057 1.00 136.32 346 LEU A N 1
ATOM 2713 C CA . LEU A 1 349 ? 17.447 -55.304 51.925 1.00 136.32 346 LEU A CA 1
ATOM 2714 C C . LEU A 1 349 ? 16.688 -56.376 52.704 1.00 136.32 346 LEU A C 1
ATOM 2715 O O . LEU A 1 349 ? 16.295 -57.388 52.121 1.00 136.32 346 LEU A O 1
ATOM 2720 N N . ASP A 1 350 ? 16.479 -56.160 54.014 1.00 134.89 347 ASP A N 1
ATOM 2721 C CA . ASP A 1 350 ? 15.758 -57.115 54.861 1.00 134.89 347 ASP A CA 1
ATOM 2722 C C . ASP A 1 350 ? 14.239 -57.063 54.644 1.00 134.89 347 ASP A C 1
ATOM 2723 O O . ASP A 1 350 ? 13.774 -56.368 53.741 1.00 134.89 347 ASP A O 1
ATOM 2728 N N . ASP A 1 351 ? 13.470 -57.786 55.485 1.00 134.58 348 ASP A N 1
ATOM 2729 C CA . ASP A 1 351 ? 12.008 -57.835 55.433 1.00 134.58 348 ASP A CA 1
ATOM 2730 C C . ASP A 1 351 ? 11.343 -56.485 55.705 1.00 134.58 348 ASP A C 1
ATOM 2731 O O . ASP A 1 351 ? 10.186 -56.312 55.335 1.00 134.58 348 ASP A O 1
ATOM 2736 N N . TRP A 1 352 ? 12.053 -55.546 56.363 1.00 133.46 349 TRP A N 1
ATOM 2737 C CA . TRP A 1 352 ? 11.530 -54.210 56.675 1.00 133.46 349 TRP A CA 1
ATOM 2738 C C . TRP A 1 352 ? 11.987 -53.118 55.726 1.00 133.46 349 TRP A C 1
ATOM 2739 O O . TRP A 1 352 ? 11.568 -51.964 55.868 1.00 133.46 349 TRP A O 1
ATOM 2750 N N . GLY A 1 353 ? 12.834 -53.488 54.774 1.00 133.89 350 GLY A N 1
ATOM 2751 C CA . GLY A 1 353 ? 13.362 -52.576 53.769 1.00 133.89 350 GLY A CA 1
ATOM 2752 C C . GLY A 1 353 ? 14.600 -51.829 54.209 1.00 133.89 350 GLY A C 1
ATOM 2753 O O . GLY A 1 353 ? 14.849 -50.718 53.742 1.00 133.89 350 GLY A O 1
ATOM 2754 N N . ASP A 1 354 ? 15.394 -52.432 55.096 1.00 136.04 351 ASP A N 1
ATOM 2755 C CA . ASP A 1 354 ? 16.619 -51.811 55.577 1.00 136.04 351 ASP A CA 1
ATOM 2756 C C . ASP A 1 354 ? 17.838 -52.514 55.035 1.00 136.04 351 ASP A C 1
ATOM 2757 O O . ASP A 1 354 ? 17.852 -53.741 54.926 1.00 136.04 351 ASP A O 1
ATOM 2762 N N . VAL A 1 355 ? 18.857 -51.726 54.686 1.00 135.04 352 VAL A N 1
ATOM 2763 C CA . VAL A 1 355 ? 20.129 -52.192 54.147 1.00 135.04 352 VAL A CA 1
ATOM 2764 C C . VAL A 1 355 ? 20.854 -53.084 55.136 1.00 135.04 352 VAL A C 1
ATOM 2765 O O . VAL A 1 355 ? 21.185 -52.658 56.249 1.00 135.04 352 VAL A O 1
ATOM 2769 N N . ASP A 1 356 ? 21.095 -54.326 54.726 1.00 134.35 353 ASP A N 1
ATOM 2770 C CA . ASP A 1 356 ? 21.875 -55.218 55.552 1.00 134.35 353 ASP A CA 1
ATOM 2771 C C . ASP A 1 356 ? 23.322 -54.930 55.261 1.00 134.35 353 ASP A C 1
ATOM 2772 O O . ASP A 1 356 ? 23.687 -54.590 54.133 1.00 134.35 353 ASP A O 1
ATOM 2777 N N . SER A 1 357 ? 24.129 -54.971 56.298 1.00 131.68 354 SER A N 1
ATOM 2778 C CA . SER A 1 357 ? 25.534 -54.664 56.202 1.00 131.68 354 SER A CA 1
ATOM 2779 C C . SER A 1 357 ? 26.348 -55.643 57.001 1.00 131.68 354 SER A C 1
ATOM 2780 O O . SER A 1 357 ? 25.826 -56.399 57.830 1.00 131.68 354 SER A O 1
ATOM 2783 N N . THR A 1 358 ? 27.642 -55.630 56.722 1.00 108.02 355 THR A N 1
ATOM 2784 C CA . THR A 1 358 ? 28.628 -56.406 57.433 1.00 108.02 355 THR A CA 1
ATOM 2785 C C . THR A 1 358 ? 29.312 -55.393 58.320 1.00 108.02 355 THR A C 1
ATOM 2786 O O . THR A 1 358 ? 29.795 -54.360 57.841 1.00 108.02 355 THR A O 1
ATOM 2790 N N . MET A 1 359 ? 29.278 -55.644 59.617 1.00 109.94 356 MET A N 1
ATOM 2791 C CA . MET A 1 359 ? 29.895 -54.752 60.578 1.00 109.94 356 MET A CA 1
ATOM 2792 C C . MET A 1 359 ? 31.185 -55.354 61.015 1.00 109.94 356 MET A C 1
ATOM 2793 O O . MET A 1 359 ? 31.298 -56.573 61.128 1.00 109.94 356 MET A O 1
ATOM 2798 N N . VAL A 1 360 ? 32.179 -54.507 61.221 1.00 110.82 357 VAL A N 1
ATOM 2799 C CA . VAL A 1 360 ? 33.496 -54.968 61.603 1.00 110.82 357 VAL A CA 1
ATOM 2800 C C . VAL A 1 360 ? 33.922 -54.314 62.900 1.00 110.82 357 VAL A C 1
ATOM 2801 O O . VAL A 1 360 ? 33.865 -53.086 63.030 1.00 110.82 357 VAL A O 1
ATOM 2805 N N . LEU A 1 361 ? 34.361 -55.138 63.852 1.00 111.77 358 LEU A N 1
ATOM 2806 C CA . LEU A 1 361 ? 34.902 -54.645 65.099 1.00 111.77 358 LEU A CA 1
ATOM 2807 C C . LEU A 1 361 ? 36.411 -54.771 64.957 1.00 111.77 358 LEU A C 1
ATOM 2808 O O . LEU A 1 361 ? 36.929 -55.872 64.758 1.00 111.77 358 LEU A O 1
ATOM 2813 N N . LEU A 1 362 ? 37.098 -53.622 64.959 1.00 111.47 359 LEU A N 1
ATOM 2814 C CA . LEU A 1 362 ? 38.545 -53.522 64.785 1.00 111.47 359 LEU A CA 1
ATOM 2815 C C . LEU A 1 362 ? 39.262 -53.303 66.096 1.00 111.47 359 LEU A C 1
ATOM 2816 O O . LEU A 1 362 ? 38.703 -52.711 67.016 1.00 111.47 359 LEU A O 1
ATOM 2821 N N . TYR A 1 363 ? 40.517 -53.747 66.162 1.00 111.11 360 TYR A N 1
ATOM 2822 C CA . TYR A 1 363 ? 41.360 -53.576 67.334 1.00 111.11 360 TYR A CA 1
ATOM 2823 C C . TYR A 1 363 ? 42.756 -53.145 66.916 1.00 111.11 360 TYR A C 1
ATOM 2824 O O . TYR A 1 363 ? 43.182 -53.426 65.793 1.00 111.11 360 TYR A O 1
ATOM 2833 N N . THR A 1 364 ? 43.480 -52.506 67.837 1.00 109.77 361 THR A N 1
ATOM 2834 C CA . THR A 1 364 ? 44.848 -52.074 67.598 1.00 109.77 361 THR A CA 1
ATOM 2835 C C . THR A 1 364 ? 45.815 -53.167 68.046 1.00 109.77 361 THR A C 1
ATOM 2836 O O . THR A 1 364 ? 45.878 -53.488 69.236 1.00 109.77 361 THR A O 1
ATOM 2840 N N . SER A 1 365 ? 46.552 -53.745 67.082 1.00 108.73 362 SER A N 1
ATOM 2841 C CA . SER A 1 365 ? 47.547 -54.783 67.342 1.00 108.73 362 SER A CA 1
ATOM 2842 C C . SER A 1 365 ? 48.765 -54.110 67.964 1.00 108.73 362 SER A C 1
ATOM 2843 O O . SER A 1 365 ? 49.285 -53.148 67.403 1.00 108.73 362 SER A O 1
ATOM 2846 N N . VAL A 1 366 ? 49.172 -54.573 69.152 1.00 105.15 363 VAL A N 1
ATOM 2847 C CA . VAL A 1 366 ? 50.305 -54.021 69.906 1.00 105.15 363 VAL A CA 1
ATOM 2848 C C . VAL A 1 366 ? 51.637 -54.226 69.157 1.00 105.15 363 VAL A C 1
ATOM 2849 O O . VAL A 1 366 ? 52.478 -53.324 69.144 1.00 105.15 363 VAL A O 1
ATOM 2853 N N . ASP A 1 367 ? 51.797 -55.387 68.500 1.00 104.90 364 ASP A N 1
ATOM 2854 C CA . ASP A 1 367 ? 53.001 -55.750 67.752 1.00 104.90 364 ASP A CA 1
ATOM 2855 C C . ASP A 1 367 ? 53.236 -54.916 66.490 1.00 104.90 364 ASP A C 1
ATOM 2856 O O . ASP A 1 367 ? 54.369 -54.495 66.253 1.00 104.90 364 ASP A O 1
ATOM 2861 N N . THR A 1 368 ? 52.187 -54.703 65.672 1.00 106.03 365 THR A N 1
ATOM 2862 C CA . THR A 1 368 ? 52.297 -53.993 64.391 1.00 106.03 365 THR A CA 1
ATOM 2863 C C . THR A 1 368 ? 51.853 -52.526 64.419 1.00 106.03 365 THR A C 1
ATOM 2864 O O . THR A 1 368 ? 52.213 -51.774 63.508 1.00 106.03 365 THR A O 1
ATOM 2868 N N . LYS A 1 369 ? 51.059 -52.128 65.439 1.00 106.01 366 LYS A N 1
ATOM 2869 C CA . LYS A 1 369 ? 50.458 -50.794 65.587 1.00 106.01 366 LYS A CA 1
ATOM 2870 C C . LYS A 1 369 ? 49.461 -50.524 64.446 1.00 106.01 366 LYS A C 1
ATOM 2871 O O . LYS A 1 369 ? 49.234 -49.378 64.096 1.00 106.01 366 LYS A O 1
ATOM 2877 N N . LYS A 1 370 ? 48.881 -51.587 63.857 1.00 108.17 367 LYS A N 1
ATOM 2878 C CA . LYS A 1 370 ? 47.920 -51.495 62.754 1.00 108.17 367 LYS A CA 1
ATOM 2879 C C . LYS A 1 370 ? 46.536 -51.970 63.182 1.00 108.17 367 LYS A C 1
ATOM 2880 O O . LYS A 1 370 ? 46.425 -52.809 64.079 1.00 108.17 367 LYS A O 1
ATOM 2886 N N . TYR A 1 371 ? 45.485 -51.452 62.524 1.00 108.13 368 TYR A N 1
ATOM 2887 C CA . TYR A 1 371 ? 44.107 -51.849 62.798 1.00 108.13 368 TYR A CA 1
ATOM 2888 C C . TYR A 1 371 ? 43.841 -53.228 62.182 1.00 108.13 368 TYR A C 1
ATOM 2889 O O . TYR A 1 371 ? 44.104 -53.432 60.993 1.00 108.13 368 TYR A O 1
ATOM 2898 N N . LYS A 1 372 ? 43.351 -54.177 62.999 1.00 109.24 369 LYS A N 1
ATOM 2899 C CA . LYS A 1 372 ? 43.048 -55.544 62.568 1.00 109.24 369 LYS A CA 1
ATOM 2900 C C . LYS A 1 372 ? 41.612 -55.935 62.883 1.00 109.24 369 LYS A C 1
ATOM 2901 O O . LYS A 1 372 ? 41.059 -55.500 63.895 1.00 109.24 369 LYS A O 1
ATOM 2907 N N . VAL A 1 373 ? 41.021 -56.778 62.025 1.00 110.00 370 VAL A N 1
ATOM 2908 C CA . VAL A 1 373 ? 39.651 -57.259 62.176 1.00 110.00 370 VAL A CA 1
ATOM 2909 C C . VAL A 1 373 ? 39.602 -58.297 63.299 1.00 110.00 370 VAL A C 1
ATOM 2910 O O . VAL A 1 373 ? 40.290 -59.317 63.228 1.00 110.00 370 VAL A O 1
ATOM 2914 N N . LEU A 1 374 ? 38.801 -58.024 64.334 1.00 110.86 371 LEU A N 1
ATOM 2915 C CA . LEU A 1 374 ? 38.621 -58.939 65.455 1.00 110.86 371 LEU A CA 1
ATOM 2916 C C . LEU A 1 374 ? 37.471 -59.892 65.129 1.00 110.86 371 LEU A C 1
ATOM 2917 O O . LEU A 1 374 ? 37.627 -61.105 65.262 1.00 110.86 371 LEU A O 1
ATOM 2922 N N . LEU A 1 375 ? 36.329 -59.334 64.683 1.00 110.83 372 LEU A N 1
ATOM 2923 C CA . LEU A 1 375 ? 35.125 -60.076 64.305 1.00 110.83 372 LEU A CA 1
ATOM 2924 C C . LEU A 1 375 ? 34.279 -59.320 63.278 1.00 110.83 372 LEU A C 1
ATOM 2925 O O . LEU A 1 375 ? 34.456 -58.115 63.090 1.00 110.83 372 LEU A O 1
ATOM 2930 N N . THR A 1 376 ? 33.357 -60.040 62.627 1.00 110.48 373 THR A N 1
ATOM 2931 C CA . THR A 1 376 ? 32.418 -59.503 61.642 1.00 110.48 373 THR A CA 1
ATOM 2932 C C . THR A 1 376 ? 30.987 -59.843 62.057 1.00 110.48 373 THR A C 1
ATOM 2933 O O . THR A 1 376 ? 30.767 -60.887 62.664 1.00 110.48 373 THR A O 1
ATOM 2937 N N . TYR A 1 377 ? 30.020 -58.968 61.744 1.00 110.33 374 TYR A N 1
ATOM 2938 C CA . TYR A 1 377 ? 28.614 -59.181 62.085 1.00 110.33 374 TYR A CA 1
ATOM 2939 C C . TYR A 1 377 ? 27.729 -58.937 60.873 1.00 110.33 374 TYR A C 1
ATOM 2940 O O . TYR A 1 377 ? 27.676 -57.821 60.357 1.00 110.33 374 TYR A O 1
ATOM 2949 N N . ASP A 1 378 ? 27.046 -59.989 60.414 1.00 108.32 375 ASP A N 1
ATOM 2950 C CA . ASP A 1 378 ? 26.134 -59.925 59.280 1.00 108.32 375 ASP A CA 1
ATOM 2951 C C . ASP A 1 378 ? 24.762 -59.546 59.830 1.00 108.32 375 ASP A C 1
ATOM 2952 O O . ASP A 1 378 ? 24.183 -60.315 60.595 1.00 108.32 375 ASP A O 1
ATOM 2957 N N . THR A 1 379 ? 24.256 -58.357 59.468 1.00 106.93 376 THR A N 1
ATOM 2958 C CA . THR A 1 379 ? 22.956 -57.874 59.947 1.00 106.93 376 THR A CA 1
ATOM 2959 C C . THR A 1 379 ? 21.768 -58.598 59.293 1.00 106.93 376 THR A C 1
ATOM 2960 O O . THR A 1 379 ? 20.641 -58.466 59.775 1.00 106.93 376 THR A O 1
ATOM 2964 N N . HIS A 1 380 ? 22.009 -59.335 58.190 1.00 102.88 377 HIS A N 1
ATOM 2965 C CA . HIS A 1 380 ? 20.976 -60.094 57.482 1.00 102.88 377 HIS A CA 1
ATOM 2966 C C . HIS A 1 380 ? 20.561 -61.339 58.265 1.00 102.88 377 HIS A C 1
ATOM 2967 O O . HIS A 1 380 ? 19.365 -61.616 58.380 1.00 102.88 377 HIS A O 1
ATOM 2974 N N . VAL A 1 381 ? 21.546 -62.074 58.811 1.00 103.86 378 VAL A N 1
ATOM 2975 C CA . VAL A 1 381 ? 21.316 -63.295 59.590 1.00 103.86 378 VAL A CA 1
ATOM 2976 C C . VAL A 1 381 ? 21.440 -63.060 61.107 1.00 103.86 378 VAL A C 1
ATOM 2977 O O . VAL A 1 381 ? 21.161 -63.973 61.886 1.00 103.86 378 VAL A O 1
ATOM 2981 N N . ASN A 1 382 ? 21.855 -61.839 61.515 1.00 103.79 379 ASN A N 1
ATOM 2982 C CA . ASN A 1 382 ? 22.019 -61.380 62.905 1.00 103.79 379 ASN A CA 1
ATOM 2983 C C . ASN A 1 382 ? 23.003 -62.286 63.674 1.00 103.79 379 ASN A C 1
ATOM 2984 O O . ASN A 1 382 ? 22.828 -62.566 64.861 1.00 103.79 379 ASN A O 1
ATOM 2989 N N . LYS A 1 383 ? 24.105 -62.650 62.983 1.00 105.32 380 LYS A N 1
ATOM 2990 C CA . LYS A 1 383 ? 25.142 -63.545 63.482 1.00 105.32 380 LYS A CA 1
ATOM 2991 C C . LYS A 1 383 ? 26.554 -62.954 63.452 1.00 105.32 380 LYS A C 1
ATOM 2992 O O . LYS A 1 383 ? 26.951 -62.326 62.467 1.00 105.32 380 LYS A O 1
ATOM 2998 N N . THR A 1 384 ? 27.317 -63.210 64.532 1.00 106.68 381 THR A N 1
ATOM 2999 C CA . THR A 1 384 ? 28.705 -62.782 64.717 1.00 106.68 381 THR A CA 1
ATOM 3000 C C . THR A 1 384 ? 29.648 -63.898 64.256 1.00 106.68 381 THR A C 1
ATOM 3001 O O . THR A 1 384 ? 29.431 -65.062 64.592 1.00 106.68 381 THR A O 1
ATOM 3005 N N . TYR A 1 385 ? 30.691 -63.531 63.492 1.00 109.45 382 TYR A N 1
ATOM 3006 C CA . TYR A 1 385 ? 31.722 -64.436 62.983 1.00 109.45 382 TYR A CA 1
ATOM 3007 C C . TYR A 1 385 ? 33.100 -63.951 63.441 1.00 109.45 382 TYR A C 1
ATOM 3008 O O . TYR A 1 385 ? 33.507 -62.848 63.063 1.00 109.45 382 TYR A O 1
ATOM 3017 N N . PRO A 1 386 ? 33.830 -64.733 64.264 1.00 108.67 383 PRO A N 1
ATOM 3018 C CA . PRO A 1 386 ? 35.149 -64.275 64.718 1.00 108.67 383 PRO A CA 1
ATOM 3019 C C . PRO A 1 386 ? 36.215 -64.411 63.638 1.00 108.67 383 PRO A C 1
ATOM 3020 O O . PRO A 1 386 ? 36.278 -65.434 62.957 1.00 108.67 383 PRO A O 1
ATOM 3024 N N . VAL A 1 387 ? 37.031 -63.366 63.467 1.00 109.56 384 VAL A N 1
ATOM 3025 C CA . VAL A 1 387 ? 38.080 -63.336 62.449 1.00 109.56 384 VAL A CA 1
ATOM 3026 C C . VAL A 1 387 ? 39.444 -63.666 63.068 1.00 109.56 384 VAL A C 1
ATOM 3027 O O . VAL A 1 387 ? 40.108 -64.587 62.592 1.00 109.56 384 VAL A O 1
ATOM 3031 N N . ASP A 1 388 ? 39.847 -62.943 64.134 1.00 109.06 385 ASP A N 1
ATOM 3032 C CA . ASP A 1 388 ? 41.115 -63.198 64.824 1.00 109.06 385 ASP A CA 1
ATOM 3033 C C . ASP A 1 388 ? 40.861 -63.966 66.122 1.00 109.06 385 ASP A C 1
ATOM 3034 O O . ASP A 1 388 ? 40.264 -63.422 67.054 1.00 109.06 385 ASP A O 1
ATOM 3039 N N . MET A 1 389 ? 41.318 -65.231 66.175 1.00 107.53 386 MET A N 1
ATOM 3040 C CA . MET A 1 389 ? 41.128 -66.111 67.333 1.00 107.53 386 MET A CA 1
ATOM 3041 C C . MET A 1 389 ? 42.171 -65.915 68.424 1.00 107.53 386 MET A C 1
ATOM 3042 O O . MET A 1 389 ? 41.935 -66.300 69.570 1.00 107.53 386 MET A O 1
ATOM 3047 N N . SER A 1 390 ? 43.310 -65.300 68.078 1.00 107.97 387 SER A N 1
ATOM 3048 C CA . SER A 1 390 ? 44.385 -64.997 69.020 1.00 107.97 387 SER A CA 1
ATOM 3049 C C . SER A 1 390 ? 44.849 -63.536 68.812 1.00 107.97 387 SER A C 1
ATOM 3050 O O . SER A 1 390 ? 45.946 -63.307 68.288 1.00 107.97 387 SER A O 1
ATOM 3053 N N . PRO A 1 391 ? 44.003 -62.529 69.163 1.00 108.91 388 PRO A N 1
ATOM 3054 C CA . PRO A 1 391 ? 44.402 -61.127 68.942 1.00 108.91 388 PRO A CA 1
ATOM 3055 C C . PRO A 1 391 ? 45.490 -60.657 69.898 1.00 108.91 388 PRO A C 1
ATOM 3056 O O . PRO A 1 391 ? 45.616 -61.204 70.992 1.00 108.91 388 PRO A O 1
ATOM 3060 N N . THR A 1 392 ? 46.276 -59.650 69.477 1.00 108.93 389 THR A N 1
ATOM 3061 C CA . THR A 1 392 ? 47.367 -59.092 70.278 1.00 108.93 389 THR A CA 1
ATOM 3062 C C . THR A 1 392 ? 46.936 -57.755 70.884 1.00 108.93 389 THR A C 1
ATOM 3063 O O . THR A 1 392 ? 47.278 -56.681 70.380 1.00 108.93 389 THR A O 1
ATOM 3067 N N . PHE A 1 393 ? 46.151 -57.850 71.966 1.00 107.04 390 PHE A N 1
ATOM 3068 C CA . PHE A 1 393 ? 45.589 -56.736 72.729 1.00 107.04 390 PHE A CA 1
ATOM 3069 C C . PHE A 1 393 ? 46.572 -56.158 73.737 1.00 107.04 390 PHE A C 1
ATOM 3070 O O . PHE A 1 393 ? 47.547 -56.820 74.101 1.00 107.04 390 PHE A O 1
ATOM 3078 N N . THR A 1 394 ? 46.272 -54.940 74.239 1.00 105.45 391 THR A N 1
ATOM 3079 C CA . THR A 1 394 ? 47.052 -54.279 75.288 1.00 105.45 391 THR A CA 1
ATOM 3080 C C . THR A 1 394 ? 46.641 -54.833 76.663 1.00 105.45 391 THR A C 1
ATOM 3081 O O . THR A 1 394 ? 47.406 -54.733 77.625 1.00 105.45 391 THR A O 1
ATOM 3085 N N . TRP A 1 395 ? 45.431 -55.422 76.733 1.00 107.50 392 TRP A N 1
ATOM 3086 C CA . TRP A 1 395 ? 44.845 -56.013 77.933 1.00 107.50 392 TRP A CA 1
ATOM 3087 C C . TRP A 1 395 ? 45.541 -57.320 78.330 1.00 107.50 392 TRP A C 1
ATOM 3088 O O . TRP A 1 395 ? 46.150 -57.979 77.483 1.00 107.50 392 TRP A O 1
ATOM 3099 N N . LYS A 1 396 ? 45.453 -57.678 79.631 1.00 102.49 393 LYS A N 1
ATOM 3100 C CA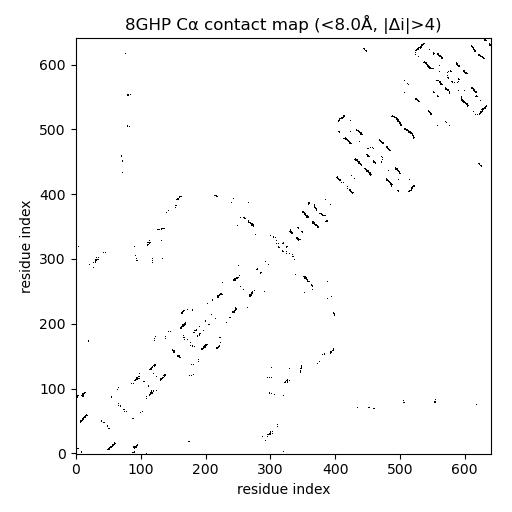 . LYS A 1 396 ? 46.055 -58.868 80.250 1.00 102.49 393 LYS A CA 1
ATOM 3101 C C . LYS A 1 396 ? 45.675 -60.172 79.536 1.00 102.49 393 LYS A C 1
ATOM 3102 O O . LYS A 1 396 ? 44.502 -60.377 79.210 1.00 102.49 393 LYS A O 1
ATOM 3108 N N . ASN A 1 397 ? 46.693 -61.029 79.275 1.00 102.62 394 ASN A N 1
ATOM 3109 C CA . ASN A 1 39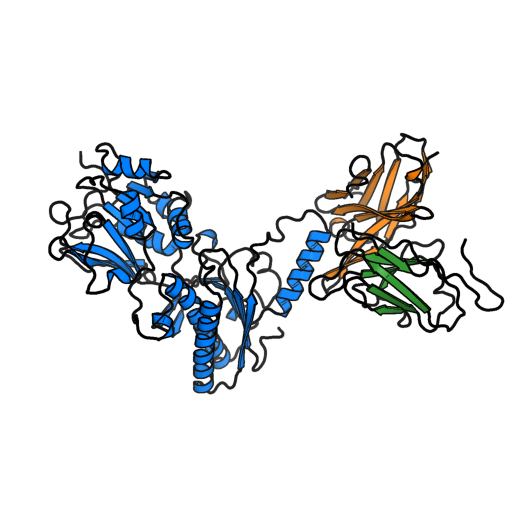7 ? 46.614 -62.343 78.611 1.00 102.62 394 ASN A CA 1
ATOM 3110 C C . ASN A 1 397 ? 46.015 -62.281 77.194 1.00 102.62 394 ASN A C 1
ATOM 3111 O O . ASN A 1 397 ? 45.568 -63.305 76.666 1.00 102.62 394 ASN A O 1
ATOM 3116 N N . SER A 1 398 ? 46.050 -61.076 76.574 1.00 105.68 395 SER A N 1
ATOM 3117 C CA . SER A 1 398 ? 45.532 -60.762 75.236 1.00 105.68 395 SER A CA 1
ATOM 3118 C C . SER A 1 398 ? 44.027 -61.094 75.097 1.00 105.68 395 SER A C 1
ATOM 3119 O O . SER A 1 398 ? 43.575 -61.591 74.060 1.00 105.68 395 SER A O 1
ATOM 3122 N N . LYS A 1 399 ? 43.261 -60.799 76.166 1.00 108.05 396 LYS A N 1
ATOM 3123 C CA . LYS A 1 399 ? 41.818 -61.036 76.259 1.00 108.05 396 LYS A CA 1
ATOM 3124 C C . LYS A 1 399 ? 41.092 -59.781 76.706 1.00 108.05 396 LYS A C 1
ATOM 3125 O O . LYS A 1 399 ? 41.643 -59.009 77.494 1.00 108.05 396 LYS A O 1
ATOM 3131 N N . LEU A 1 400 ? 39.836 -59.608 76.250 1.00 109.78 397 LEU A N 1
ATOM 3132 C CA . LEU A 1 400 ? 38.998 -58.472 76.629 1.00 109.78 397 LEU A CA 1
ATOM 3133 C C . LEU A 1 400 ? 38.659 -58.554 78.121 1.00 109.78 397 LEU A C 1
ATOM 3134 O O . LEU A 1 400 ? 38.242 -59.619 78.584 1.00 109.78 397 LEU A O 1
ATOM 3139 N N . PRO A 1 401 ? 38.875 -57.467 78.901 1.00 107.74 398 PRO A N 1
ATOM 3140 C CA . PRO A 1 401 ? 38.572 -57.527 80.339 1.00 107.74 398 PRO A CA 1
ATOM 3141 C C . PRO A 1 401 ? 37.076 -57.600 80.627 1.00 107.74 398 PRO A C 1
ATOM 3142 O O . PRO A 1 401 ? 36.261 -57.379 79.728 1.00 107.74 398 PRO A O 1
ATOM 3146 N N . ASN A 1 402 ? 36.722 -57.924 81.879 1.00 107.02 399 ASN A N 1
ATOM 3147 C CA . ASN A 1 402 ? 35.335 -58.030 82.324 1.00 107.02 399 ASN A CA 1
ATOM 3148 C C . ASN A 1 402 ? 34.633 -56.664 82.316 1.00 107.02 399 ASN A C 1
ATOM 3149 O O . ASN A 1 402 ? 35.307 -55.630 82.393 1.00 107.02 399 ASN A O 1
ATOM 3154 N N . ASP A 1 403 ? 33.286 -56.660 82.195 1.00 108.06 400 ASP A N 1
ATOM 3155 C CA . ASP A 1 403 ? 32.480 -55.434 82.173 1.00 108.06 400 ASP A CA 1
ATOM 3156 C C . ASP A 1 403 ? 32.529 -54.677 83.497 1.00 108.06 400 ASP A C 1
ATOM 3157 O O . ASP A 1 403 ? 32.490 -53.446 83.496 1.00 108.06 400 ASP A O 1
ATOM 3162 N N . ILE A 1 404 ? 32.607 -55.409 84.617 1.00 102.93 401 ILE A N 1
ATOM 3163 C CA . ILE A 1 404 ? 32.718 -54.794 85.931 1.00 102.93 401 ILE A CA 1
ATOM 3164 C C . ILE A 1 404 ? 34.186 -54.764 86.339 1.00 102.93 401 ILE A C 1
ATOM 3165 O O . ILE A 1 404 ? 34.985 -55.582 85.862 1.00 102.93 401 ILE A O 1
ATOM 3170 N N . THR A 1 405 ? 34.525 -53.832 87.243 1.00 91.49 402 THR A N 1
ATOM 3171 C CA . THR A 1 405 ? 35.850 -53.720 87.829 1.00 91.49 402 THR A CA 1
ATOM 3172 C C . THR A 1 405 ? 36.113 -55.020 88.570 1.00 91.49 402 THR A C 1
ATOM 3173 O O . THR A 1 405 ? 35.268 -55.470 89.358 1.00 91.49 402 THR A O 1
ATOM 3177 N N . GLY A 1 406 ? 37.239 -55.641 88.253 1.00 79.77 403 GLY A N 1
ATOM 3178 C CA . GLY A 1 406 ? 37.667 -56.856 88.922 1.00 79.77 403 GLY A CA 1
ATOM 3179 C C . GLY A 1 406 ? 38.320 -56.424 90.215 1.00 79.77 403 GLY A C 1
ATOM 3180 O O . GLY A 1 406 ? 39.468 -55.969 90.199 1.00 79.77 403 GLY A O 1
ATOM 3181 N N . ARG A 1 407 ? 37.555 -56.461 91.325 1.00 70.94 404 ARG A N 1
ATOM 3182 C CA . ARG A 1 407 ? 38.039 -56.048 92.647 1.00 70.94 404 ARG A CA 1
ATOM 3183 C C . ARG A 1 407 ? 39.168 -56.962 93.130 1.00 70.94 404 ARG A C 1
ATOM 3184 O O . ARG A 1 407 ? 39.045 -58.185 93.062 1.00 70.94 404 ARG A O 1
ATOM 3192 N N . GLU B 2 1 ? -31.961 -28.376 52.072 1.00 122.64 1 GLU H N 1
ATOM 3193 C CA . GLU B 2 1 ? -31.330 -27.102 51.740 1.00 120.67 1 GLU H CA 1
ATOM 3194 C C . GLU B 2 1 ? -30.478 -26.573 52.899 1.00 121.08 1 GLU H C 1
ATOM 3195 O O . GLU B 2 1 ? -30.925 -26.573 54.050 1.00 120.78 1 GLU H O 1
ATOM 3201 N N . VAL B 2 2 ? -29.259 -26.099 52.573 1.00 114.68 2 VAL H N 1
ATOM 3202 C CA . VAL B 2 2 ? -28.323 -25.496 53.525 1.00 111.85 2 VAL H CA 1
ATOM 3203 C C . VAL B 2 2 ? -28.866 -24.101 53.881 1.00 111.55 2 VAL H C 1
ATOM 3204 O O . VAL B 2 2 ? -29.121 -23.291 52.985 1.00 109.58 2 VAL H O 1
ATOM 3208 N N . GLN B 2 3 ? -29.074 -23.842 55.179 1.00 107.15 3 GLN H N 1
ATOM 3209 C CA . GLN B 2 3 ? -29.624 -22.575 55.662 1.00 105.97 3 GLN H CA 1
ATOM 3210 C C . GLN B 2 3 ? -28.966 -22.097 56.946 1.00 105.57 3 GLN H C 1
ATOM 3211 O O . GLN B 2 3 ? -28.547 -22.907 57.775 1.00 105.56 3 GLN H O 1
ATOM 3217 N N . LEU B 2 4 ? -28.928 -20.769 57.123 1.00 100.35 4 LEU H N 1
ATOM 3218 C CA . LEU B 2 4 ? -28.413 -20.104 58.317 1.00 98.46 4 LEU H CA 1
ATOM 3219 C C . LEU B 2 4 ? -29.401 -19.006 58.692 1.00 102.71 4 LEU H C 1
ATOM 3220 O O . LEU B 2 4 ? -29.676 -18.121 57.880 1.00 102.48 4 LEU H O 1
ATOM 3225 N N . VAL B 2 5 ? -30.000 -19.113 59.886 1.00 101.41 5 VAL H N 1
ATOM 3226 C CA . VAL B 2 5 ? -31.001 -18.163 60.375 1.00 100.68 5 VAL H CA 1
ATOM 3227 C C . VAL B 2 5 ? -30.471 -17.426 61.605 1.00 104.05 5 VAL H C 1
ATOM 3228 O O . VAL B 2 5 ? -30.102 -18.054 62.600 1.00 103.91 5 VAL H O 1
ATOM 3232 N N . GLU B 2 6 ? -30.440 -16.087 61.521 1.00 101.14 6 GLU H N 1
ATOM 3233 C CA . GLU B 2 6 ? -29.939 -15.203 62.574 1.00 101.02 6 GLU H CA 1
ATOM 3234 C C . GLU B 2 6 ? -31.035 -14.555 63.411 1.00 106.86 6 GLU H C 1
ATOM 3235 O O . GLU B 2 6 ? -32.139 -14.322 62.917 1.00 106.64 6 GLU H O 1
ATOM 3241 N N . SER B 2 7 ? -30.706 -14.243 64.679 1.00 103.74 7 SER H N 1
ATOM 3242 C CA . SER B 2 7 ? -31.587 -13.600 65.659 1.00 104.57 7 SER H CA 1
ATOM 3243 C C . SER B 2 7 ? -30.765 -12.975 66.797 1.00 107.66 7 SER H C 1
ATOM 3244 O O . SER B 2 7 ? -29.592 -13.316 66.971 1.00 104.87 7 SER H O 1
ATOM 3247 N N . GLY B 2 8 ? -31.388 -12.065 67.548 1.00 105.14 8 GLY H N 1
ATOM 3248 C CA . GLY B 2 8 ? -30.764 -11.397 68.685 1.00 105.57 8 GLY H CA 1
ATOM 3249 C C . GLY B 2 8 ? -30.429 -9.930 68.501 1.00 111.00 8 GLY H C 1
ATOM 3250 O O . GLY B 2 8 ? -30.023 -9.271 69.460 1.00 111.68 8 GLY H O 1
ATOM 3251 N N . GLY B 2 9 ? -30.586 -9.424 67.280 1.00 108.13 9 GLY H N 1
ATOM 3252 C CA . GLY B 2 9 ? -30.304 -8.032 66.945 1.00 108.14 9 GLY H CA 1
ATOM 3253 C C . GLY B 2 9 ? -31.330 -7.052 67.478 1.00 114.36 9 GLY H C 1
ATOM 3254 O O . GLY B 2 9 ? -32.495 -7.408 67.677 1.00 116.35 9 GLY H O 1
ATOM 3255 N N . GLY B 2 10 ? -30.886 -5.817 67.702 1.00 109.44 10 GLY H N 1
ATOM 3256 C CA . GLY B 2 10 ? -31.715 -4.730 68.215 1.00 108.92 10 GLY H CA 1
ATOM 3257 C C . GLY B 2 10 ? -30.917 -3.581 68.806 1.00 110.39 10 GLY H C 1
ATOM 3258 O O . GLY B 2 10 ? -29.731 -3.421 68.498 1.00 108.44 10 GLY H O 1
ATOM 3259 N N . LEU B 2 11 ? -31.568 -2.772 69.664 1.00 106.50 11 LEU H N 1
ATOM 3260 C CA . LEU B 2 11 ? -30.944 -1.616 70.316 1.00 106.94 11 LEU H CA 1
ATOM 3261 C C . LEU B 2 11 ? -30.204 -1.999 71.602 1.00 111.61 11 LEU H C 1
ATOM 3262 O O . LEU B 2 11 ? -30.689 -2.836 72.369 1.00 110.63 11 LEU H O 1
ATOM 3267 N N . VAL B 2 12 ? -29.018 -1.382 71.821 1.00 108.69 12 VAL H N 1
ATOM 3268 C CA . VAL B 2 12 ? -28.148 -1.560 72.997 1.00 109.66 12 VAL H CA 1
ATOM 3269 C C . VAL B 2 12 ? -27.524 -0.197 73.373 1.00 113.20 12 VAL H C 1
ATOM 3270 O O . VAL B 2 12 ? -27.131 0.569 72.489 1.00 112.68 12 VAL H O 1
ATOM 3274 N N . GLN B 2 13 ? -27.435 0.089 74.685 1.00 111.37 13 GLN H N 1
ATOM 3275 C CA . GLN B 2 13 ? -26.825 1.304 75.233 1.00 112.95 13 GLN H CA 1
ATOM 3276 C C . GLN B 2 13 ? -25.291 1.159 75.227 1.00 116.59 13 GLN H C 1
ATOM 3277 O O . GLN B 2 13 ? -24.807 0.031 75.366 1.00 114.26 13 GLN H O 1
ATOM 3283 N N . PRO B 2 14 ? -24.502 2.264 75.102 1.00 114.79 14 PRO H N 1
ATOM 3284 C CA . PRO B 2 14 ? -23.030 2.125 75.123 1.00 114.40 14 PRO H CA 1
ATOM 3285 C C . PRO B 2 14 ? -22.512 1.517 76.429 1.00 117.67 14 PRO H C 1
ATOM 3286 O O . PRO B 2 14 ? -22.951 1.909 77.514 1.00 117.20 14 PRO H O 1
ATOM 3290 N N . GLY B 2 15 ? -21.631 0.528 76.299 1.00 113.38 15 GLY H N 1
ATOM 3291 C CA . GLY B 2 15 ? -21.070 -0.218 77.422 1.00 114.13 15 GLY H CA 1
ATOM 3292 C C . GLY B 2 15 ? -21.840 -1.492 77.719 1.00 118.50 15 GLY H C 1
ATOM 3293 O O . GLY B 2 15 ? -21.418 -2.293 78.560 1.00 119.27 15 GLY H O 1
ATOM 3294 N N . GLY B 2 16 ? -22.968 -1.671 77.026 1.00 113.21 16 GLY H N 1
ATOM 3295 C CA . GLY B 2 16 ? -23.846 -2.827 77.160 1.00 111.46 16 GLY H CA 1
ATOM 3296 C C . GLY B 2 16 ? -23.385 -4.043 76.383 1.00 113.64 16 GLY H C 1
ATOM 3297 O O . GLY B 2 16 ? -22.417 -3.969 75.619 1.00 112.26 16 GLY H O 1
ATOM 3298 N N . SER B 2 17 ? -24.081 -5.173 76.580 1.00 108.95 17 SER H N 1
ATOM 3299 C CA . SER B 2 17 ? -23.765 -6.438 75.917 1.00 108.11 17 SER H CA 1
ATOM 3300 C C . SER B 2 17 ? -24.941 -7.010 75.125 1.00 112.65 17 SER H C 1
ATOM 3301 O O . SER B 2 17 ? -26.097 -6.732 75.447 1.00 112.51 17 SER H O 1
ATOM 3304 N N . LEU B 2 18 ? -24.636 -7.808 74.084 1.00 108.50 18 LEU H N 1
ATOM 3305 C CA . LEU B 2 18 ? -25.629 -8.448 73.219 1.00 108.69 18 LEU H CA 1
ATOM 3306 C C . LEU B 2 18 ? -25.112 -9.783 72.671 1.00 110.94 18 LEU H C 1
ATOM 3307 O O . LEU B 2 18 ? -23.960 -9.879 72.243 1.00 109.64 18 LEU H O 1
ATOM 3312 N N . ARG B 2 19 ? -25.976 -10.807 72.690 1.00 107.16 19 ARG H N 1
ATOM 3313 C CA . ARG B 2 19 ? -25.659 -12.142 72.195 1.00 106.75 19 ARG H CA 1
ATOM 3314 C C . ARG B 2 19 ? -26.462 -12.421 70.929 1.00 108.45 19 ARG H C 1
ATOM 3315 O O . ARG B 2 19 ? -27.694 -12.327 70.938 1.00 108.12 19 ARG H O 1
ATOM 3323 N N . LEU B 2 20 ? -25.756 -12.747 69.838 1.00 101.31 20 LEU H N 1
ATOM 3324 C CA . LEU B 2 20 ? -26.379 -13.076 68.559 1.00 99.74 20 LEU H CA 1
ATOM 3325 C C . LEU B 2 20 ? -26.383 -14.584 68.373 1.00 102.42 20 LEU H C 1
ATOM 3326 O O . LEU B 2 20 ? -25.489 -15.269 68.875 1.00 100.97 20 LEU H O 1
ATOM 3331 N N . SER B 2 21 ? -27.399 -15.102 67.673 1.00 98.71 21 SER H N 1
ATOM 3332 C CA . SER B 2 21 ? -27.541 -16.533 67.426 1.00 99.72 21 SER H CA 1
ATOM 3333 C C . SER B 2 21 ? -27.606 -16.838 65.938 1.00 104.39 21 SER H C 1
ATOM 3334 O O . SER B 2 21 ? -28.266 -16.121 65.188 1.00 104.38 21 SER H O 1
ATOM 3337 N N . CYS B 2 22 ? -26.913 -17.904 65.522 1.00 101.88 22 CYS H N 1
ATOM 3338 C CA . CYS B 2 22 ? -26.872 -18.381 64.143 1.00 102.83 22 CYS H CA 1
ATOM 3339 C C . CYS B 2 22 ? -27.371 -19.829 64.112 1.00 108.38 22 CYS H C 1
ATOM 3340 O O . CYS B 2 22 ? -26.578 -20.771 64.203 1.00 108.37 22 CYS H O 1
ATOM 3343 N N . ALA B 2 23 ? -28.703 -19.995 64.034 1.00 104.55 23 ALA H N 1
ATOM 3344 C CA . ALA B 2 23 ? -29.350 -21.303 63.960 1.00 105.65 23 ALA H CA 1
ATOM 3345 C C . ALA B 2 23 ? -29.085 -21.886 62.572 1.00 108.32 23 ALA H C 1
ATOM 3346 O O . ALA B 2 23 ? -29.222 -21.176 61.575 1.00 107.20 23 ALA H O 1
ATOM 3348 N N . ALA B 2 24 ? -28.651 -23.153 62.511 1.00 104.81 24 ALA H N 1
ATOM 3349 C CA . ALA B 2 24 ? -28.319 -23.810 61.247 1.00 105.17 24 ALA H CA 1
ATOM 3350 C C . ALA B 2 24 ? -29.263 -24.951 60.896 1.00 111.16 24 ALA H C 1
ATOM 3351 O O . ALA B 2 24 ? -29.770 -25.624 61.795 1.00 112.45 24 ALA H O 1
ATOM 3353 N N . SER B 2 25 ? -29.486 -25.176 59.584 1.00 107.04 25 SER H N 1
ATOM 3354 C CA . SER B 2 25 ? -30.368 -26.237 59.099 1.00 107.39 25 SER H CA 1
ATOM 3355 C C . SER B 2 25 ? -29.922 -26.891 57.790 1.00 110.88 25 SER H C 1
ATOM 3356 O O . SER B 2 25 ? -29.497 -26.203 56.859 1.00 109.36 25 SER H O 1
ATOM 3359 N N . GLY B 2 26 ? -30.039 -28.220 57.750 1.00 109.16 26 GLY H N 1
ATOM 3360 C CA . GLY B 2 26 ? -29.760 -29.056 56.587 1.00 109.73 26 GLY H CA 1
ATOM 3361 C C . GLY B 2 26 ? -28.332 -29.479 56.291 1.00 113.36 26 GLY H C 1
ATOM 3362 O O . GLY B 2 26 ? -28.025 -29.732 55.123 1.00 113.46 26 GLY H O 1
ATOM 3363 N N . PHE B 2 27 ? -27.453 -29.602 57.324 1.00 110.24 27 PHE H N 1
ATOM 3364 C CA . PHE B 2 27 ? -26.054 -30.029 57.117 1.00 109.91 27 PHE H CA 1
ATOM 3365 C C . PHE B 2 27 ? -25.328 -30.569 58.371 1.00 115.88 27 PHE H C 1
ATOM 3366 O O . PHE B 2 27 ? -25.843 -30.476 59.488 1.00 116.22 27 PHE H O 1
ATOM 3374 N N . THR B 2 28 ? -24.108 -31.119 58.154 1.00 114.16 28 THR H N 1
ATOM 3375 C CA . THR B 2 28 ? -23.204 -31.652 59.178 1.00 114.46 28 THR H CA 1
ATOM 3376 C C . THR B 2 28 ? -22.453 -30.458 59.791 1.00 117.63 28 THR H C 1
ATOM 3377 O O . THR B 2 28 ? -21.416 -30.042 59.269 1.00 118.17 28 THR H O 1
ATOM 3381 N N . PHE B 2 29 ? -23.010 -29.889 60.878 1.00 113.62 29 PHE H N 1
ATOM 3382 C CA . PHE B 2 29 ? -22.513 -28.700 61.580 1.00 113.17 29 PHE H CA 1
ATOM 3383 C C . PHE B 2 29 ? -21.035 -28.748 61.991 1.00 119.77 29 PHE H C 1
ATOM 3384 O O . PHE B 2 29 ? -20.310 -27.798 61.698 1.00 119.51 29 PHE H O 1
ATOM 3392 N N . SER B 2 30 ? -20.594 -29.841 62.650 1.00 118.47 30 SER H N 1
ATOM 3393 C CA . SER B 2 30 ? -19.225 -30.038 63.150 1.00 118.39 30 SER H CA 1
ATOM 3394 C C . SER B 2 30 ? -18.111 -29.832 62.109 1.00 121.54 30 SER H C 1
ATOM 3395 O O . SER B 2 30 ? -17.067 -29.259 62.431 1.00 120.82 30 SER H O 1
ATOM 3398 N N . SER B 2 31 ? -18.354 -30.282 60.869 1.00 118.46 31 SER H N 1
ATOM 3399 C CA . SER B 2 31 ? -17.421 -30.236 59.741 1.00 118.65 31 SER H CA 1
ATOM 3400 C C . SER B 2 31 ? -17.020 -28.840 59.257 1.00 118.48 31 SER H C 1
ATOM 3401 O O . SER B 2 31 ? -15.841 -28.626 58.966 1.00 118.21 31 SER H O 1
ATOM 3404 N N . TYR B 2 32 ? -17.990 -27.914 59.129 1.00 111.54 32 TYR H N 1
ATOM 3405 C CA . TYR B 2 32 ? -17.747 -26.582 58.566 1.00 108.83 32 TYR H CA 1
ATOM 3406 C C . TYR B 2 32 ? -17.517 -25.481 59.584 1.00 106.23 32 TYR H C 1
ATOM 3407 O O . TYR B 2 32 ? -18.305 -25.310 60.515 1.00 104.92 32 TYR H O 1
ATOM 3416 N N . TRP B 2 33 ? -16.442 -24.707 59.360 1.00 100.28 33 TRP H N 1
ATOM 3417 C CA . TRP B 2 33 ? -16.036 -23.569 60.174 1.00 98.41 33 TRP H CA 1
ATOM 3418 C C . TRP B 2 33 ? -17.074 -22.459 60.080 1.00 100.25 33 TRP H C 1
ATOM 3419 O O . TRP B 2 33 ? -17.430 -22.029 58.978 1.00 98.94 33 TRP H O 1
ATOM 3430 N N . MET B 2 34 ? -17.576 -22.016 61.237 1.00 96.10 34 MET H N 1
ATOM 3431 C CA . MET B 2 34 ? -18.585 -20.962 61.321 1.00 95.41 34 MET H CA 1
ATOM 3432 C C . MET B 2 34 ? -17.933 -19.615 61.576 1.00 97.92 34 MET H C 1
ATOM 3433 O O . MET B 2 34 ? -17.104 -19.499 62.477 1.00 98.65 34 MET H O 1
ATOM 3438 N N . HIS B 2 35 ? -18.306 -18.605 60.774 1.00 92.66 35 HIS H N 1
ATOM 3439 C CA . HIS B 2 35 ? -17.763 -17.249 60.833 1.00 91.85 35 HIS H CA 1
ATOM 3440 C C . HIS B 2 35 ? -18.811 -16.186 61.121 1.00 97.14 35 HIS H C 1
ATOM 3441 O O . HIS B 2 35 ? -19.986 -16.370 60.808 1.00 96.51 35 HIS H O 1
ATOM 3448 N N . TRP B 2 36 ? -18.360 -15.049 61.671 1.00 93.33 36 TRP H N 1
ATOM 3449 C CA . TRP B 2 36 ? -19.181 -13.874 61.935 1.00 93.85 36 TRP H CA 1
ATOM 3450 C C . TRP B 2 36 ? -18.584 -12.701 61.165 1.00 96.03 36 TRP H C 1
ATOM 3451 O O . TRP B 2 36 ? -17.394 -12.411 61.307 1.00 94.73 36 TRP H O 1
ATOM 3462 N N . VAL B 2 37 ? -19.390 -12.092 60.278 1.00 93.07 37 VAL H N 1
ATOM 3463 C CA . VAL B 2 37 ? -18.980 -10.979 59.414 1.00 92.04 37 VAL H CA 1
ATOM 3464 C C . VAL B 2 37 ? -19.950 -9.800 59.585 1.00 96.73 37 VAL H C 1
ATOM 3465 O O . VAL B 2 37 ? -21.146 -9.961 59.356 1.00 96.81 37 VAL H O 1
ATOM 3469 N N . ARG B 2 38 ? -19.440 -8.618 59.969 1.00 94.60 38 ARG H N 1
ATOM 3470 C CA . ARG B 2 38 ? -20.289 -7.437 60.118 1.00 94.21 38 ARG H CA 1
ATOM 3471 C C . ARG B 2 38 ? -20.214 -6.523 58.898 1.00 97.65 38 ARG H C 1
ATOM 3472 O O . ARG B 2 38 ? -19.223 -6.545 58.167 1.00 97.66 38 ARG H O 1
ATOM 3480 N N . GLN B 2 39 ? -21.266 -5.726 58.683 1.00 93.21 39 GLN H N 1
ATOM 3481 C CA . GLN B 2 39 ? -21.340 -4.767 57.588 1.00 93.56 39 GLN H CA 1
ATOM 3482 C C . GLN B 2 39 ? -21.932 -3.454 58.079 1.00 100.34 39 GLN H C 1
ATOM 3483 O O . GLN B 2 39 ? -23.082 -3.415 58.517 1.00 100.61 39 GLN H O 1
ATOM 3489 N N . ALA B 2 40 ? -21.145 -2.382 57.993 1.00 96.59 40 ALA H N 1
ATOM 3490 C CA . ALA B 2 40 ? -21.565 -1.048 58.403 1.00 96.97 40 ALA H CA 1
ATOM 3491 C C . ALA B 2 40 ? -21.432 -0.061 57.235 1.00 100.65 40 ALA H C 1
ATOM 3492 O O . ALA B 2 40 ? -20.566 -0.268 56.380 1.00 99.68 40 ALA H O 1
ATOM 3494 N N . PRO B 2 41 ? -22.273 1.006 57.163 1.00 97.30 41 PRO H N 1
ATOM 3495 C CA . PRO B 2 41 ? -22.143 1.971 56.053 1.00 98.11 41 PRO H CA 1
ATOM 3496 C C . PRO B 2 41 ? -20.756 2.611 56.001 1.00 104.46 41 PRO H C 1
ATOM 3497 O O . PRO B 2 41 ? -20.254 3.085 57.022 1.00 104.88 41 PRO H O 1
ATOM 3501 N N . GLY B 2 42 ? -20.131 2.552 54.828 1.00 103.69 42 GLY H N 1
ATOM 3502 C CA . GLY B 2 42 ? -18.787 3.077 54.603 1.00 104.72 42 GLY H CA 1
ATOM 3503 C C . GLY B 2 42 ? -17.686 2.261 55.259 1.00 111.11 42 GLY H C 1
ATOM 3504 O O . GLY B 2 42 ? -16.570 2.757 55.437 1.00 113.27 42 GLY H O 1
ATOM 3505 N N . LYS B 2 43 ? -17.998 1.002 55.626 1.00 105.97 43 LYS H N 1
ATOM 3506 C CA . LYS B 2 43 ? -17.077 0.058 56.263 1.00 105.52 43 LYS H CA 1
ATOM 3507 C C . LYS B 2 43 ? -17.025 -1.257 55.471 1.00 107.05 43 LYS H C 1
ATOM 3508 O O . LYS B 2 43 ? -16.233 -2.143 55.805 1.00 105.84 43 LYS H O 1
ATOM 3514 N N . GLY B 2 44 ? -17.855 -1.350 54.424 1.00 104.35 44 GLY H N 1
ATOM 3515 C CA . GLY B 2 44 ? -17.973 -2.517 53.557 1.00 103.71 44 GLY H CA 1
ATOM 3516 C C . GLY B 2 44 ? -18.354 -3.742 54.357 1.00 105.80 44 GLY H C 1
ATOM 3517 O O . GLY B 2 44 ? -19.360 -3.724 55.067 1.00 106.94 44 GLY H O 1
ATOM 3518 N N . LEU B 2 45 ? -17.516 -4.783 54.300 1.00 98.87 45 LEU H N 1
ATOM 3519 C CA . LEU B 2 45 ? -17.699 -6.011 55.073 1.00 96.64 45 LEU H CA 1
ATOM 3520 C C . LEU B 2 45 ? -16.459 -6.245 55.929 1.00 99.42 45 LEU H C 1
ATOM 3521 O O . LEU B 2 45 ? -15.347 -5.913 55.509 1.00 98.09 45 LEU H O 1
ATOM 3526 N N . GLU B 2 46 ? -16.655 -6.766 57.147 1.00 94.23 46 GLU H N 1
ATOM 3527 C CA . GLU B 2 46 ? -15.588 -6.957 58.122 1.00 93.59 46 GLU H CA 1
ATOM 3528 C C . GLU B 2 46 ? -15.685 -8.319 58.790 1.00 95.11 46 GLU H C 1
ATOM 3529 O O . GLU B 2 46 ? -16.709 -8.632 59.389 1.00 93.01 46 GLU H O 1
ATOM 3535 N N . TRP B 2 47 ? -14.612 -9.118 58.707 1.00 92.69 47 TRP H N 1
ATOM 3536 C CA . TRP B 2 47 ? -14.552 -10.440 59.331 1.00 92.90 47 TRP H CA 1
ATOM 3537 C C . TRP B 2 47 ? -14.222 -10.286 60.816 1.00 94.10 47 TRP H C 1
ATOM 3538 O O . TRP B 2 47 ? -13.224 -9.648 61.162 1.00 92.73 47 TRP H O 1
ATOM 3549 N N . ILE B 2 48 ? -15.078 -10.842 61.689 1.00 90.57 48 ILE H N 1
ATOM 3550 C CA . ILE B 2 48 ? -14.905 -10.770 63.143 1.00 90.72 48 ILE H CA 1
ATOM 3551 C C . ILE B 2 48 ? -14.055 -11.942 63.645 1.00 95.01 48 ILE H C 1
ATOM 3552 O O . ILE B 2 48 ? -13.062 -11.726 64.343 1.00 95.13 48 ILE H O 1
ATOM 3557 N N . GLY B 2 49 ? -14.461 -13.159 63.295 1.00 90.88 49 GLY H N 1
ATOM 3558 C CA . GLY B 2 49 ? -13.766 -14.373 63.701 1.00 90.47 49 GLY H CA 1
ATOM 3559 C C . GLY B 2 49 ? -14.402 -15.652 63.203 1.00 94.54 49 GLY H C 1
ATOM 3560 O O . GLY B 2 49 ? -15.311 -15.613 62.368 1.00 93.81 49 GLY H O 1
ATOM 3561 N N . GLU B 2 50 ? -13.928 -16.800 63.736 1.00 92.07 50 GLU H N 1
ATOM 3562 C CA . GLU B 2 50 ? -14.387 -18.142 63.361 1.00 92.37 50 GLU H CA 1
ATOM 3563 C C . GLU B 2 50 ? -14.411 -19.168 64.488 1.00 96.89 50 GLU H C 1
ATOM 3564 O O . GLU B 2 50 ? -13.811 -18.946 65.540 1.00 97.78 50 GLU H O 1
ATOM 3570 N N . ILE B 2 51 ? -15.060 -20.325 64.226 1.00 93.39 51 ILE H N 1
ATOM 3571 C CA . ILE B 2 51 ? -15.154 -21.457 65.149 1.00 94.02 51 ILE H CA 1
ATOM 3572 C C . ILE B 2 51 ? -15.361 -22.795 64.406 1.00 100.68 51 ILE H C 1
ATOM 3573 O O . ILE B 2 51 ? -16.195 -22.882 63.503 1.00 99.72 51 ILE H O 1
ATOM 3578 N N . LYS B 2 52 ? -14.585 -23.826 64.793 1.00 100.05 52 LYS H N 1
ATOM 3579 C CA . LYS B 2 52 ? -14.720 -25.184 64.265 1.00 100.82 52 LYS H CA 1
ATOM 3580 C C . LYS B 2 52 ? -15.646 -25.872 65.265 1.00 106.57 52 LYS H C 1
ATOM 3581 O O . LYS B 2 52 ? -15.241 -26.071 66.412 1.00 105.39 52 LYS H O 1
ATOM 3587 N N . PRO B 2 53 ? -16.904 -26.188 64.892 1.00 105.53 53 PRO H N 1
ATOM 3588 C CA . PRO B 2 53 ? -17.831 -26.786 65.869 1.00 105.82 53 PRO H CA 1
ATOM 3589 C C . PRO B 2 53 ? -17.429 -28.163 66.405 1.00 112.51 53 PRO H C 1
ATOM 3590 O O . PRO B 2 53 ? -17.782 -28.480 67.541 1.00 113.03 53 PRO H O 1
ATOM 3594 N N . SER B 2 54 ? -16.668 -28.955 65.615 1.00 110.58 54 SER H N 1
ATOM 3595 C CA . SER B 2 54 ? -16.200 -30.302 65.975 1.00 110.88 54 SER H CA 1
ATOM 3596 C C . SER B 2 54 ? -15.354 -30.358 67.252 1.00 116.88 54 SER H C 1
ATOM 3597 O O . SER B 2 54 ? -15.575 -31.240 68.082 1.00 118.76 54 SER H O 1
ATOM 3600 N N . ASN B 2 55 ? -14.395 -29.424 67.408 1.00 112.14 55 ASN H N 1
ATOM 3601 C CA . ASN B 2 55 ? -13.507 -29.371 68.573 1.00 111.80 55 ASN H CA 1
ATOM 3602 C C . ASN B 2 55 ? -13.601 -28.054 69.368 1.00 114.22 55 ASN H C 1
ATOM 3603 O O . ASN B 2 55 ? -12.824 -27.852 70.306 1.00 113.53 55 ASN H O 1
ATOM 3608 N N . GLU B 2 56 ? -14.555 -27.168 68.992 1.00 110.86 56 GLU H N 1
ATOM 3609 C CA . GLU B 2 56 ? -14.833 -25.858 69.603 1.00 110.12 56 GLU H CA 1
ATOM 3610 C C . GLU B 2 56 ? -13.624 -24.885 69.558 1.00 111.62 56 GLU H C 1
ATOM 3611 O O . GLU B 2 56 ? -13.563 -23.944 70.357 1.00 110.89 56 GLU H O 1
ATOM 3617 N N . LEU B 2 57 ? -12.692 -25.089 68.594 1.00 107.05 57 LEU H N 1
ATOM 3618 C CA . LEU B 2 57 ? -11.512 -24.236 68.415 1.00 106.27 57 LEU H CA 1
ATOM 3619 C C . LEU B 2 57 ? -11.947 -22.900 67.822 1.00 109.12 57 LEU H C 1
ATOM 3620 O O . LEU B 2 57 ? -12.525 -22.862 66.733 1.00 108.16 57 LEU H O 1
ATOM 3625 N N . THR B 2 58 ? -11.701 -21.813 68.561 1.00 106.90 58 THR H N 1
ATOM 3626 C CA . THR B 2 58 ? -12.077 -20.469 68.137 1.00 106.22 58 THR H CA 1
ATOM 3627 C C . THR B 2 58 ? -10.854 -19.659 67.683 1.00 109.49 58 THR H C 1
ATOM 3628 O O . THR B 2 58 ? -9.735 -19.893 68.151 1.00 109.62 58 THR H O 1
ATOM 3632 N N . ASN B 2 59 ? -11.081 -18.726 66.747 1.00 103.35 59 ASN H N 1
ATOM 3633 C CA . ASN B 2 59 ? -10.075 -17.821 66.202 1.00 102.92 59 ASN H CA 1
ATOM 3634 C C . ASN B 2 59 ? -10.741 -16.480 65.886 1.00 107.82 59 ASN H C 1
ATOM 3635 O O . ASN B 2 59 ? -11.340 -16.309 64.822 1.00 106.42 59 ASN H O 1
ATOM 3640 N N . VAL B 2 60 ? -10.673 -15.552 66.848 1.00 105.00 60 VAL H N 1
ATOM 3641 C CA . VAL B 2 60 ? -11.249 -14.210 66.743 1.00 103.71 60 VAL H CA 1
ATOM 3642 C C . VAL B 2 60 ? -10.127 -13.252 66.342 1.00 109.27 60 VAL H C 1
ATOM 3643 O O . VAL B 2 60 ? -9.025 -13.340 66.893 1.00 108.82 60 VAL H O 1
ATOM 3647 N N . HIS B 2 61 ? -10.406 -12.348 65.380 1.00 106.56 61 HIS H N 1
ATOM 3648 C CA . HIS B 2 61 ? -9.459 -11.336 64.899 1.00 107.77 61 HIS H CA 1
ATOM 3649 C C . HIS B 2 61 ? -9.028 -10.437 66.068 1.00 113.80 61 HIS H C 1
ATOM 3650 O O . HIS B 2 61 ? -9.852 -10.129 66.934 1.00 112.66 61 HIS H O 1
ATOM 3657 N N . GLU B 2 62 ? -7.733 -10.046 66.096 1.00 112.72 62 GLU H N 1
ATOM 3658 C CA . GLU B 2 62 ? -7.090 -9.215 67.130 1.00 114.04 62 GLU H CA 1
ATOM 3659 C C . GLU B 2 62 ? -7.884 -7.954 67.526 1.00 116.59 62 GLU H C 1
ATOM 3660 O O . GLU B 2 62 ? -7.901 -7.596 68.706 1.00 117.02 62 GLU H O 1
ATOM 3666 N N . LYS B 2 63 ? -8.546 -7.305 66.548 1.00 110.81 63 LYS H N 1
ATOM 3667 C CA . LYS B 2 63 ? -9.364 -6.104 66.733 1.00 110.02 63 LYS H CA 1
ATOM 3668 C C . LYS B 2 63 ? -10.567 -6.343 67.672 1.00 111.71 63 LYS H C 1
ATOM 3669 O O . LYS B 2 63 ? -10.947 -5.431 68.408 1.00 111.33 63 LYS H O 1
ATOM 3675 N N . PHE B 2 64 ? -11.150 -7.559 67.652 1.00 106.46 64 PHE H N 1
ATOM 3676 C CA . PHE B 2 64 ? -12.331 -7.910 68.450 1.00 105.20 64 PHE H CA 1
ATOM 3677 C C . PHE B 2 64 ? -12.081 -8.913 69.591 1.00 110.09 64 PHE H C 1
ATOM 3678 O O . PHE B 2 64 ? -12.978 -9.124 70.410 1.00 109.47 64 PHE H O 1
ATOM 3686 N N . LYS B 2 65 ? -10.875 -9.514 69.649 1.00 109.48 65 LYS H N 1
ATOM 3687 C CA . LYS B 2 65 ? -10.455 -10.527 70.631 1.00 111.00 65 LYS H CA 1
ATOM 3688 C C . LYS B 2 65 ? -10.771 -10.191 72.109 1.00 116.80 65 LYS H C 1
ATOM 3689 O O . LYS B 2 65 ? -11.176 -11.086 72.857 1.00 115.98 65 LYS H O 1
ATOM 3695 N N . ASP B 2 66 ? -10.590 -8.916 72.513 1.00 116.16 66 ASP H N 1
ATOM 3696 C CA . ASP B 2 66 ? -10.789 -8.433 73.886 1.00 118.26 66 ASP H CA 1
ATOM 3697 C C . ASP B 2 66 ? -12.237 -8.430 74.400 1.00 122.27 66 ASP H C 1
ATOM 3698 O O . ASP B 2 66 ? -12.440 -8.635 75.600 1.00 123.08 66 ASP H O 1
ATOM 3703 N N . ARG B 2 67 ? -13.228 -8.166 73.528 1.00 117.36 67 ARG H N 1
ATOM 3704 C CA . ARG B 2 67 ? -14.624 -8.069 73.964 1.00 116.31 67 ARG H CA 1
ATOM 3705 C C . ARG B 2 67 ? -15.615 -8.982 73.212 1.00 116.16 67 ARG H C 1
ATOM 3706 O O . ARG B 2 67 ? -16.734 -9.175 73.694 1.00 116.62 67 ARG H O 1
ATOM 3714 N N . PHE B 2 68 ? -15.217 -9.537 72.054 1.00 108.02 68 PHE H N 1
ATOM 3715 C CA . PHE B 2 68 ? -16.091 -10.411 71.266 1.00 106.27 68 PHE H CA 1
ATOM 3716 C C . PHE B 2 68 ? -15.703 -11.880 71.450 1.00 108.33 68 PHE H C 1
ATOM 3717 O O . PHE B 2 68 ? -14.521 -12.217 71.360 1.00 108.87 68 PHE H O 1
ATOM 3725 N N . THR B 2 69 ? -16.700 -12.743 71.738 1.00 102.45 69 THR H N 1
ATOM 3726 C CA . THR B 2 69 ? -16.502 -14.179 71.976 1.00 101.57 69 THR H CA 1
ATOM 3727 C C . THR B 2 69 ? -17.428 -15.036 71.103 1.00 103.66 69 THR H C 1
ATOM 3728 O O . THR B 2 69 ? -18.638 -14.799 71.070 1.00 103.90 69 THR H O 1
ATOM 3732 N N . ILE B 2 70 ? -16.852 -16.043 70.415 1.00 99.28 70 ILE H N 1
ATOM 3733 C CA . ILE B 2 70 ? -17.596 -16.964 69.550 1.00 99.17 70 ILE H CA 1
ATOM 3734 C C . ILE B 2 70 ? -17.677 -18.352 70.190 1.00 104.13 70 ILE H C 1
ATOM 3735 O O . ILE B 2 70 ? -16.652 -18.917 70.576 1.00 103.18 70 ILE H O 1
ATOM 3740 N N . SER B 2 71 ? -18.908 -18.881 70.311 1.00 101.77 71 SER H N 1
ATOM 3741 C C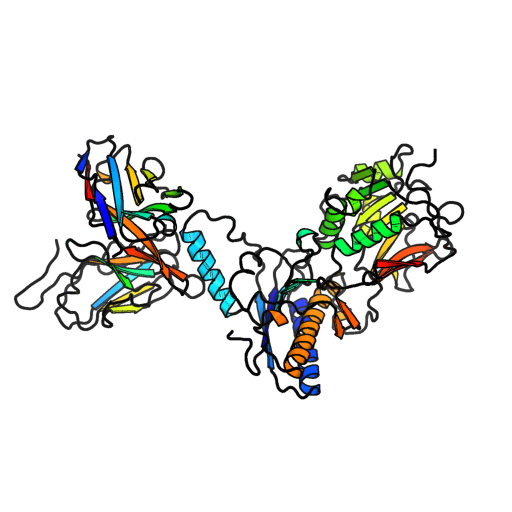A . SER B 2 71 ? -19.207 -20.183 70.910 1.00 102.94 71 SER H CA 1
ATOM 3742 C C . SER B 2 71 ? -20.218 -20.976 70.072 1.00 107.99 71 SER H C 1
ATOM 3743 O O . SER B 2 71 ? -20.835 -20.416 69.166 1.00 106.38 71 SER H O 1
ATOM 3746 N N . VAL B 2 72 ? -20.377 -22.282 70.369 1.00 105.72 72 VAL H N 1
ATOM 3747 C CA . VAL B 2 72 ? -21.324 -23.169 69.680 1.00 105.95 72 VAL H CA 1
ATOM 3748 C C . VAL B 2 72 ? -22.100 -24.074 70.637 1.00 110.36 72 VAL H C 1
ATOM 3749 O O . VAL B 2 72 ? -21.579 -24.467 71.684 1.00 109.12 72 VAL H O 1
ATOM 3753 N N . ASP B 2 73 ? -23.334 -24.430 70.244 1.00 109.07 73 ASP H N 1
ATOM 3754 C CA . ASP B 2 73 ? -24.195 -25.380 70.942 1.00 110.45 73 ASP H CA 1
ATOM 3755 C C . ASP B 2 73 ? -24.441 -26.489 69.917 1.00 116.50 73 ASP H C 1
ATOM 3756 O O . ASP B 2 73 ? -25.283 -26.339 69.026 1.00 116.17 73 ASP H O 1
ATOM 3761 N N . LYS B 2 74 ? -23.639 -27.568 70.004 1.00 114.39 74 LYS H N 1
ATOM 3762 C CA . LYS B 2 74 ? -23.678 -28.725 69.099 1.00 115.01 74 LYS H CA 1
ATOM 3763 C C . LYS B 2 74 ? -25.045 -29.411 69.052 1.00 120.16 74 LYS H C 1
ATOM 3764 O O . LYS B 2 74 ? -25.469 -29.849 67.979 1.00 119.29 74 LYS H O 1
ATOM 3770 N N . ALA B 2 75 ? -25.733 -29.486 70.208 1.00 117.88 75 ALA H N 1
ATOM 3771 C CA . ALA B 2 75 ? -27.066 -30.078 70.345 1.00 119.10 75 ALA H CA 1
ATOM 3772 C C . ALA B 2 75 ? -28.126 -29.225 69.639 1.00 122.36 75 ALA H C 1
ATOM 3773 O O . ALA B 2 75 ? -29.073 -29.774 69.072 1.00 122.54 75 ALA H O 1
ATOM 3775 N N . LYS B 2 76 ? -27.957 -27.889 69.671 1.00 117.45 76 LYS H N 1
ATOM 3776 C CA . LYS B 2 76 ? -28.864 -26.925 69.045 1.00 116.32 76 LYS H CA 1
ATOM 3777 C C . LYS B 2 76 ? -28.497 -26.611 67.588 1.00 117.10 76 LYS H C 1
ATOM 3778 O O . LYS B 2 76 ? -29.268 -25.921 66.912 1.00 115.73 76 LYS H O 1
ATOM 3784 N N . ASN B 2 77 ? -27.326 -27.123 67.107 1.00 112.27 77 ASN H N 1
ATOM 3785 C CA . ASN B 2 77 ? -26.787 -26.913 65.751 1.00 110.26 77 ASN H CA 1
ATOM 3786 C C . ASN B 2 77 ? -26.678 -25.395 65.484 1.00 110.22 77 ASN H C 1
ATOM 3787 O O . ASN B 2 77 ? -27.108 -24.912 64.436 1.00 108.37 77 ASN H O 1
ATOM 3792 N N . SER B 2 78 ? -26.150 -24.641 66.473 1.00 106.29 78 SER H N 1
ATOM 3793 C CA . SER B 2 78 ? -26.067 -23.184 66.396 1.00 104.73 78 SER H CA 1
ATOM 3794 C C . SER B 2 78 ? -24.747 -22.583 66.865 1.00 107.01 78 SER H C 1
ATOM 3795 O O . SER B 2 78 ? -24.104 -23.113 67.770 1.00 106.57 78 SER H O 1
ATOM 3798 N N . ALA B 2 79 ? -24.370 -21.452 66.247 1.00 102.20 79 ALA H N 1
ATOM 3799 C CA . ALA B 2 79 ? -23.182 -20.658 66.561 1.00 101.13 79 ALA H CA 1
ATOM 3800 C C . ALA B 2 79 ? -23.636 -19.348 67.212 1.00 104.00 79 ALA H C 1
ATOM 3801 O O . ALA B 2 79 ? -24.742 -18.886 66.932 1.00 103.61 79 ALA H O 1
ATOM 3803 N N . TYR B 2 80 ? -22.806 -18.762 68.094 1.00 100.67 80 TYR H N 1
ATOM 3804 C CA . TYR B 2 80 ? -23.162 -17.530 68.803 1.00 100.19 80 TYR H CA 1
ATOM 3805 C C . TYR B 2 80 ? -22.041 -16.509 68.845 1.00 102.12 80 TYR H C 1
ATOM 3806 O O . TYR B 2 80 ? -20.872 -16.885 68.909 1.00 99.50 80 TYR H O 1
ATOM 3815 N N . LEU B 2 81 ? -22.406 -15.215 68.851 1.00 99.48 81 LEU H N 1
ATOM 3816 C CA . LEU B 2 81 ? -21.465 -14.100 68.951 1.00 98.50 81 LEU H CA 1
ATOM 3817 C C . LEU B 2 81 ? -21.812 -13.224 70.153 1.00 103.46 81 LEU H C 1
ATOM 3818 O O . LEU B 2 81 ? -22.777 -12.453 70.115 1.00 102.97 81 LEU H O 1
ATOM 3823 N N . GLN B 2 82 ? -21.034 -13.379 71.234 1.00 100.96 82 GLN H N 1
ATOM 3824 C CA . GLN B 2 82 ? -21.196 -12.601 72.454 1.00 102.30 82 GLN H CA 1
ATOM 3825 C C . GLN B 2 82 ? -20.367 -11.333 72.304 1.00 105.18 82 GLN H C 1
ATOM 3826 O O . GLN B 2 82 ? -19.141 -11.400 72.181 1.00 103.97 82 GLN H O 1
ATOM 3832 N N . MET B 2 83 ? -21.047 -10.184 72.264 1.00 102.64 83 MET H N 1
ATOM 3833 C CA . MET B 2 83 ? -20.413 -8.881 72.116 1.00 102.99 83 MET H CA 1
ATOM 3834 C C . MET B 2 83 ? -20.546 -8.114 73.417 1.00 110.53 83 MET H C 1
ATOM 3835 O O . MET B 2 83 ? -21.655 -7.951 73.923 1.00 110.97 83 MET H O 1
ATOM 3840 N N . ASN B 2 84 ? -19.412 -7.675 73.973 1.00 108.23 84 ASN H N 1
ATOM 3841 C CA . ASN B 2 84 ? -19.366 -6.925 75.228 1.00 109.72 84 ASN H CA 1
ATOM 3842 C C . ASN B 2 84 ? -18.758 -5.541 75.007 1.00 114.36 84 ASN H C 1
ATOM 3843 O O . ASN B 2 84 ? -18.093 -5.323 73.992 1.00 113.92 84 ASN H O 1
ATOM 3848 N N . SER B 2 85 ? -19.011 -4.602 75.948 1.00 110.50 85 SER H N 1
ATOM 3849 C CA . SER B 2 85 ? -18.525 -3.213 75.934 1.00 111.17 85 SER H CA 1
ATOM 3850 C C . SER B 2 85 ? -18.759 -2.532 74.570 1.00 112.99 85 SER H C 1
ATOM 3851 O O . SER B 2 85 ? -17.836 -1.964 73.978 1.00 112.95 85 SER H O 1
ATOM 3854 N N . LEU B 2 86 ? -20.005 -2.629 74.072 1.00 108.16 86 LEU H N 1
ATOM 3855 C CA . LEU B 2 86 ? -20.441 -2.094 72.783 1.00 106.67 86 LEU H CA 1
ATOM 3856 C C . LEU B 2 86 ? -20.362 -0.570 72.690 1.00 113.56 86 LEU H C 1
ATOM 3857 O O . LEU B 2 86 ? -20.713 0.132 73.638 1.00 113.80 86 LEU H O 1
ATOM 3862 N N . ARG B 2 87 ? -19.873 -0.075 71.542 1.00 111.07 87 ARG H N 1
ATOM 3863 C CA . ARG B 2 87 ? -19.703 1.348 71.234 1.00 112.33 87 ARG H CA 1
ATOM 3864 C C . ARG B 2 87 ? -20.478 1.691 69.956 1.00 115.29 87 ARG H C 1
ATOM 3865 O O . ARG B 2 87 ? -20.907 0.779 69.248 1.00 114.27 87 ARG H O 1
ATOM 3873 N N . ALA B 2 88 ? -20.640 3.000 69.651 1.00 112.17 88 ALA H N 1
ATOM 3874 C CA . ALA B 2 88 ? -21.343 3.506 68.458 1.00 112.13 88 ALA H CA 1
ATOM 3875 C C . ALA B 2 88 ? -20.742 2.993 67.137 1.00 115.95 88 ALA H C 1
ATOM 3876 O O . ALA B 2 88 ? -21.436 2.960 66.120 1.00 116.12 88 ALA H O 1
ATOM 3878 N N . GLU B 2 89 ? -19.460 2.577 67.171 1.00 111.78 89 GLU H N 1
ATOM 3879 C CA . GLU B 2 89 ? -18.700 2.032 66.042 1.00 110.29 89 GLU H CA 1
ATOM 3880 C C . GLU B 2 89 ? -19.103 0.583 65.732 1.00 109.56 89 GLU H C 1
ATOM 3881 O O . GLU B 2 89 ? -18.782 0.083 64.652 1.00 108.05 89 GLU H O 1
ATOM 3887 N N . ASP B 2 90 ? -19.808 -0.083 66.674 1.00 103.37 90 ASP H N 1
ATOM 3888 C CA . ASP B 2 90 ? -20.289 -1.460 66.527 1.00 101.35 90 ASP H CA 1
ATOM 3889 C C . ASP B 2 90 ? -21.674 -1.530 65.866 1.00 103.27 90 ASP H C 1
ATOM 3890 O O . ASP B 2 90 ? -22.191 -2.631 65.652 1.00 102.22 90 ASP H O 1
ATOM 3895 N N . THR B 2 91 ? -22.263 -0.357 65.529 1.00 99.68 91 THR H N 1
ATOM 3896 C CA . THR B 2 91 ? -23.560 -0.250 64.854 1.00 98.33 91 THR H CA 1
ATOM 3897 C C . THR B 2 91 ? -23.387 -0.763 63.418 1.00 99.68 91 THR H C 1
ATOM 3898 O O . THR B 2 91 ? -22.793 -0.075 62.581 1.00 99.01 91 THR H O 1
ATOM 3902 N N . ALA B 2 92 ? -23.853 -2.007 63.167 1.00 94.36 92 ALA H N 1
ATOM 3903 C CA . ALA B 2 92 ? -23.732 -2.698 61.879 1.00 93.86 92 ALA H CA 1
ATOM 3904 C C . ALA B 2 92 ? -24.757 -3.830 61.696 1.00 96.58 92 ALA H C 1
ATOM 3905 O O . ALA B 2 92 ? -25.442 -4.215 62.647 1.00 96.70 92 ALA H O 1
ATOM 3907 N N . VAL B 2 93 ? -24.849 -4.354 60.458 1.00 93.72 93 VAL H N 1
ATOM 3908 C CA . VAL B 2 93 ? -25.677 -5.499 60.080 1.00 93.15 93 VAL H CA 1
ATOM 3909 C C . VAL B 2 93 ? -24.739 -6.695 60.255 1.00 97.49 93 VAL H C 1
ATOM 3910 O O . VAL B 2 93 ? -23.722 -6.791 59.562 1.00 96.54 93 VAL H O 1
ATOM 3914 N N . TYR B 2 94 ? -25.047 -7.568 61.211 1.00 94.23 94 TYR H N 1
ATOM 3915 C CA . TYR B 2 94 ? -24.198 -8.717 61.493 1.00 93.47 94 TYR H CA 1
ATOM 3916 C C . TYR B 2 94 ? -24.664 -9.961 60.759 1.00 97.50 94 TYR H C 1
ATOM 3917 O O . TYR B 2 94 ? -25.864 -10.228 60.706 1.00 95.56 94 TYR H O 1
ATOM 3926 N N . TYR B 2 95 ? -23.709 -10.687 60.150 1.00 93.19 95 TYR H N 1
ATOM 3927 C CA . TYR B 2 95 ? -23.941 -11.903 59.371 1.00 92.58 95 TYR H CA 1
ATOM 3928 C C . TYR B 2 95 ? -23.176 -13.088 59.926 1.00 98.25 95 TYR H C 1
ATOM 3929 O O . TYR B 2 95 ? -22.055 -12.931 60.411 1.00 96.19 95 TYR H O 1
ATOM 3938 N N . CYS B 2 96 ? -23.761 -14.282 59.794 1.00 96.95 96 CYS H N 1
ATOM 3939 C CA . CYS B 2 96 ? -23.107 -15.537 60.137 1.00 97.46 96 CYS H CA 1
ATOM 3940 C C . CYS B 2 96 ? -22.984 -16.325 58.836 1.00 99.45 96 CYS H C 1
ATOM 3941 O O . CYS B 2 96 ? -23.930 -16.357 58.042 1.00 98.51 96 CYS H O 1
ATOM 3944 N N . THR B 2 97 ? -21.791 -16.859 58.564 1.00 95.08 97 THR H N 1
ATOM 3945 C CA . THR B 2 97 ? -21.521 -17.580 57.319 1.00 93.83 97 THR H CA 1
ATOM 3946 C C . THR B 2 97 ? -20.587 -18.774 57.557 1.00 97.93 97 THR H C 1
ATOM 3947 O O . THR B 2 97 ? -19.979 -18.877 58.620 1.00 98.41 97 THR H O 1
ATOM 3951 N N . ARG B 2 98 ? -20.506 -19.690 56.580 1.00 96.98 98 ARG H N 1
ATOM 3952 C CA . ARG B 2 98 ? -19.673 -20.892 56.667 1.00 96.64 98 ARG H CA 1
ATOM 3953 C C . ARG B 2 98 ? -18.701 -21.020 55.495 1.00 97.76 98 ARG H C 1
ATOM 3954 O O . ARG B 2 98 ? -19.018 -20.582 54.386 1.00 96.32 98 ARG H O 1
ATOM 3962 N N . THR B 2 99 ? -17.530 -21.639 55.738 1.00 93.33 99 THR H N 1
ATOM 3963 C CA . THR B 2 99 ? -16.533 -21.874 54.691 1.00 94.21 99 THR H CA 1
ATOM 3964 C C . THR B 2 99 ? -16.584 -23.305 54.184 1.00 100.26 99 THR H C 1
ATOM 3965 O O . THR B 2 99 ? -16.686 -24.243 54.976 1.00 98.75 99 THR H O 1
ATOM 3969 N N . ILE B 2 100 ? -16.524 -23.458 52.854 1.00 99.47 100 ILE H N 1
ATOM 3970 C CA . ILE B 2 100 ? -16.562 -24.743 52.160 1.00 101.21 100 ILE H CA 1
ATOM 3971 C C . ILE B 2 100 ? -15.303 -24.915 51.327 1.00 102.08 100 ILE H C 1
ATOM 3972 O O . ILE B 2 100 ? -14.904 -23.990 50.624 1.00 100.74 100 ILE H O 1
ATOM 3977 N N . THR B 2 101 ? -14.695 -26.105 51.397 1.00 97.09 101 THR H N 1
ATOM 3978 C CA . THR B 2 101 ? -13.507 -26.442 50.622 1.00 97.19 101 THR H CA 1
ATOM 3979 C C . THR B 2 101 ? -13.932 -27.267 49.403 1.00 104.62 101 THR H C 1
ATOM 3980 O O . THR B 2 101 ? -14.633 -28.273 49.553 1.00 105.30 101 THR H O 1
ATOM 3984 N N . THR B 2 102 ? -13.515 -26.832 48.199 1.00 102.05 102 THR H N 1
ATOM 3985 C CA . THR B 2 102 ? -13.820 -27.525 46.941 1.00 103.90 102 THR H CA 1
ATOM 3986 C C . THR B 2 102 ? -12.911 -28.752 46.776 1.00 111.04 102 THR H C 1
ATOM 3987 O O . THR B 2 102 ? -12.013 -28.970 47.596 1.00 110.80 102 THR H O 1
ATOM 3991 N N . THR B 2 103 ? -13.139 -29.540 45.704 1.00 110.34 103 THR H N 1
ATOM 3992 C CA . THR B 2 103 ? -12.352 -30.729 45.358 1.00 111.69 103 THR H CA 1
ATOM 3993 C C . THR B 2 103 ? -10.891 -30.325 45.084 1.00 113.99 103 THR H C 1
ATOM 3994 O O . THR B 2 103 ? -9.974 -31.076 45.418 1.00 114.63 103 THR H O 1
ATOM 3998 N N . GLU B 2 104 ? -10.688 -29.117 44.529 1.00 108.60 104 GLU H N 1
ATOM 3999 C CA . GLU B 2 104 ? -9.372 -28.572 44.195 1.00 107.07 104 GLU H CA 1
ATOM 4000 C C . GLU B 2 104 ? -8.668 -27.859 45.374 1.00 106.16 104 GLU H C 1
ATOM 4001 O O . GLU B 2 104 ? -7.539 -27.388 45.216 1.00 105.97 104 GLU H O 1
ATOM 4007 N N . GLY B 2 105 ? -9.322 -27.819 46.537 1.00 101.70 105 GLY H N 1
ATOM 4008 C CA . GLY B 2 105 ? -8.773 -27.248 47.764 1.00 100.30 105 GLY H CA 1
ATOM 4009 C C . GLY B 2 105 ? -8.967 -25.763 48.007 1.00 104.13 105 GLY H C 1
ATOM 4010 O O . GLY B 2 105 ? -8.248 -25.188 48.830 1.00 102.23 105 GLY H O 1
ATOM 4011 N N . TYR B 2 106 ? -9.942 -25.134 47.318 1.00 100.63 106 TYR H N 1
ATOM 4012 C CA . TYR B 2 106 ? -10.236 -23.706 47.478 1.00 98.17 106 TYR H CA 1
ATOM 4013 C C . TYR B 2 106 ? -11.369 -23.484 48.476 1.00 100.84 106 TYR H C 1
ATOM 4014 O O . TYR B 2 106 ? -12.427 -24.105 48.349 1.00 100.91 106 TYR H O 1
ATOM 4023 N N . TRP B 2 107 ? -11.141 -22.607 49.473 1.00 96.10 107 TRP H N 1
ATOM 4024 C CA . TRP B 2 107 ? -12.121 -22.302 50.516 1.00 95.51 107 TRP H CA 1
ATOM 4025 C C . TRP B 2 107 ? -12.614 -20.853 50.463 1.00 97.10 107 TRP H C 1
ATOM 4026 O O . TRP B 2 107 ? -11.837 -19.943 50.161 1.00 95.69 107 TRP H O 1
ATOM 4037 N N . PHE B 2 108 ? -13.921 -20.657 50.750 1.00 93.89 108 PHE H N 1
ATOM 4038 C CA . PHE B 2 108 ? -14.634 -19.373 50.700 1.00 93.76 108 PHE H CA 1
ATOM 4039 C C . PHE B 2 108 ? -15.987 -19.465 51.411 1.00 99.53 108 PHE H C 1
ATOM 4040 O O . PHE B 2 108 ? -16.476 -20.569 51.658 1.00 99.09 108 PHE H O 1
ATOM 4048 N N . PHE B 2 109 ? -16.631 -18.307 51.655 1.00 96.10 109 PHE H N 1
ATOM 4049 C CA . PHE B 2 109 ? -17.970 -18.246 52.241 1.00 94.08 109 PHE H CA 1
ATOM 4050 C C . PHE B 2 109 ? -18.970 -18.566 51.125 1.00 99.51 109 PHE H C 1
ATOM 4051 O O . PHE B 2 109 ? -18.912 -17.942 50.062 1.00 94.99 109 PHE H O 1
ATOM 4059 N N . ASP B 2 110 ? -19.858 -19.549 51.341 1.00 98.17 110 ASP H N 1
ATOM 4060 C CA . ASP B 2 110 ? -20.835 -19.930 50.318 1.00 99.90 110 ASP H CA 1
ATOM 4061 C C . ASP B 2 110 ? -22.274 -19.584 50.707 1.00 106.26 110 ASP H C 1
ATOM 4062 O O . ASP B 2 110 ? -23.000 -19.017 49.891 1.00 109.38 110 ASP H O 1
ATOM 4067 N N . VAL B 2 111 ? -22.678 -19.928 51.944 1.00 100.62 111 VAL H N 1
ATOM 4068 C CA . VAL B 2 111 ? -24.022 -19.699 52.478 1.00 99.53 111 VAL H CA 1
ATOM 4069 C C . VAL B 2 111 ? -23.940 -18.707 53.641 1.00 98.88 111 VAL H C 1
ATOM 4070 O O . VAL B 2 111 ? -23.083 -18.843 54.518 1.00 97.17 111 VAL H O 1
ATOM 4074 N N . TRP B 2 112 ? -24.820 -17.695 53.618 1.00 95.18 112 TRP H N 1
ATOM 4075 C CA . TRP B 2 112 ? -24.888 -16.626 54.612 1.00 94.41 112 TRP H CA 1
ATOM 4076 C C . TRP B 2 112 ? -26.271 -16.550 55.242 1.00 99.26 112 TRP H C 1
ATOM 4077 O O . TRP B 2 112 ? -27.257 -16.957 54.626 1.00 98.70 112 TRP H O 1
ATOM 4088 N N . GLY B 2 113 ? -26.332 -15.968 56.438 1.00 97.64 113 GLY H N 1
ATOM 4089 C CA . GLY B 2 113 ? -27.584 -15.717 57.139 1.00 98.57 113 GLY H CA 1
ATOM 4090 C C . GLY B 2 113 ? -28.277 -14.514 56.528 1.00 101.49 113 GLY H C 1
ATOM 4091 O O . GLY B 2 113 ? -27.665 -13.788 55.737 1.00 101.38 113 GLY H O 1
ATOM 4092 N N . GLN B 2 114 ? -29.556 -14.283 56.884 1.00 96.66 114 GLN H N 1
ATOM 4093 C CA . GLN B 2 114 ? -30.315 -13.145 56.347 1.00 96.46 114 GLN H CA 1
ATOM 4094 C C . GLN B 2 114 ? -29.797 -11.791 56.869 1.00 97.21 114 GLN H C 1
ATOM 4095 O O . GLN B 2 114 ? -30.036 -10.753 56.243 1.00 97.22 114 GLN H O 1
ATOM 4101 N N . GLY B 2 115 ? -29.077 -11.834 57.990 1.00 92.14 115 GLY H N 1
ATOM 4102 C CA . GLY B 2 115 ? -28.508 -10.665 58.640 1.00 92.00 115 GLY H CA 1
ATOM 4103 C C . GLY B 2 115 ? -29.389 -10.145 59.755 1.00 98.22 115 GLY H C 1
ATOM 4104 O O . GLY B 2 115 ? -30.615 -10.282 59.699 1.00 98.07 115 GLY H O 1
ATOM 4105 N N . THR B 2 116 ? -28.764 -9.555 60.786 1.00 96.65 116 THR H N 1
ATOM 4106 C CA . THR B 2 116 ? -29.469 -8.975 61.929 1.00 97.31 116 THR H CA 1
ATOM 4107 C C . THR B 2 116 ? -28.790 -7.654 62.321 1.00 99.65 116 THR H C 1
ATOM 4108 O O . THR B 2 116 ? -27.566 -7.600 62.477 1.00 97.70 116 THR H O 1
ATOM 4112 N N . LEU B 2 117 ? -29.586 -6.579 62.402 1.00 96.29 117 LEU H N 1
ATOM 4113 C CA . LEU B 2 117 ? -29.091 -5.241 62.714 1.00 95.55 117 LEU H CA 1
ATOM 4114 C C . LEU B 2 117 ? -28.879 -5.027 64.208 1.00 100.33 117 LEU H C 1
ATOM 41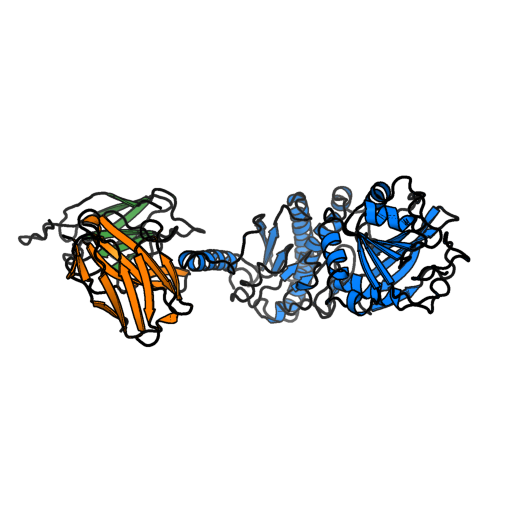15 O O . LEU B 2 117 ? -29.760 -5.336 65.011 1.00 99.39 117 LEU H O 1
ATOM 4120 N N . VAL B 2 118 ? -27.700 -4.491 64.563 1.00 98.62 118 VAL H N 1
ATOM 4121 C CA . VAL B 2 118 ? -27.304 -4.153 65.930 1.00 99.38 118 VAL H CA 1
ATOM 4122 C C . VAL B 2 118 ? -27.068 -2.636 65.946 1.00 104.17 118 VAL H C 1
ATOM 4123 O O . VAL B 2 118 ? -26.221 -2.147 65.197 1.00 102.51 118 VAL H O 1
ATOM 4127 N N . THR B 2 119 ? -27.851 -1.893 66.754 1.00 101.92 119 THR H N 1
ATOM 4128 C CA . THR B 2 119 ? -27.752 -0.432 66.853 1.00 103.06 119 THR H CA 1
ATOM 4129 C C . THR B 2 119 ? -27.298 -0.003 68.251 1.00 109.55 119 THR H C 1
ATOM 4130 O O . THR B 2 119 ? -27.943 -0.349 69.243 1.00 109.62 119 THR H O 1
ATOM 4134 N N . VAL B 2 120 ? -26.184 0.751 68.319 1.00 107.18 120 VAL H N 1
ATOM 4135 C CA . VAL B 2 120 ? -25.618 1.236 69.582 1.00 109.03 120 VAL H CA 1
ATOM 4136 C C . VAL B 2 120 ? -25.780 2.761 69.706 1.00 115.66 120 VAL H C 1
ATOM 4137 O O . VAL B 2 120 ? -25.154 3.515 68.956 1.00 116.05 120 VAL H O 1
ATOM 4141 N N . SER B 2 121 ? -26.640 3.196 70.652 1.00 113.68 121 SER H N 1
ATOM 4142 C CA . SER B 2 121 ? -26.931 4.602 70.956 1.00 150.51 121 SER H CA 1
ATOM 4143 C C . SER B 2 121 ? -27.485 4.755 72.375 1.00 160.26 121 SER H C 1
ATOM 4144 O O . SER B 2 121 ? -28.323 3.962 72.806 1.00 119.13 121 SER H O 1
ATOM 4147 N N . ASP C 3 1 ? -3.027 -7.194 58.219 1.00 103.31 1 ASP L N 1
ATOM 4148 C CA . ASP C 3 1 ? -4.096 -7.595 57.308 1.00 102.28 1 ASP L CA 1
ATOM 4149 C C . ASP C 3 1 ? -3.823 -7.177 55.867 1.00 101.74 1 ASP L C 1
ATOM 4150 O O . ASP C 3 1 ? -3.247 -6.110 55.632 1.00 101.46 1 ASP L O 1
ATOM 4155 N N . ILE C 3 2 ? -4.270 -8.006 54.901 1.00 95.45 2 ILE L N 1
ATOM 4156 C CA . ILE C 3 2 ? -4.137 -7.719 53.472 1.00 92.66 2 ILE L CA 1
ATOM 4157 C C . ILE C 3 2 ? -5.264 -6.757 53.102 1.00 96.74 2 ILE L C 1
ATOM 4158 O O . ILE C 3 2 ? -6.436 -7.140 53.152 1.00 94.70 2 ILE L O 1
ATOM 4163 N N . GLN C 3 3 ? -4.914 -5.505 52.770 1.00 94.79 3 GLN L N 1
ATOM 4164 C CA . GLN C 3 3 ? -5.901 -4.490 52.403 1.00 94.70 3 GLN L CA 1
ATOM 4165 C C . GLN C 3 3 ? -6.264 -4.600 50.929 1.00 95.53 3 GLN L C 1
ATOM 4166 O O . GLN C 3 3 ? -5.376 -4.651 50.077 1.00 93.92 3 GLN L O 1
ATOM 4172 N N . LEU C 3 4 ? -7.573 -4.631 50.636 1.00 91.62 4 LEU L N 1
ATOM 4173 C CA . LEU C 3 4 ? -8.083 -4.711 49.273 1.00 90.27 4 LEU L CA 1
ATOM 4174 C C . LEU C 3 4 ? -8.747 -3.397 48.902 1.00 93.40 4 LEU L C 1
ATOM 4175 O O . LEU C 3 4 ? -9.677 -2.957 49.582 1.00 90.50 4 LEU L O 1
ATOM 4180 N N . THR C 3 5 ? -8.245 -2.755 47.840 1.00 89.38 5 THR L N 1
ATOM 4181 C CA . THR C 3 5 ? -8.767 -1.485 47.353 1.00 89.27 5 THR L CA 1
ATOM 4182 C C . THR C 3 5 ? -9.399 -1.663 45.986 1.00 93.25 5 THR L C 1
ATOM 4183 O O . THR C 3 5 ? -8.737 -2.087 45.038 1.00 92.46 5 THR L O 1
ATOM 4187 N N . GLN C 3 6 ? -10.683 -1.322 45.893 1.00 89.79 6 GLN L N 1
ATOM 4188 C CA . GLN C 3 6 ? -11.460 -1.436 44.669 1.00 89.65 6 GLN L CA 1
ATOM 4189 C C . GLN C 3 6 ? -11.515 -0.130 43.895 1.00 93.95 6 GLN L C 1
ATOM 4190 O O . GLN C 3 6 ? -11.405 0.945 44.484 1.00 94.74 6 GLN L O 1
ATOM 4196 N N . SER C 3 7 ? -11.670 -0.230 42.568 1.00 90.10 7 SER L N 1
ATOM 4197 C CA . SER C 3 7 ? -11.771 0.920 41.677 1.00 89.72 7 SER L CA 1
ATOM 4198 C C . SER C 3 7 ? -12.719 0.609 40.509 1.00 92.77 7 SER L C 1
ATOM 4199 O O . SER C 3 7 ? -12.558 -0.428 39.860 1.00 92.07 7 SER L O 1
ATOM 4202 N N . PRO C 3 8 ? -13.735 1.460 40.237 1.00 89.51 8 PRO L N 1
ATOM 4203 C CA . PRO C 3 8 ? -14.069 2.721 40.922 1.00 89.86 8 PRO L CA 1
ATOM 4204 C C . PRO C 3 8 ? -14.870 2.487 42.203 1.00 93.91 8 PRO L C 1
ATOM 4205 O O . PRO C 3 8 ? -15.080 1.337 42.582 1.00 91.31 8 PRO L O 1
ATOM 4209 N N . SER C 3 9 ? -15.291 3.568 42.881 1.00 92.46 9 SER L N 1
ATOM 4210 C CA . SER C 3 9 ? -16.113 3.471 44.088 1.00 92.39 9 SER L CA 1
ATOM 4211 C C . SER C 3 9 ? -17.552 3.151 43.679 1.00 95.74 9 SER L C 1
ATOM 4212 O O . SER C 3 9 ? -18.236 2.400 44.373 1.00 93.83 9 SER L O 1
ATOM 4215 N N . SER C 3 10 ? -17.991 3.713 42.531 1.00 92.38 10 SER L N 1
ATOM 4216 C CA . SER C 3 10 ? -19.305 3.515 41.917 1.00 92.67 10 SER L CA 1
ATOM 4217 C C . SER C 3 10 ? -19.237 3.792 40.412 1.00 95.25 10 SER L C 1
ATOM 4218 O O . SER C 3 10 ? -18.419 4.606 39.976 1.00 94.73 10 SER L O 1
ATOM 4221 N N . LEU C 3 11 ? -20.090 3.114 39.620 1.00 91.08 11 LEU L N 1
ATOM 4222 C CA . LEU C 3 11 ? -20.139 3.282 38.163 1.00 91.87 11 LEU L CA 1
ATOM 4223 C C . LEU C 3 11 ? -21.537 3.029 37.582 1.00 97.27 11 LEU L C 1
ATOM 4224 O O . LEU C 3 11 ? -22.316 2.266 38.157 1.00 96.53 11 LEU L O 1
ATOM 4229 N N . SER C 3 12 ? -21.848 3.685 36.446 1.00 94.33 12 SER L N 1
ATOM 4230 C CA . SER C 3 12 ? -23.128 3.563 35.750 1.00 93.79 12 SER L CA 1
ATOM 4231 C C . SER C 3 12 ? -22.952 3.107 34.305 1.00 97.44 12 SER L C 1
ATOM 4232 O O . SER C 3 12 ? -22.058 3.593 33.615 1.00 94.99 12 SER L O 1
ATOM 4235 N N . ALA C 3 13 ? -23.816 2.185 33.850 1.00 96.08 13 ALA L N 1
ATOM 4236 C CA . ALA C 3 13 ? -23.826 1.621 32.495 1.00 96.31 13 ALA L CA 1
ATOM 4237 C C . ALA C 3 13 ? -25.230 1.140 32.094 1.00 102.56 13 ALA L C 1
ATOM 4238 O O . ALA C 3 13 ? -26.098 0.997 32.947 1.00 101.99 13 ALA L O 1
ATOM 4240 N N . SER C 3 14 ? -25.456 0.893 30.799 1.00 99.96 14 SER L N 1
ATOM 4241 C CA . SER C 3 14 ? -26.751 0.424 30.298 1.00 100.33 14 SER L CA 1
ATOM 4242 C C . SER C 3 14 ? -26.789 -1.097 30.152 1.00 103.45 14 SER L C 1
ATOM 4243 O O . SER C 3 14 ? -25.746 -1.751 30.229 1.00 100.54 14 SER L O 1
ATOM 4246 N N . VAL C 3 15 ? -27.996 -1.654 29.930 1.00 103.05 15 VAL L N 1
ATOM 4247 C CA . VAL C 3 15 ? -28.209 -3.086 29.716 1.00 102.92 15 VAL L CA 1
ATOM 4248 C C . VAL C 3 15 ? -27.591 -3.458 28.358 1.00 105.85 15 VAL L C 1
ATOM 4249 O O . VAL C 3 15 ? -27.920 -2.846 27.339 1.00 104.91 15 VAL L O 1
ATOM 4253 N N . GLY C 3 16 ? -26.660 -4.406 28.386 1.00 102.37 16 GLY L N 1
ATOM 4254 C CA . GLY C 3 16 ? -25.943 -4.889 27.211 1.00 101.99 16 GLY L CA 1
ATOM 4255 C C . GLY C 3 16 ? -24.494 -4.449 27.152 1.00 103.69 16 GLY L C 1
ATOM 4256 O O . GLY C 3 16 ? -23.731 -4.963 26.329 1.00 104.39 16 GLY L O 1
ATOM 4257 N N . ASP C 3 17 ? -24.105 -3.489 28.021 1.00 99.03 17 ASP L N 1
ATOM 4258 C CA . ASP C 3 17 ? -22.745 -2.947 28.100 1.00 98.40 17 ASP L CA 1
ATOM 4259 C C . ASP C 3 17 ? -21.768 -3.906 28.773 1.00 100.09 17 ASP L C 1
ATOM 4260 O O . ASP C 3 17 ? -22.180 -4.806 29.512 1.00 99.67 17 ASP L O 1
ATOM 4265 N N . ARG C 3 18 ? -20.466 -3.689 28.523 1.00 95.76 18 ARG L N 1
ATOM 4266 C CA . ARG C 3 18 ? -19.365 -4.444 29.118 1.00 94.92 18 ARG L CA 1
ATOM 4267 C C . ARG C 3 18 ? -18.754 -3.545 30.190 1.00 98.60 18 ARG L C 1
ATOM 4268 O O . ARG C 3 18 ? -18.452 -2.381 29.917 1.00 99.22 18 ARG L O 1
ATOM 4276 N N . VAL C 3 19 ? -18.625 -4.063 31.418 1.00 93.66 19 VAL L N 1
ATOM 4277 C CA . VAL C 3 19 ? -18.127 -3.299 32.560 1.00 93.76 19 VAL L CA 1
ATOM 4278 C C . VAL C 3 19 ? -16.930 -3.993 33.236 1.00 94.99 19 VAL L C 1
ATOM 4279 O O . VAL C 3 19 ? -16.825 -5.222 33.208 1.00 93.01 19 VAL L O 1
ATOM 4283 N N . THR C 3 20 ? -16.018 -3.188 33.816 1.00 92.54 20 THR L N 1
ATOM 4284 C CA . THR C 3 20 ? -14.812 -3.666 34.486 1.00 92.80 20 THR L CA 1
ATOM 4285 C C . THR C 3 20 ? -14.653 -3.026 35.880 1.00 96.33 20 THR L C 1
ATOM 4286 O O . THR C 3 20 ? -14.770 -1.806 36.025 1.00 95.85 20 THR L O 1
ATOM 4290 N N . ILE C 3 21 ? -14.397 -3.875 36.895 1.00 90.82 21 ILE L N 1
ATOM 4291 C CA . ILE C 3 21 ? -14.156 -3.497 38.290 1.00 90.28 21 ILE L CA 1
ATOM 4292 C C . ILE C 3 21 ? -12.800 -4.084 38.688 1.00 92.63 21 ILE L C 1
ATOM 4293 O O . ILE C 3 21 ? -12.592 -5.289 38.548 1.00 89.48 21 ILE L O 1
ATOM 4298 N N . THR C 3 22 ? -11.881 -3.232 39.166 1.00 89.27 22 THR L N 1
ATOM 4299 C CA . THR C 3 22 ? -10.532 -3.644 39.567 1.00 89.95 22 THR L CA 1
ATOM 4300 C C . THR C 3 22 ? -10.367 -3.737 41.088 1.00 91.79 22 THR L C 1
ATOM 4301 O O . THR C 3 22 ? -10.986 -2.961 41.815 1.00 90.27 22 THR L O 1
ATOM 4305 N N . CYS C 3 23 ? -9.526 -4.683 41.562 1.00 89.09 23 CYS L N 1
ATOM 4306 C CA . CYS C 3 23 ? -9.224 -4.908 42.983 1.00 90.41 23 CYS L CA 1
ATOM 4307 C C . CYS C 3 23 ? -7.707 -5.012 43.168 1.00 95.04 23 CYS L C 1
ATOM 4308 O O . CYS C 3 23 ? -7.059 -5.831 42.513 1.00 93.06 23 CYS L O 1
ATOM 4311 N N . ARG C 3 24 ? -7.143 -4.138 44.019 1.00 92.53 24 ARG L N 1
ATOM 4312 C CA . ARG C 3 24 ? -5.710 -4.096 44.313 1.00 92.21 24 ARG L CA 1
ATOM 4313 C C . ARG C 3 24 ? -5.440 -4.506 45.754 1.00 94.94 24 ARG L C 1
ATOM 4314 O O . ARG C 3 24 ? -6.004 -3.925 46.680 1.00 93.95 24 ARG L O 1
ATOM 4322 N N . ALA C 3 25 ? -4.568 -5.506 45.932 1.00 90.22 25 ALA L N 1
ATOM 4323 C CA . ALA C 3 25 ? -4.182 -6.034 47.237 1.00 90.66 25 ALA L CA 1
ATOM 4324 C C . ALA C 3 25 ? -2.907 -5.366 47.739 1.00 94.02 25 ALA L C 1
ATOM 4325 O O . ALA C 3 25 ? -2.019 -5.067 46.940 1.00 93.71 25 ALA L O 1
ATOM 4327 N N . SER C 3 26 ? -2.818 -5.146 49.068 1.00 90.71 26 SER L N 1
ATOM 4328 C CA . SER C 3 26 ? -1.663 -4.533 49.735 1.00 90.81 26 SER L CA 1
ATOM 4329 C C . SER C 3 26 ? -0.411 -5.401 49.591 1.00 96.90 26 SER L C 1
ATOM 4330 O O . SER C 3 26 ? 0.705 -4.881 49.591 1.00 97.70 26 SER L O 1
ATOM 4333 N N . GLU C 3 27 ? -0.611 -6.721 49.464 1.00 92.76 27 GLU L N 1
ATOM 4334 C CA . GLU C 3 27 ? 0.424 -7.733 49.264 1.00 92.68 27 GLU L CA 1
ATOM 4335 C C . GLU C 3 27 ? -0.145 -8.913 48.470 1.00 95.05 27 GLU L C 1
ATOM 4336 O O . GLU C 3 27 ? -1.362 -9.094 48.458 1.00 91.32 27 GLU L O 1
ATOM 4342 N N . SER C 3 28 ? 0.725 -9.699 47.805 1.00 91.62 28 SER L N 1
ATOM 4343 C CA . SER C 3 28 ? 0.337 -10.845 46.977 1.00 91.09 28 SER L CA 1
ATOM 4344 C C . SER C 3 28 ? -0.580 -11.823 47.703 1.00 93.09 28 SER L C 1
ATOM 4345 O O . SER C 3 28 ? -0.293 -12.215 48.836 1.00 92.28 28 SER L O 1
ATOM 4348 N N . VAL C 3 29 ? -1.700 -12.183 47.054 1.00 88.95 29 VAL L N 1
ATOM 4349 C CA . VAL C 3 29 ? -2.671 -13.127 47.608 1.00 89.55 29 VAL L CA 1
ATOM 4350 C C . VAL C 3 29 ? -2.484 -14.523 46.979 1.00 94.87 29 VAL L C 1
ATOM 4351 O O . VAL C 3 29 ? -3.291 -15.426 47.211 1.00 94.55 29 VAL L O 1
ATOM 4355 N N . ASP C 3 30 ? -1.392 -14.690 46.205 1.00 91.25 30 ASP L N 1
ATOM 4356 C CA . ASP C 3 30 ? -1.025 -15.932 45.531 1.00 91.12 30 ASP L CA 1
ATOM 4357 C C . ASP C 3 30 ? -0.435 -16.955 46.490 1.00 96.07 30 ASP L C 1
ATOM 4358 O O . ASP C 3 30 ? 0.182 -16.581 47.488 1.00 94.22 30 ASP L O 1
ATOM 4363 N N . TYR C 3 31 ? -0.621 -18.249 46.172 1.00 93.31 31 TYR L N 1
ATOM 4364 C CA . TYR C 3 31 ? -0.128 -19.394 46.938 1.00 92.88 31 TYR L CA 1
ATOM 4365 C C . TYR C 3 31 ? -0.072 -20.631 46.037 1.00 96.03 31 TYR L C 1
ATOM 4366 O O . TYR C 3 31 ? -1.116 -21.135 45.616 1.00 94.29 31 TYR L O 1
ATOM 4375 N N . TYR C 3 32 ? 1.159 -21.084 45.716 1.00 94.32 32 TYR L N 1
ATOM 4376 C CA . TYR C 3 32 ? 1.487 -22.245 44.875 1.00 96.52 32 TYR L CA 1
ATOM 4377 C C . TYR C 3 32 ? 0.839 -22.204 43.473 1.00 102.92 32 TYR L C 1
ATOM 4378 O O . TYR C 3 32 ? 0.332 -23.217 42.985 1.00 104.29 32 TYR L O 1
ATOM 4387 N N . GLY C 3 33 ? 0.901 -21.035 42.838 1.00 101.70 33 GLY L N 1
ATOM 4388 C CA . GLY C 3 33 ? 0.367 -20.810 41.498 1.00 102.15 33 GLY L CA 1
ATOM 4389 C C . GLY C 3 33 ? -1.094 -20.411 41.433 1.00 103.92 33 GLY L C 1
ATOM 4390 O O . GLY C 3 33 ? -1.592 -20.084 40.352 1.00 104.63 33 GLY L O 1
ATOM 4391 N N . SER C 3 34 ? -1.793 -20.439 42.582 1.00 98.13 34 SER L N 1
ATOM 4392 C CA . SER C 3 34 ? -3.207 -20.082 42.689 1.00 96.95 34 SER L CA 1
ATOM 4393 C C . SER C 3 34 ? -3.372 -18.724 43.350 1.00 99.86 34 SER L C 1
ATOM 4394 O O . SER C 3 34 ? -2.694 -18.442 44.335 1.00 101.92 34 SER L O 1
ATOM 4397 N N . SER C 3 35 ? -4.279 -17.891 42.823 1.00 93.43 35 SER L N 1
ATOM 4398 C CA . SER C 3 35 ? -4.559 -16.575 43.392 1.00 91.48 35 SER L CA 1
ATOM 4399 C C . SER C 3 35 ? -5.804 -16.696 44.265 1.00 93.64 35 SER L C 1
ATOM 4400 O O . SER C 3 35 ? -6.896 -16.926 43.745 1.00 92.00 35 SER L O 1
ATOM 4403 N N . LEU C 3 36 ? -5.635 -16.586 45.593 1.00 90.61 36 LEU L N 1
ATOM 4404 C CA . LEU C 3 36 ? -6.731 -16.734 46.553 1.00 89.96 36 LEU L CA 1
ATOM 4405 C C . LEU C 3 36 ? -7.582 -15.459 46.664 1.00 91.25 36 LEU L C 1
ATOM 4406 O O . LEU C 3 36 ? -7.639 -14.818 47.715 1.00 89.94 36 LEU L O 1
ATOM 4411 N N . LEU C 3 37 ? -8.250 -15.110 45.551 1.00 88.62 37 LEU L N 1
ATOM 4412 C CA . LEU C 3 37 ? -9.115 -13.944 45.404 1.00 87.71 37 LEU L CA 1
ATOM 4413 C C . LEU C 3 37 ? -10.502 -14.400 44.957 1.00 92.69 37 LEU L C 1
ATOM 4414 O O . LEU C 3 37 ? -10.629 -15.246 44.070 1.00 93.75 37 LEU L O 1
ATOM 4419 N N . GLN C 3 38 ? -11.534 -13.838 45.586 1.00 90.18 38 GLN L N 1
ATOM 4420 C CA . GLN C 3 38 ? -12.944 -14.131 45.349 1.00 89.88 38 GLN L CA 1
ATOM 4421 C C . GLN C 3 38 ? -13.714 -12.861 44.988 1.00 92.97 38 GLN L C 1
ATOM 4422 O O . GLN C 3 38 ? -13.312 -11.765 45.380 1.00 91.88 38 GLN L O 1
ATOM 4428 N N . TRP C 3 39 ? -14.827 -13.013 44.256 1.00 88.45 39 TRP L N 1
ATOM 4429 C CA . TRP C 3 39 ? -15.695 -11.906 43.877 1.00 88.31 39 TRP L CA 1
ATOM 4430 C C . TRP C 3 39 ? -17.121 -12.189 44.337 1.00 90.33 39 TRP L C 1
ATOM 4431 O O . TRP C 3 39 ? -17.732 -13.166 43.900 1.00 90.54 39 TRP L O 1
ATOM 4442 N N . TYR C 3 40 ? -17.626 -11.357 45.259 1.00 88.76 40 TYR L N 1
ATOM 4443 C CA . TYR C 3 40 ? -18.961 -11.489 45.832 1.00 89.28 40 TYR L CA 1
ATOM 4444 C C . TYR C 3 40 ? -19.898 -10.406 45.328 1.00 95.99 40 TYR L C 1
ATOM 4445 O O . TYR C 3 40 ? -19.509 -9.240 45.251 1.00 95.34 40 TYR L O 1
ATOM 4454 N N . GLN C 3 41 ? -21.139 -10.791 45.003 1.00 92.16 41 GLN L N 1
ATOM 4455 C CA . GLN C 3 41 ? -22.172 -9.864 44.553 1.00 91.10 41 GLN L CA 1
ATOM 4456 C C . GLN C 3 41 ? -23.199 -9.714 45.658 1.00 95.38 41 GLN L C 1
ATOM 4457 O O . GLN C 3 41 ? -23.900 -10.676 45.986 1.00 94.03 41 GLN L O 1
ATOM 4463 N N . GLN C 3 42 ? -23.285 -8.517 46.237 1.00 92.78 42 GLN L N 1
ATOM 4464 C CA . GLN C 3 42 ? -24.284 -8.269 47.256 1.00 92.28 42 GLN L CA 1
ATOM 4465 C C . GLN C 3 42 ? -25.430 -7.485 46.654 1.00 96.86 42 GLN L C 1
ATOM 4466 O O . GLN C 3 42 ? -25.321 -6.273 46.451 1.00 95.74 42 GLN L O 1
ATOM 4472 N N . LYS C 3 43 ? -26.523 -8.197 46.347 1.00 96.74 43 LYS L N 1
ATOM 4473 C CA . LYS C 3 43 ? -27.743 -7.623 45.789 1.00 98.26 43 LYS L CA 1
ATOM 4474 C C . LYS C 3 43 ? -28.455 -6.809 46.883 1.00 101.95 43 LYS L C 1
ATOM 4475 O O . LYS C 3 43 ? -28.333 -7.177 48.054 1.00 100.02 43 LYS L O 1
ATOM 4481 N N . PRO C 3 44 ? -29.128 -5.672 46.560 1.00 102.61 44 PRO L N 1
ATOM 4482 C CA . PRO C 3 44 ? -29.772 -4.876 47.623 1.00 102.71 44 PRO L CA 1
ATOM 4483 C C . PRO C 3 44 ? -30.813 -5.663 48.407 1.00 105.88 44 PRO L C 1
ATOM 4484 O O . PRO C 3 44 ? -31.678 -6.309 47.816 1.00 105.84 44 PRO L O 1
ATOM 4488 N N . GLY C 3 45 ? -30.672 -5.642 49.728 1.00 102.09 45 GLY L N 1
ATOM 4489 C CA . GLY C 3 45 ? -31.547 -6.365 50.644 1.00 101.41 45 GLY L CA 1
ATOM 4490 C C . GLY C 3 45 ? -31.016 -7.733 51.018 1.00 101.81 45 GLY L C 1
ATOM 4491 O O . GLY C 3 45 ? -31.117 -8.148 52.176 1.00 101.69 45 GLY L O 1
ATOM 4492 N N . LYS C 3 46 ? -30.442 -8.437 50.029 1.00 96.74 46 LYS L N 1
ATOM 4493 C CA . LYS C 3 46 ? -29.876 -9.776 50.171 1.00 95.48 46 LYS L CA 1
ATOM 4494 C C . LYS C 3 46 ? -28.475 -9.790 50.808 1.00 96.53 46 LYS L C 1
ATOM 4495 O O . LYS C 3 46 ? -27.920 -8.738 51.131 1.00 93.20 46 LYS L O 1
ATOM 4501 N N . ALA C 3 47 ? -27.934 -10.999 51.018 1.00 93.41 47 ALA L N 1
ATOM 4502 C CA . ALA C 3 47 ? -26.628 -11.254 51.619 1.00 92.17 47 ALA L CA 1
ATOM 4503 C C . ALA C 3 47 ? -25.582 -11.565 50.531 1.00 95.58 47 ALA L C 1
ATOM 4504 O O . ALA C 3 47 ? -25.976 -12.026 49.456 1.00 94.63 47 ALA L O 1
ATOM 4506 N N . PRO C 3 48 ? -24.259 -11.349 50.780 1.00 93.70 48 PRO L N 1
ATOM 4507 C CA . PRO C 3 48 ? -23.252 -11.654 49.744 1.00 92.55 48 PRO L CA 1
ATOM 4508 C C . PRO C 3 48 ? -23.347 -13.058 49.145 1.00 96.03 48 PRO L C 1
ATOM 4509 O O . PRO C 3 48 ? -23.605 -14.028 49.856 1.00 95.71 48 PRO L O 1
ATOM 4513 N N . LYS C 3 49 ? -23.178 -13.141 47.820 1.00 92.37 49 LYS L N 1
ATOM 4514 C CA . LYS C 3 49 ? -23.248 -14.372 47.038 1.00 92.79 49 LYS L CA 1
ATOM 4515 C C . LYS C 3 49 ? -21.988 -14.497 46.182 1.00 94.01 49 LYS L C 1
ATOM 4516 O O . LYS C 3 49 ? -21.625 -13.546 45.487 1.00 91.86 49 LYS L O 1
ATOM 4522 N N . LEU C 3 50 ? -21.325 -15.666 46.239 1.00 91.57 50 LEU L N 1
ATOM 4523 C CA . LEU C 3 50 ? -20.100 -15.936 45.487 1.00 91.37 50 LEU L CA 1
ATOM 4524 C C . LEU C 3 50 ? -20.357 -16.003 43.982 1.00 96.23 50 LEU L C 1
ATOM 4525 O O . LEU C 3 50 ? -21.281 -16.688 43.537 1.00 96.60 50 LEU L O 1
ATOM 4530 N N . LEU C 3 51 ? -19.533 -15.278 43.210 1.00 92.69 51 LEU L N 1
ATOM 4531 C CA . LEU C 3 51 ? -19.583 -15.268 41.749 1.00 93.32 51 LEU L CA 1
ATOM 4532 C C . LEU C 3 51 ? -18.337 -15.968 41.219 1.00 95.23 51 LEU L C 1
ATOM 4533 O O . LEU C 3 51 ? -18.443 -16.923 40.447 1.00 95.34 51 LEU L O 1
ATOM 4538 N N . ILE C 3 52 ? -17.154 -15.468 41.629 1.00 91.33 52 ILE L N 1
ATOM 4539 C CA . ILE C 3 52 ? -15.842 -15.969 41.227 1.00 90.86 52 ILE L CA 1
ATOM 4540 C C . ILE C 3 52 ? -15.034 -16.356 42.467 1.00 94.16 52 ILE L C 1
ATOM 4541 O O . ILE C 3 52 ? -15.114 -15.680 43.488 1.00 93.21 52 ILE L O 1
ATOM 4546 N N . TYR C 3 53 ? -14.261 -17.442 42.363 1.00 90.36 53 TYR L N 1
ATOM 4547 C CA . TYR C 3 53 ? -13.332 -17.921 43.383 1.00 90.62 53 TYR L CA 1
ATOM 4548 C C . TYR C 3 53 ? -12.031 -18.306 42.686 1.00 94.98 53 TYR L C 1
ATOM 4549 O O . TYR C 3 53 ? -12.051 -18.538 41.478 1.00 94.81 53 TYR L O 1
ATOM 4558 N N . ALA C 3 54 ? -10.900 -18.330 43.422 1.00 92.62 54 ALA L N 1
ATOM 4559 C CA . ALA C 3 54 ? -9.561 -18.633 42.897 1.00 92.38 54 ALA L CA 1
ATOM 4560 C C . ALA C 3 54 ? -9.187 -17.746 41.681 1.00 94.46 54 ALA L C 1
ATOM 4561 O O . ALA C 3 54 ? -8.592 -18.218 40.710 1.00 95.12 54 ALA L O 1
ATOM 4563 N N . ALA C 3 55 ? -9.569 -16.449 41.759 1.00 89.95 55 ALA L N 1
ATOM 4564 C CA . ALA C 3 55 ? -9.368 -15.354 40.795 1.00 89.25 55 ALA L CA 1
ATOM 4565 C C . ALA C 3 55 ? -10.118 -15.481 39.466 1.00 94.82 55 ALA L C 1
ATOM 4566 O O . ALA C 3 55 ? -10.526 -14.450 38.933 1.00 93.23 55 ALA L O 1
ATOM 4568 N N . SER C 3 56 ? -10.288 -16.701 38.920 1.00 93.42 56 SER L N 1
ATOM 4569 C CA . SER C 3 56 ? -10.942 -16.885 37.621 1.00 93.90 56 SER L CA 1
ATOM 4570 C C . SER C 3 56 ? -12.039 -17.960 37.566 1.00 95.54 56 SER L C 1
ATOM 4571 O O . SER C 3 56 ? -12.741 -18.042 36.555 1.00 94.06 56 SER L O 1
ATOM 4574 N N . LYS C 3 57 ? -12.192 -18.774 38.624 1.00 93.14 57 LYS L N 1
ATOM 4575 C CA . LYS C 3 57 ? -13.168 -19.868 38.630 1.00 93.47 57 LYS L CA 1
ATOM 4576 C C . LYS C 3 57 ? -14.583 -19.420 38.960 1.00 99.39 57 LYS L C 1
ATOM 4577 O O . LYS C 3 57 ? -14.839 -18.876 40.032 1.00 98.35 57 LYS L O 1
ATOM 4583 N N . LEU C 3 58 ? -15.500 -19.675 38.020 1.00 98.58 58 LEU L N 1
ATOM 4584 C CA . LEU C 3 58 ? -16.920 -19.353 38.094 1.00 99.69 58 LEU L CA 1
ATOM 4585 C C . LEU C 3 58 ? -17.622 -20.313 39.062 1.00 103.84 58 LEU L C 1
ATOM 4586 O O . LEU C 3 58 ? -17.431 -21.528 38.963 1.00 104.72 58 LEU L O 1
ATOM 4591 N N . ALA C 3 59 ? -18.414 -19.766 40.006 1.00 99.08 59 ALA L N 1
ATOM 4592 C CA . ALA C 3 59 ? -19.170 -20.560 40.982 1.00 99.33 59 ALA L CA 1
ATOM 4593 C C . ALA C 3 59 ? -20.362 -21.235 40.293 1.00 103.92 59 ALA L C 1
ATOM 4594 O O . ALA C 3 59 ? -20.837 -20.730 39.270 1.00 101.77 59 ALA L O 1
ATOM 4596 N N . SER C 3 60 ? -20.831 -22.381 40.839 1.00 102.60 60 SER L N 1
ATOM 4597 C CA . SER C 3 60 ? -21.944 -23.153 40.279 1.00 103.88 60 SER L CA 1
ATOM 4598 C C . SER C 3 60 ? -23.233 -22.337 40.164 1.00 106.23 60 SER L C 1
ATOM 4599 O O . SER C 3 60 ? -23.700 -21.773 41.155 1.00 105.18 60 SER L O 1
ATOM 4602 N N . GLY C 3 61 ? -23.760 -22.256 38.943 1.00 103.58 61 GLY L N 1
ATOM 4603 C CA . GLY C 3 61 ? -24.990 -21.535 38.636 1.00 103.84 61 GLY L CA 1
ATOM 4604 C C . GLY C 3 61 ? -24.824 -20.097 38.185 1.00 106.29 61 GLY L C 1
ATOM 4605 O O . GLY C 3 61 ? -25.782 -19.496 37.690 1.00 107.28 61 GLY L O 1
ATOM 4606 N N . VAL C 3 62 ? -23.615 -19.529 38.357 1.00 101.54 62 VAL L N 1
ATOM 4607 C CA . VAL C 3 62 ? -23.295 -18.146 37.981 1.00 99.58 62 VAL L CA 1
ATOM 4608 C C . VAL C 3 62 ? -23.208 -18.026 36.438 1.00 103.74 62 VAL L C 1
ATOM 4609 O O . VAL C 3 62 ? -22.567 -18.878 35.822 1.00 102.52 62 VAL L O 1
ATOM 4613 N N . PRO C 3 63 ? -23.860 -17.015 35.797 1.00 100.35 63 PRO L N 1
ATOM 4614 C CA . PRO C 3 63 ? -23.791 -16.907 34.325 1.00 100.82 63 PRO L CA 1
ATOM 4615 C C . PRO C 3 63 ? -22.382 -16.662 33.788 1.00 103.85 63 PRO L C 1
ATOM 4616 O O . PRO C 3 63 ? -21.571 -16.025 34.461 1.00 102.16 63 PRO L O 1
ATOM 4620 N N . SER C 3 64 ? -22.102 -17.168 32.569 1.00 100.85 64 SER L N 1
ATOM 4621 C CA . SER C 3 64 ? -20.803 -17.072 31.890 1.00 100.44 64 SER L CA 1
ATOM 4622 C C . SER C 3 64 ? -20.366 -15.641 31.521 1.00 103.20 64 SER L C 1
ATOM 4623 O O . SER C 3 64 ? -19.192 -15.437 31.207 1.00 103.05 64 SER L O 1
ATOM 4626 N N . ARG C 3 65 ? -21.292 -14.657 31.578 1.00 100.23 65 ARG L N 1
ATOM 4627 C CA . ARG C 3 65 ? -21.005 -13.244 31.290 1.00 99.26 65 ARG L CA 1
ATOM 4628 C C . ARG C 3 65 ? -20.051 -12.615 32.325 1.00 99.63 65 ARG L C 1
ATOM 4629 O O . ARG C 3 65 ? -19.343 -11.657 32.009 1.00 97.80 65 ARG L O 1
ATOM 4637 N N . PHE C 3 66 ? -20.036 -13.175 33.550 1.00 96.63 66 PHE L N 1
ATOM 4638 C CA . PHE C 3 66 ? -19.153 -12.781 34.643 1.00 95.86 66 PHE L CA 1
ATOM 4639 C C . PHE C 3 66 ? -17.839 -13.533 34.451 1.00 99.28 66 PHE L C 1
ATOM 4640 O O . PHE C 3 66 ? -17.856 -14.742 34.206 1.00 99.28 66 PHE L O 1
ATOM 4648 N N . SER C 3 67 ? -16.707 -12.823 34.535 1.00 94.74 67 SER L N 1
ATOM 4649 C CA . SER C 3 67 ? -15.385 -13.429 34.374 1.00 94.02 67 SER L CA 1
ATOM 4650 C C . SER C 3 67 ? -14.347 -12.728 35.227 1.00 97.63 67 SER L C 1
ATOM 4651 O O . SER C 3 67 ? -14.342 -11.500 35.309 1.00 97.10 67 SER L O 1
ATOM 4654 N N . GLY C 3 68 ? -13.479 -13.515 35.848 1.00 94.15 68 GLY L N 1
ATOM 4655 C CA . GLY C 3 68 ? -12.407 -13.006 36.691 1.00 93.85 68 GLY L CA 1
ATOM 4656 C C . GLY C 3 68 ? -11.042 -13.180 36.059 1.00 97.25 68 GLY L C 1
ATOM 4657 O O . GLY C 3 68 ? -10.812 -14.158 35.345 1.00 95.62 68 GLY L O 1
ATOM 4658 N N . SER C 3 69 ? -10.129 -12.227 36.317 1.00 92.77 69 SER L N 1
ATOM 4659 C CA . SER C 3 69 ? -8.758 -12.241 35.797 1.00 93.61 69 SER L CA 1
ATOM 4660 C C . SER C 3 69 ? -7.778 -11.557 36.757 1.00 96.11 69 SER L C 1
ATOM 4661 O O . SER C 3 69 ? -8.201 -10.886 37.699 1.00 93.12 69 SER L O 1
ATOM 4664 N N . GLY C 3 70 ? -6.485 -11.750 36.508 1.00 92.74 70 GLY L N 1
ATOM 4665 C CA . GLY C 3 70 ? -5.417 -11.161 37.308 1.00 93.04 70 GLY L CA 1
ATOM 4666 C C . GLY C 3 70 ? -4.644 -12.139 38.169 1.00 96.74 70 GLY L C 1
ATOM 4667 O O . GLY C 3 70 ? -5.029 -13.305 38.305 1.00 96.67 70 GLY L O 1
ATOM 4668 N N . SER C 3 71 ? -3.532 -11.654 38.753 1.00 94.29 71 SER L N 1
ATOM 4669 C CA . SER C 3 71 ? -2.631 -12.409 39.628 1.00 94.17 71 SER L CA 1
ATOM 4670 C C . SER C 3 71 ? -1.876 -11.472 40.580 1.00 95.95 71 SER L C 1
ATOM 4671 O O . SER C 3 71 ? -1.794 -10.267 40.326 1.00 94.76 71 SER L O 1
ATOM 4674 N N . GLY C 3 72 ? -1.345 -12.041 41.662 1.00 92.96 72 GLY L N 1
ATOM 4675 C CA . GLY C 3 72 ? -0.567 -11.328 42.668 1.00 93.06 72 GLY L CA 1
ATOM 4676 C C . GLY C 3 72 ? -1.334 -10.288 43.454 1.00 95.29 72 GLY L C 1
ATOM 4677 O O . GLY C 3 72 ? -2.004 -10.619 44.437 1.00 94.99 72 GLY L O 1
ATOM 4678 N N . THR C 3 73 ? -1.227 -9.019 43.024 1.00 91.41 73 THR L N 1
ATOM 4679 C CA . THR C 3 73 ? -1.861 -7.876 43.685 1.00 92.12 73 THR L CA 1
ATOM 4680 C C . THR C 3 73 ? -2.958 -7.204 42.867 1.00 94.91 73 THR L C 1
ATOM 4681 O O . THR C 3 73 ? -3.750 -6.461 43.439 1.00 95.20 73 THR L O 1
ATOM 4685 N N . ASP C 3 74 ? -3.006 -7.432 41.547 1.00 93.50 74 ASP L N 1
ATOM 4686 C CA . ASP C 3 74 ? -4.011 -6.782 40.708 1.00 93.10 74 ASP L CA 1
ATOM 4687 C C . ASP C 3 74 ? -4.984 -7.767 40.083 1.00 94.95 74 ASP L C 1
ATOM 4688 O O . ASP C 3 74 ? -4.566 -8.753 39.475 1.00 92.96 74 ASP L O 1
ATOM 4693 N N . PHE C 3 75 ? -6.294 -7.509 40.280 1.00 89.31 75 PHE L N 1
ATOM 4694 C CA . PHE C 3 75 ? -7.398 -8.357 39.812 1.00 88.31 75 PHE L CA 1
ATOM 4695 C C . PHE C 3 75 ? -8.495 -7.565 39.108 1.00 92.28 75 PHE L C 1
ATOM 4696 O O . PHE C 3 75 ? -8.664 -6.377 39.383 1.00 90.16 75 PHE L O 1
ATOM 4704 N N . THR C 3 76 ? -9.228 -8.221 38.186 1.00 89.67 76 THR L N 1
ATOM 4705 C CA . THR C 3 76 ? -10.284 -7.583 37.400 1.00 90.31 76 THR L CA 1
ATOM 4706 C C . THR C 3 76 ? -11.510 -8.481 37.222 1.00 93.33 76 THR L C 1
ATOM 4707 O O . THR C 3 76 ? -11.377 -9.629 36.797 1.00 91.78 76 THR L O 1
ATOM 4711 N N . LEU C 3 77 ? -12.704 -7.933 37.523 1.00 89.40 77 LEU L N 1
ATOM 4712 C CA . LEU C 3 77 ? -13.995 -8.599 37.332 1.00 88.88 77 LEU L CA 1
ATOM 4713 C C . LEU C 3 77 ? -14.645 -7.968 36.101 1.00 93.58 77 LEU L C 1
ATOM 4714 O O . LEU C 3 77 ? -14.859 -6.752 36.066 1.00 92.94 77 LEU L O 1
ATOM 4719 N N . THR C 3 78 ? -14.922 -8.791 35.086 1.00 91.22 78 THR L N 1
ATOM 4720 C CA . THR C 3 78 ? -15.509 -8.341 33.830 1.00 91.63 78 THR L CA 1
ATOM 4721 C C . THR C 3 78 ? -16.927 -8.876 33.661 1.00 96.90 78 THR L C 1
ATOM 4722 O O . THR C 3 78 ? -17.137 -10.092 33.658 1.00 96.13 78 THR L O 1
ATOM 4726 N N . ILE C 3 79 ? -17.897 -7.958 33.531 1.00 96.20 79 ILE L N 1
ATOM 4727 C CA . ILE C 3 79 ? -19.302 -8.298 33.319 1.00 97.50 79 ILE L CA 1
ATOM 4728 C C . ILE C 3 79 ? -19.681 -7.831 31.915 1.00 103.52 79 ILE L C 1
ATOM 4729 O O . ILE C 3 79 ? -19.929 -6.642 31.701 1.00 101.74 79 ILE L O 1
ATOM 4734 N N . SER C 3 80 ? -19.675 -8.762 30.954 1.00 102.80 80 SER L N 1
ATOM 4735 C CA . SER C 3 80 ? -20.034 -8.492 29.561 1.00 104.51 80 SER L CA 1
ATOM 4736 C C . SER C 3 80 ? -21.544 -8.616 29.394 1.00 109.80 80 SER L C 1
ATOM 4737 O O . SER C 3 80 ? -22.168 -9.391 30.120 1.00 109.45 80 SER L O 1
ATOM 4740 N N . SER C 3 81 ? -22.127 -7.864 28.433 1.00 107.90 81 SER L N 1
ATOM 4741 C CA . SER C 3 81 ? -23.566 -7.841 28.137 1.00 108.03 81 SER L CA 1
ATOM 4742 C C . SER C 3 81 ? -24.391 -7.803 29.423 1.00 108.06 81 SER L C 1
ATOM 4743 O O . SER C 3 81 ? -25.071 -8.775 29.773 1.00 106.76 81 SER L O 1
ATOM 4746 N N . LEU C 3 82 ? -24.250 -6.688 30.159 1.00 103.15 82 LEU L N 1
ATOM 4747 C CA . LEU C 3 82 ? -24.919 -6.425 31.427 1.00 102.42 82 LEU L CA 1
ATOM 4748 C C . LEU C 3 82 ? -26.407 -6.651 31.332 1.00 106.15 82 LEU L C 1
ATOM 4749 O O . LEU C 3 82 ? -27.045 -6.244 30.363 1.00 105.32 82 LEU L O 1
ATOM 4754 N N . GLN C 3 83 ? -26.954 -7.319 32.326 1.00 101.39 83 GLN L N 1
ATOM 4755 C CA . GLN C 3 83 ? -28.382 -7.559 32.388 1.00 102.39 83 GLN L CA 1
ATOM 4756 C C . GLN C 3 83 ? -28.905 -6.790 33.599 1.00 107.22 83 GLN L C 1
ATOM 4757 O O . GLN C 3 83 ? -28.097 -6.501 34.488 1.00 106.04 83 GLN L O 1
ATOM 4763 N N . PRO C 3 84 ? -30.204 -6.375 33.634 1.00 104.80 84 PRO L N 1
ATOM 4764 C CA . PRO C 3 84 ? -30.697 -5.580 34.782 1.00 104.22 84 PRO L CA 1
ATOM 4765 C C . PRO C 3 84 ? -30.472 -6.212 36.148 1.00 106.78 84 PRO L C 1
ATOM 4766 O O . PRO C 3 84 ? -30.267 -5.499 37.130 1.00 104.62 84 PRO L O 1
ATOM 4770 N N . GLU C 3 85 ? -30.503 -7.550 36.203 1.00 104.86 85 GLU L N 1
ATOM 4771 C CA . GLU C 3 85 ? -30.294 -8.323 37.425 1.00 104.80 85 GLU L CA 1
ATOM 4772 C C . GLU C 3 85 ? -28.857 -8.221 37.968 1.00 106.85 85 GLU L C 1
ATOM 4773 O O . GLU C 3 85 ? -28.646 -8.477 39.153 1.00 106.85 85 GLU L O 1
ATOM 4779 N N . ASP C 3 86 ? -27.881 -7.839 37.114 1.00 101.91 86 ASP L N 1
ATOM 4780 C CA . ASP C 3 86 ? -26.480 -7.674 37.504 1.00 99.68 86 ASP L CA 1
ATOM 4781 C C . ASP C 3 86 ? -26.214 -6.277 37.996 1.00 103.52 86 ASP L C 1
ATOM 4782 O O . ASP C 3 86 ? -25.161 -5.720 37.687 1.00 102.11 86 ASP L O 1
ATOM 4787 N N . PHE C 3 87 ? -27.141 -5.689 38.736 1.00 101.05 87 PHE L N 1
ATOM 4788 C CA . PHE C 3 87 ? -26.926 -4.323 39.164 1.00 101.02 87 PHE L CA 1
ATOM 4789 C C . PHE C 3 87 ? -27.044 -4.159 40.657 1.00 104.67 87 PHE L C 1
ATOM 4790 O O . PHE C 3 87 ? -28.002 -3.581 41.172 1.00 106.07 87 PHE L O 1
ATOM 4798 N N . ALA C 3 88 ? -26.026 -4.649 41.346 1.00 98.47 88 ALA L N 1
ATOM 4799 C CA . ALA C 3 88 ? -25.952 -4.606 42.790 1.00 96.88 88 ALA L CA 1
ATOM 4800 C C . ALA C 3 88 ? -24.683 -3.883 43.245 1.00 98.21 88 ALA L C 1
ATOM 4801 O O . ALA C 3 88 ? -24.232 -2.942 42.587 1.00 95.64 88 ALA L O 1
ATOM 4803 N N . THR C 3 89 ? -24.138 -4.307 44.392 1.00 93.10 89 THR L N 1
ATOM 4804 C CA . THR C 3 89 ? -22.904 -3.820 44.994 1.00 91.73 89 THR L CA 1
ATOM 4805 C C . THR C 3 89 ? -21.939 -4.988 44.865 1.00 94.77 89 THR L C 1
ATOM 4806 O O . THR C 3 89 ? -22.239 -6.080 45.348 1.00 96.75 89 THR L O 1
ATOM 4810 N N . TYR C 3 90 ? -20.811 -4.781 44.190 1.00 89.99 90 TYR L N 1
ATOM 4811 C CA . TYR C 3 90 ? -19.812 -5.823 43.996 1.00 88.20 90 TYR L CA 1
ATOM 4812 C C . TYR C 3 90 ? -18.636 -5.640 44.943 1.00 91.14 90 TYR L C 1
ATOM 4813 O O . TYR C 3 90 ? -18.253 -4.511 45.243 1.00 90.61 90 TYR L O 1
ATOM 4822 N N . TYR C 3 91 ? -18.098 -6.755 45.453 1.00 87.02 91 TYR L N 1
ATOM 4823 C CA . TYR C 3 91 ? -17.000 -6.774 46.423 1.00 87.82 91 TYR L CA 1
ATOM 4824 C C . TYR C 3 91 ? -15.936 -7.803 46.056 1.00 91.87 91 TYR L C 1
ATOM 4825 O O . TYR C 3 91 ? -16.273 -8.858 45.509 1.00 91.70 91 TYR L O 1
ATOM 4834 N N . CYS C 3 92 ? -14.661 -7.531 46.418 1.00 88.22 92 CYS L N 1
ATOM 4835 C CA . CYS C 3 92 ? -13.570 -8.501 46.245 1.00 87.54 92 CYS L CA 1
ATOM 4836 C C . CYS C 3 92 ? -13.168 -9.039 47.626 1.00 90.93 92 CYS L C 1
ATOM 4837 O O . CYS C 3 92 ? -13.335 -8.336 48.624 1.00 88.81 92 CYS L O 1
ATOM 4840 N N . GLN C 3 93 ? -12.736 -10.306 47.700 1.00 87.90 93 GLN L N 1
ATOM 4841 C CA . GLN C 3 93 ? -12.408 -10.937 48.976 1.00 87.49 93 GLN L CA 1
ATOM 4842 C C . GLN C 3 93 ? -11.178 -11.826 48.864 1.00 92.66 93 GLN L C 1
ATOM 4843 O O . GLN C 3 93 ? -11.063 -12.571 47.899 1.00 92.75 93 GLN L O 1
ATOM 4849 N N . GLN C 3 94 ? -10.270 -11.774 49.854 1.00 89.60 94 GLN L N 1
ATOM 4850 C CA . GLN C 3 94 ? -9.076 -12.623 49.816 1.00 88.02 94 GLN L CA 1
ATOM 4851 C C . GLN C 3 94 ? -9.037 -13.622 50.974 1.00 91.99 94 GLN L C 1
ATOM 4852 O O . GLN C 3 94 ? -9.481 -13.305 52.080 1.00 90.67 94 GLN L O 1
ATOM 4858 N N . THR C 3 95 ? -8.503 -14.827 50.708 1.00 88.70 95 THR L N 1
ATOM 4859 C CA . THR C 3 95 ? -8.400 -15.916 51.684 1.00 88.16 95 THR L CA 1
ATOM 4860 C C . THR C 3 95 ? -6.947 -16.311 52.001 1.00 92.14 95 THR L C 1
ATOM 4861 O O . THR C 3 95 ? -6.738 -17.243 52.785 1.00 91.43 95 THR L O 1
ATOM 4865 N N . ARG C 3 96 ? -5.952 -15.589 51.419 1.00 89.64 96 ARG L N 1
ATOM 4866 C CA . ARG C 3 96 ? -4.512 -15.829 51.606 1.00 90.69 96 ARG L CA 1
ATOM 4867 C C . ARG C 3 96 ? -4.071 -15.698 53.070 1.00 92.86 96 ARG L C 1
ATOM 4868 O O . ARG C 3 96 ? -3.360 -16.572 53.570 1.00 92.82 96 ARG L O 1
ATOM 4876 N N . LYS C 3 97 ? -4.498 -14.615 53.746 1.00 88.49 97 LYS L N 1
ATOM 4877 C CA . LYS C 3 97 ? -4.229 -14.359 55.164 1.00 90.13 97 LYS L CA 1
ATOM 4878 C C . LYS C 3 97 ? -5.545 -13.950 55.811 1.00 93.48 97 LYS L C 1
ATOM 4879 O O . LYS C 3 97 ? -6.052 -12.860 55.528 1.00 92.52 97 LYS L O 1
ATOM 4885 N N . ALA C 3 98 ? -6.118 -14.856 56.641 1.00 89.68 98 ALA L N 1
ATOM 4886 C CA . ALA C 3 98 ? -7.412 -14.711 57.322 1.00 89.47 98 ALA L CA 1
ATOM 4887 C C . ALA C 3 98 ? -8.521 -14.420 56.292 1.00 94.54 98 ALA L C 1
ATOM 4888 O O . ALA C 3 98 ? -8.607 -15.153 55.303 1.00 95.14 98 ALA L O 1
ATOM 4890 N N . TYR C 3 99 ? -9.357 -13.376 56.506 1.00 91.06 99 TYR L N 1
ATOM 4891 C CA . TYR C 3 99 ? -10.440 -12.992 55.595 1.00 90.56 99 TYR L CA 1
ATOM 4892 C C . TYR C 3 99 ? -10.638 -11.476 55.592 1.00 93.35 99 TYR L C 1
ATOM 4893 O O . TYR C 3 99 ? -10.948 -10.897 56.633 1.00 92.97 99 TYR L O 1
ATOM 4902 N N . THR C 3 100 ? -10.423 -10.830 54.432 1.00 86.92 100 THR L N 1
ATOM 4903 C CA . THR C 3 100 ? -10.627 -9.385 54.259 1.00 86.77 100 THR L CA 1
ATOM 4904 C C . THR C 3 100 ? -11.416 -9.123 52.979 1.00 90.43 100 THR L C 1
ATOM 4905 O O . THR C 3 100 ? -11.332 -9.908 52.032 1.00 89.48 100 THR L O 1
ATOM 4909 N N . PHE C 3 101 ? -12.180 -8.021 52.958 1.00 87.40 101 PHE L N 1
ATOM 4910 C CA . PHE C 3 101 ? -13.005 -7.606 51.825 1.00 87.17 101 PHE L CA 1
ATOM 4911 C C . PHE C 3 101 ? -12.585 -6.226 51.343 1.00 90.86 101 PHE L C 1
ATOM 4912 O O . PHE C 3 101 ? -12.025 -5.448 52.118 1.00 89.96 101 PHE L O 1
ATOM 4920 N N . GLY C 3 102 ? -12.907 -5.917 50.089 1.00 88.56 102 GLY L N 1
ATOM 4921 C CA . GLY C 3 102 ? -12.678 -4.597 49.515 1.00 87.94 102 GLY L CA 1
ATOM 4922 C C . GLY C 3 102 ? -13.757 -3.657 50.018 1.00 92.49 102 GLY L C 1
ATOM 4923 O O . GLY C 3 102 ? -14.750 -4.119 50.591 1.00 90.99 102 GLY L O 1
ATOM 4924 N N . GLN C 3 103 ? -13.591 -2.334 49.819 1.00 89.59 103 GLN L N 1
ATOM 4925 C CA . GLN C 3 103 ? -14.582 -1.351 50.284 1.00 90.32 103 GLN L CA 1
ATOM 4926 C C . GLN C 3 103 ? -15.931 -1.478 49.560 1.00 94.54 103 GLN L C 1
ATOM 4927 O O . GLN C 3 103 ? -16.959 -1.061 50.096 1.00 92.43 103 GLN L O 1
ATOM 4933 N N . GLY C 3 104 ? -15.900 -2.069 48.368 1.00 91.49 104 GLY L N 1
ATOM 4934 C CA . GLY C 3 104 ? -17.072 -2.284 47.539 1.00 90.36 104 GLY L CA 1
ATOM 4935 C C . GLY C 3 104 ? -17.194 -1.283 46.416 1.00 92.62 104 GLY L C 1
ATOM 4936 O O . GLY C 3 104 ? -16.863 -0.103 46.572 1.00 91.66 104 GLY L O 1
ATOM 4937 N N . THR C 3 105 ? -17.655 -1.771 45.268 1.00 88.37 105 THR L N 1
ATOM 4938 C CA . THR C 3 105 ? -17.919 -0.984 44.070 1.00 88.40 105 THR L CA 1
ATOM 4939 C C . THR C 3 105 ? -19.412 -1.111 43.835 1.00 92.13 105 THR L C 1
ATOM 4940 O O . THR C 3 105 ? -19.976 -2.184 44.056 1.00 91.94 105 THR L O 1
ATOM 4944 N N . LYS C 3 106 ? -20.066 -0.022 43.435 1.00 89.59 106 LYS L N 1
ATOM 4945 C CA . LYS C 3 106 ? -21.506 -0.076 43.230 1.00 90.84 106 LYS L CA 1
ATOM 4946 C C . LYS C 3 106 ? -21.876 0.152 41.790 1.00 95.93 106 LYS L C 1
ATOM 4947 O O . LYS C 3 106 ? -21.574 1.204 41.222 1.00 95.63 106 LYS L O 1
ATOM 4953 N N . LEU C 3 107 ? -22.552 -0.831 41.205 1.00 91.53 107 LEU L N 1
ATOM 4954 C CA . LEU C 3 107 ? -23.032 -0.745 39.842 1.00 91.08 107 LEU L CA 1
ATOM 4955 C C . LEU C 3 107 ? -24.506 -0.298 39.907 1.00 97.49 107 LEU L C 1
ATOM 4956 O O . LEU C 3 107 ? -25.409 -1.121 40.054 1.00 94.28 107 LEU L O 1
ATOM 4961 N N . GLU C 3 108 ? -24.715 1.032 39.910 1.00 96.84 108 GLU L N 1
ATOM 4962 C CA . GLU C 3 108 ? -26.014 1.729 39.974 1.00 100.86 108 GLU L CA 1
ATOM 4963 C C . GLU C 3 108 ? -26.198 2.439 38.649 1.00 110.10 108 GLU L C 1
ATOM 4964 O O . GLU C 3 108 ? -25.238 3.031 38.152 1.00 109.13 108 GLU L O 1
ATOM 4970 N N . ILE C 3 109 ? -27.394 2.354 38.039 1.00 112.29 109 ILE L N 1
ATOM 4971 C CA . ILE C 3 109 ? -27.515 2.772 36.647 1.00 114.70 109 ILE L CA 1
ATOM 4972 C C . ILE C 3 109 ? -28.802 3.367 36.082 1.00 119.69 109 ILE L C 1
ATOM 4973 O O . ILE C 3 109 ? -29.719 3.774 36.786 1.00 118.24 109 ILE L O 1
ATOM 4978 N N . LYS C 3 110 ? -28.829 3.312 34.735 1.00 117.55 110 LYS L N 1
ATOM 4979 C CA . LYS C 3 110 ? -29.870 3.629 33.775 1.00 140.36 110 LYS L CA 1
ATOM 4980 C C . LYS C 3 110 ? -30.107 2.355 32.927 1.00 183.42 110 LYS L C 1
ATOM 4981 O O . LYS C 3 110 ? -29.154 1.801 32.371 1.00 153.40 110 LYS L O 1
ATOM 4987 N N . THR C 3 111 ? -31.354 1.863 32.873 1.00 30.00 111 THR L N 1
ATOM 4988 C CA . THR C 3 111 ? -31.700 0.695 32.043 1.00 30.00 1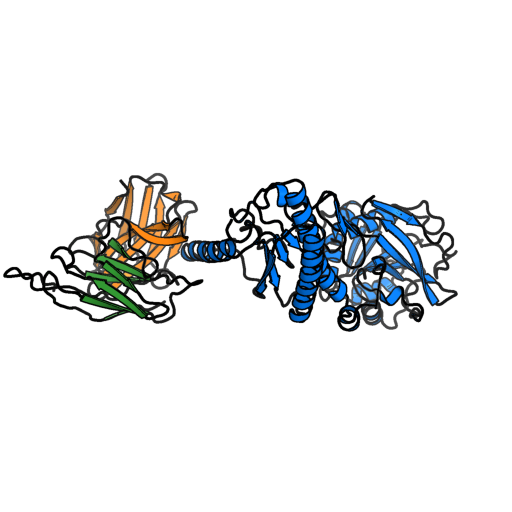11 THR L CA 1
ATOM 4989 C C . THR C 3 111 ? -32.314 1.265 30.771 1.00 30.00 111 THR L C 1
ATOM 4990 O O . THR C 3 111 ? -31.711 1.197 29.700 1.00 30.00 111 THR L O 1
ATOM 4994 N N . GLY C 3 112 ? -33.490 1.852 30.920 1.00 30.00 112 GLY L N 1
ATOM 4995 C CA . GLY C 3 112 ? -34.196 2.515 29.843 1.00 30.00 112 GLY L CA 1
ATOM 4996 C C . GLY C 3 112 ? -34.694 3.810 30.417 1.00 30.00 112 GLY L C 1
ATOM 4997 O O . GLY C 3 112 ? -33.920 4.732 30.714 1.00 30.00 112 GLY L O 1
ATOM 4998 N N . SER C 3 113 ? -35.986 3.806 30.675 1.00 30.00 113 SER L N 1
ATOM 4999 C CA . SER C 3 113 ? -36.719 4.880 31.291 1.00 30.00 113 SER L CA 1
ATOM 5000 C C . SER C 3 113 ? -36.762 4.542 32.792 1.00 30.00 113 SER L C 1
ATOM 5001 O O . SER C 3 113 ? -37.047 5.387 33.645 1.00 30.00 113 SER L O 1
ATOM 5004 N N . GLU C 3 114 ? -36.397 3.289 33.088 1.00 30.00 114 GLU L N 1
ATOM 5005 C CA . GLU C 3 114 ? -36.239 2.731 34.409 1.00 30.00 114 GLU L CA 1
ATOM 5006 C C . GLU C 3 114 ? -34.751 2.919 34.731 1.00 30.00 114 GLU L C 1
ATOM 5007 O O . GLU C 3 114 ? -33.887 2.531 33.936 1.00 30.00 114 GLU L O 1
ATOM 5013 N N . ASN C 3 115 ? -34.467 3.588 35.853 1.00 30.00 115 ASN L N 1
ATOM 5014 C CA . ASN C 3 115 ? -33.108 3.862 36.316 1.00 30.00 115 ASN L CA 1
ATOM 5015 C C . ASN C 3 115 ? -32.961 3.269 37.705 1.00 30.00 115 ASN L C 1
ATOM 5016 O O . ASN C 3 115 ? -33.810 3.530 38.560 1.00 30.00 115 ASN L O 1
ATOM 5021 N N . LEU C 3 116 ? -31.926 2.428 37.917 1.00 30.00 116 LEU L N 1
ATOM 5022 C CA . LEU C 3 116 ? -31.718 1.726 39.190 1.00 30.00 116 LEU L CA 1
ATOM 5023 C C . LEU C 3 116 ? -30.495 2.208 39.967 1.00 30.00 116 LEU L C 1
ATOM 5024 O O . LEU C 3 116 ? -29.433 1.573 39.907 1.00 30.00 116 LEU L O 1
ATOM 5029 N N . TYR C 3 117 ? -30.652 3.298 40.734 1.00 30.00 117 TYR L N 1
ATOM 5030 C CA . TYR C 3 117 ? -29.525 3.834 41.487 1.00 30.00 117 TYR L CA 1
ATOM 5031 C C . TYR C 3 117 ? -29.373 3.228 42.887 1.00 30.00 117 TYR L C 1
ATOM 5032 O O . TYR C 3 117 ? -29.998 2.219 43.222 1.00 30.00 117 TYR L O 1
ATOM 5041 N N . PHE C 3 118 ? -28.463 3.827 43.660 1.00 30.00 118 PHE L N 1
ATOM 5042 C CA . PHE C 3 118 ? -28.036 3.460 45.004 1.00 30.00 118 PHE L CA 1
ATOM 5043 C C . PHE C 3 118 ? -27.659 4.709 45.691 1.00 30.00 118 PHE L C 1
ATOM 5044 O O . PHE C 3 118 ? -26.990 5.509 45.060 1.00 30.00 118 PHE L O 1
ATOM 5052 N N . GLN C 3 119 ? -27.981 4.854 46.987 1.00 30.00 119 GLN L N 1
ATOM 5053 C CA . GLN C 3 119 ? -27.601 6.005 47.814 1.00 30.00 119 GLN L CA 1
ATOM 5054 C C . GLN C 3 119 ? -27.684 5.626 49.284 1.00 30.00 119 GLN L C 1
ATOM 5055 O O . GLN C 3 119 ? -28.654 5.966 49.957 1.00 30.00 119 GLN L O 1
#

Organism: Homo sapiens (NCBI:txid9606)

Radius of gyration: 33.96 Å; Cα contacts (8 Å, |Δi|>4): 1428; chains: 3; bounding box: 90×74×67 Å

InterPro domains:
  IPR000719 Protein kinase domain [PS50011] (489-749)
  IPR001054 Adenylyl cyclase class-3/4/guanylyl cyclase [PF00211] (816-1001)
  IPR001054 Adenylyl cyclase class-3/4/guanylyl cyclase [PS50125] (824-954)
  IPR001054 Adenylyl cyclase class-3/4/guanylyl cyclase [SM00044] (788-983)
  IPR001054 Adenylyl cyclase class-3/4/guanylyl cyclase [cd07302] (822-1000)
  IPR001245 Serine-threonine/tyrosine-protein kinase, catalytic domain [PF07714] (507-745)
  IPR011009 Protein kinase-like domain superfamily [SSF56112] (506-774)
  IPR018297 Adenylyl cyclase class-4/guanylyl cyclase, conserved site [PS00452] (931-954)
  IPR028082 Periplasmic binding protein-like I [SSF53822] (42-424)
  IPR029787 Nucleotide cyclase [G3DSA:3.30.70.1230] (780-1007)
  IPR029787 Nucleotide cyclase [SSF55073] (810-1000)
  IPR042822 Membrane Guanylate Cyclase receptor GC-C, pseudokinase domain [cd14044] (480-750)
  IPR050401 Cyclic nucleotide synthase [PTHR11920] (350-1020)

Sequence (641 aa):
SQNCHNGSYEISVLMMGNSAFAEPLKNLEDAVNEGLEIVRGRLQNAGLNVTVNATFMYSDGLIHNSGDCRSSTCEGLDLLRKISNAQRMGCVLIGPSCTYSTFQMYLDTELSYPMISAGSFGLSCDYKETLTRLMSPARKLMYFLVNFWKTNDLPFKTYSWSTSYVYKNGTETEDCFWYLNALEASVSYFSHELGFKVVLRQDKEFQDILMDHNRKSNVIIMCGGPEFLYKLKGDRAVAEDIVIILVDLFNDQYFEDNVTAPDYMKNVLVLTLSPGNSLLNSSFSRNLSPTKRDFALAYLNGILLFGHMLKIFLENGENITTPKFAHAFRNLTFEGYDGPVTLDDWGDVDSTMVLLYTSVDTKKYKVLLTYDTHVNKTYPVDMSPTFTWKNSKLPNDITGREVQLVESGGGLVQPGGSLRLSCAASGFTFSSYWMHWVRQAPGKGLEWIGEIKPSNELTNVHEKFKDRFTISVDKAKNSAYLQMNSLRAEDTAVYYCTRTITTTEGYWFFDVWGQGTLVTVSDIQLTQSPSSLSASVGDRVTITCRASESVDYYGSSLLQWYQQKPGKAPKLLIYAASKLASGVPSRFSGSGSGTDFTLTISSLQPEDFATYYCQQTRKAYTFGQGTKLEIKTGSENLYFQ

Solvent-accessible surface area: 28521 Å² total; per-residue (Å²): 86,130,29,8,87,144,33,41,13,39,0,0,0,19,2,18,3,125,44,38,11,58,70,75,38,139,35,2,52,48,2,0,62,57,0,6,108,51,1,85,26,82,3,134,134,42,62,36,147,32,77,1,80,24,38,52,34,109,56,83,36,106,124,144,32,30,64,92,35,185,14,8,7,30,45,8,25,15,67,3,40,16,55,18,34,28,108,127,14,0,2,0,8,1,6,21,47,11,67,68,11,21,112,23,11,165,52,128,29,14,100,29,1,2,8,2,3,1,2,11,5,4,51,77,5,16,107,71,113,7,6,1,2,16,10,2,0,0,10,5,0,8,56,0,0,5,52,0,5,105,20,82,124,17,70,2,0,53,102,57,10,54,17,0,14,0,2,20,43,52,110,31,89,64,27,7,75,86,2,2,35,2,0,44,34,91,126,4,91,2,19,133,73,17,80,42,46,64,32,6,131,110,70,137,68,0,38,64,22,0,90,56,149,131,11,133,0,2,0,0,0,0,4,16,23,12,114,57,0,103,164,7,27,26,150,89,61,28,18,119,48,0,0,2,0,0,1,15,6,18,32,39,69,8,58,86,127,146,35,95,7,36,103,36,0,36,19,2,0,0,0,0,27,41,37,32,131,52,77,101,110,36,89,51,22,161,131,23,73,78,59,42,56,40,17,4,42,4,2,8,12,0,0,2,0,0,6,32,12,0,67,74,14,46,105,121,54,61,99,12,38,37,60,107,0,2,79,22,4,53,116,28,77,1,101,8,78,50,26,105,24,38,2,25,96,99,0,2,16,17,22,58,0,5,0,2,3,4,0,68,115,71,93,87,28,79,44,0,0,28,2,46,6,102,81,68,113,23,93,54,84,33,90,95,4,43,12,42,9,175,119,46,86,2,21,43,9,90,20,74,252,182,47,84,8,71,8,61,38,33,32,129,16,137,93,59,25,68,31,129,0,26,0,47,16,49,59,38,87,10,49,62,61,18,1,1,0,0,11,30,10,128,84,114,7,10,37,12,0,0,0,2,50,0,50,89,88,73,69,18,20,42,129,118,3,126,148,32,3,76,6,44,15,47,112,105,144,43,7,0,16,0,51,0,54,61,0,123,66,121,0,43,2,48,0,9,0,0,16,13,37,77,39,145,90,5,23,9,13,0,47,36,23,0,104,14,18,102,0,44,7,86,123,0,126,8,70,6,63,50,78,48,37,71,8,29,57,41,59,188,13,68,0,53,1,160,5,73,71,57,0,50,37,108,87,16,11,2,0,1,0,0,3,17,59,88,84,132,22,4,79,16,0,0,30,11,5,72,74,71,13,122,84,12,48,105,49,5,54,11,56,43,76,16,48,74,3,35,0,31,0,36,55,0,56,50,104,3,13,0,19,0,13,0,0,0,0,53,104,29,5,23,20,1,86,6,0,62,0,22,0,93,42,57,129,99,73,70,130,45,210

B-factor: mean 105.43, std 24.0, range [16.47, 187.46]

Secondary structure (DSSP, 8-state):
--SEETTEEEEEEEE--SSS--S-HHHHHHHHHHHHHHHHHHHHHTT----EEEEEEE-------TT--SSHHHHHHHHHHHHHHHHH--SEEEES-SSSSSTTTSSSTTTS--EEES---SGGGTT-TTEEESS--HHHHHHHHHHHHH---SSS--S---EEEEE--S-S-HHHHHHHHHHH-TTSHHHHT-SEEEEE-SHHHHHHHTT-TT-S-SEEEEES-HHHHHHHHTT----TT-EEEEE-TT--GGG-TTPPP-SSTTSEEEEEEPPPSS-S-SHHHHH--STHHHHHHHHHHHHHHHHHHHHHHHHHT--SSSHHHHT-SSSEEEE-SSSEEEE-TTSBB--EEEEEEE-TTT--EEEEEEEETTTTEEEES-SS---SSGGGSPPPSS---/--EEEEE--SEE-TT--EEEEEEEESS-GGGSPEEEEEEETTTEEEEEEEEETTTTEEEE-TTTTTTEEEEEETTTTEEEEEE-S--GGG-EEEEEEEEEE-TTS-EEEEEE---EEEEE-/---EEEE-SEE---TT--EEEEEEESS--EETTEE-EEEEEE-TTS--EEEEETTTEEPTT--TTEEEEEETTEEEEEE-S--GGG-SEEEEEE-SSS-EE---EEE-EE-SS-EE---

GO terms:
  GO:0004383 guanylate cyclase activity (F, IDA)
  GO:0005789 endoplasmic reticulum membrane (C, EXP)
  GO:0005886 plasma membrane (C, EXP)
  GO:0004383 guanylate cyclase activity (F, EXP)
  GO:0004383 guanylate cyclase activity (F, TAS)
  GO:0007168 receptor guanylyl cyclase signaling pathway (P, TAS)
  GO:0005886 plasma membrane (C, TAS)
  GO:0005515 protein binding (F, IPI)

Nearest PDB structures (foldseek):
  8ghp-assembly1_H  TM=1.008E+00  e=2.072E-25  Homo sapiens
  8fan-assembly1_C  TM=9.479E-01  e=4.456E-17  Mus musculus
  6a78-assembly1_H  TM=9.501E-01  e=3.207E-17  Mus musculus
  4uik-assembly1_H  TM=9.410E-01  e=2.185E-16  Mus musculus
  8f9v-assembly1_A  TM=9.426E-01  e=4.706E-16  Mus musculus

Foldseek 3Di:
DAQFDDQGFEEEEEAAAPALPNDPCVLLVVLLVVLLVVLCVVCVVVVHNHDYYYDHRYDNDPDDAPPDDPDPVSVVVNVVVLVVCLVPHGLAYEEAEAPSCVVSLPVLRLQRRQYEHCYHQAPVRFQDQRYAYADHHLLLVLLLVLVVQQDCPALQRNARHAEEEEEDQPPDRNNQNRNSVLCVDCPHPNNVSHPYYYYHHDLVSVQVLQPDLPDFWQEYEGEDDPVVVCVSNPPRHGDQQHAYEYEYAQDCLQVDPPDFADPRQQSYKYKYFDPLLDADDDPSSVVDDGSCSSSSQSSSQVSQLLSQLVSVCVVVPHGSSPCVVSSPQAQDWTAGDSGIWHHHNSNYTWTKMFIWHQAPVRSGIDTQWIATSRVSDIGGDDSQGRHSHPPSHRHHGGNPD/DWAWAKDFADEDEAQAKTKIKIQIDDDDLQQWKKWKWWQDVVPGIGTQWIARNVVRDTGGDPVQVVFWDWGDDVVRSMIMIIGGRDDQVRFTWMKMFIWDADPVGDIDTDYMYPTGTHGYD/DWAKAKPDQEDADEQQAKDKIKIFIPWFLDDPNFRQKWKWFAAPPRDTDTQDGSQFHGDPPHDPQWGKDDGTGMIMIMRGRHHPRRFGKMKMWGDSDPIDIYPIYGHWYDHDVDGGGDD